Protein AF-A0A382EEP9-F1 (afdb_monomer)

Nearest PDB structures (foldseek):
  7v28-assembly1_D  TM=2.650E-01  e=7.147E-02  Comamonas testosteroni KF-1
  6in9-assembly1_A  TM=4.604E-01  e=1.446E+00  Pseudomonas aeruginosa PAO1
  7fjl-assembly1_F  TM=2.050E-01  e=7.147E-02  Comamonas testosteroni KF-1
  6in9-assembly2_B  TM=4.364E-01  e=3.726E+00  Pseudomonas aeruginosa PAO1
  7v25-assembly1_C  TM=2.307E-01  e=3.215E-01  Comamonas testosteroni KF-1

Foldseek 3Di:
DVLLVVQLVVQCCCVVVVVDAFAPPGFDWDDPDQQWIWGAHPQRKIKIKGFADPPADWDWDALDVFWIWTWDWDQDPNDTTIIIIIIGHNVLVVLVRVLSVCQVVPDDPRHDYPVSVVVSCVVSVVSVPPPPDPQDPQLLQQVLQLLVLLLLLCVLPQSLQFLVQQCVLVVDLARGDDQFFGEHTFEDADPVDKGKDWALVSLALPRQYFYKYKYWHWHWDQPADWSVRSLVVSLVSCVVRVRNVSSVVSCVSSVDDPVCVVVTNTGTDIDDMWIFTRHPPFPGDHNVCVVVDDPVDPHDMDMDRPLQTDTDDSVDSVSSVCNPDGGYDDDVVVPDDLVRLADPVQVVLVPDDLLVNLVDADDLAEEEEQAQQDDPDDDPDDSVVVNVVSVVVVSVVQSSQSVHSHHDYHYQADNNSHRNDCPRVCVRVVHDDVVSVVVVNVCSNCVRRHDDPDD

Sequence (455 aa):
MDSIRLLWDNLEVMVGGGEASPSDNSPVTLELTRGAQLGLDRKNRFHLLLVLADGEEPIRTRLTTGIQIQSRPYEISGSEVLMVDIISERRWRFAIEPFSAEIVLRMSNGTIDLQTLREVVDEHRSLWEAPREPLSNPEQRGLIGELSTVMRLGDTVPAASVVTRWRGPERGLHDIADEGFAIEVKTYADEPPKVRITHIEQLDHRMDKRLTLVALHLIKSDEGKSLPEFVDEALEWAEENDCRPHMEEQLKIARWREEDRPEYYSRYILGSTLICPIRPETPVFPAHLKNHIPSSVSNITYSLHLNDLDHMPSAEDESWLSLMSGGPWPSLSDNALPDSRMTPACNEVHAADAGEVCTRAESQHLEFKSSFWHPYERNEAPLNVQMDALEGVIVKSVNGLLNSEGGSLLIGVSDNGDPLGLDVDLKTRGLKDLDQYELRLSRVLTDNLGKPPVG

Organism: NCBI:txid408172

pLDDT: mean 87.23, std 10.26, range [33.5, 98.56]

Radius of gyration: 31.17 Å; Cα contacts (8 Å, |Δi|>4): 722; chains: 1; bounding box: 72×54×88 Å

InterPro domains:
  IPR007421 Schlafen, AlbA_2 domain [PF04326] (362-427)
  IPR025534 Putative PD-(D/E)XK family member (DUF4420) [PF14390] (37-306)
  IPR038461 Schlafen, AlbA_2 domain superfamily [G3DSA:3.30.950.30] (340-448)

Solvent-accessible surface area (backbone atoms only — not comparable to full-atom values): 25640 Å² total; per-residue (Å²): 107,75,72,57,54,52,52,53,54,48,48,50,47,35,49,74,70,63,79,43,87,41,38,92,90,45,50,49,70,47,82,72,49,71,45,31,30,41,27,37,27,65,81,51,27,41,32,44,37,33,27,48,35,90,92,64,78,85,49,75,50,69,83,46,95,60,32,37,38,35,48,46,77,41,80,54,97,89,40,81,42,54,23,37,36,40,38,30,37,59,92,39,59,78,42,52,52,64,50,53,52,52,52,61,71,69,41,54,99,39,22,41,50,71,65,60,53,49,51,54,50,62,74,42,39,75,64,59,47,74,76,78,72,70,72,48,74,69,54,43,47,48,52,51,38,46,52,53,49,47,52,59,43,27,76,61,44,68,37,53,68,40,60,78,26,54,29,43,48,77,66,46,84,36,32,34,45,66,81,30,18,32,31,36,68,41,54,26,67,58,86,64,49,46,39,79,44,68,49,48,67,66,68,41,45,85,47,77,22,13,35,32,42,39,38,34,31,45,40,77,34,92,90,32,46,26,58,62,55,53,50,50,51,51,47,52,55,22,52,82,51,81,28,31,75,59,51,55,51,45,38,48,58,56,60,57,53,82,87,49,50,88,76,49,75,66,27,34,36,81,61,63,56,47,35,29,67,36,29,91,83,45,90,60,74,68,31,76,52,63,83,73,56,58,90,89,62,90,76,56,67,52,74,45,59,48,80,83,48,63,71,48,62,67,88,40,61,68,50,56,50,54,55,71,35,67,41,54,59,72,61,58,90,80,75,58,60,81,74,71,57,44,44,74,69,27,49,55,56,68,73,46,53,72,75,62,52,36,76,51,76,76,51,89,36,31,47,67,32,54,44,60,50,46,71,88,73,79,69,94,66,58,68,68,61,55,22,54,52,35,44,50,50,51,54,49,53,54,46,56,21,65,77,54,55,36,53,46,79,45,72,10,19,36,97,85,35,47,82,67,48,57,69,63,31,31,60,67,73,70,46,91,50,68,70,57,47,50,55,50,50,54,46,54,49,32,76,62,59,47,74,79,80,84,127

Mean predicted aligned error: 16.33 Å

Secondary structure (DSSP, 8-state):
-HHHHHHHHHHHHHHHTTSS--BTTB-EEEEEETTEEEEE-TT--EEEEEEBPTTPPP-EEEEETTEEEEEEEEEETTEEEEEEEEEE-GGGHHHHHHHHHHHHHH-BTTBB-HHHHHHHHHHTTTTTS-PPPPPPHHHHHHHHHHHHHHHHHHTTTTHHHHHTTB-GGGT-SSSEE-SSEEEEEEEE-SSS-EEEESSGGGG-TTSSSEEEEEEEEEEEEEEEEEHHHHHHHHHHHHHHTT-HHHHHHHHHHTT--GGGGGG---EEEEEEEEEEE--TTS-S--GGGGGGS-TT-----EEEESTTS--B-TT-HHHHHHHT-SSPPPPGGGT--GGGGS-HHHHHHHTS-HHHHTTSPPBTTEEEES-SS--SS--SS-HHHHHHHHHHHHHHHHHHHHTTT--EEEESB-TTS-B--SHHHHHHHT--SHHHHHHHHHHHHHHHH-PPP--

Structure (mmCIF, N/CA/C/O backbone):
data_AF-A0A382EEP9-F1
#
_entry.id   AF-A0A382EEP9-F1
#
loop_
_atom_site.group_PDB
_atom_site.id
_atom_site.type_symbol
_atom_site.label_atom_id
_atom_site.label_alt_id
_atom_site.label_comp_id
_atom_site.label_asym_id
_atom_site.label_entity_id
_atom_site.label_seq_id
_atom_site.pdbx_PDB_ins_code
_atom_site.Cartn_x
_atom_site.Cartn_y
_atom_site.Cartn_z
_atom_site.occupancy
_atom_site.B_iso_or_equiv
_atom_site.auth_seq_id
_atom_site.auth_comp_id
_atom_site.auth_asym_id
_atom_site.auth_atom_id
_atom_site.pdbx_PDB_model_num
ATOM 1 N N . MET A 1 1 ? -19.934 9.641 36.565 1.00 57.28 1 MET A N 1
ATOM 2 C CA . MET A 1 1 ? -18.848 9.383 35.597 1.00 57.28 1 MET A CA 1
ATOM 3 C C . MET A 1 1 ? -17.496 9.818 36.147 1.00 57.28 1 MET A C 1
ATOM 5 O O . MET A 1 1 ? -16.636 8.957 36.249 1.00 57.28 1 MET A O 1
ATOM 9 N N . ASP A 1 2 ? -17.333 11.059 36.625 1.00 61.03 2 ASP A N 1
ATOM 10 C CA . ASP A 1 2 ? -16.040 11.576 37.132 1.00 61.03 2 ASP A CA 1
ATOM 11 C C . ASP A 1 2 ? -15.353 10.695 38.194 1.00 61.03 2 ASP A C 1
ATOM 13 O O . ASP A 1 2 ? -14.135 10.540 38.182 1.00 61.03 2 ASP A O 1
ATOM 17 N N . SER A 1 3 ? -16.128 10.040 39.067 1.00 78.00 3 SER A N 1
ATOM 18 C CA . SER A 1 3 ? -15.587 9.117 40.077 1.00 78.00 3 SER A CA 1
ATOM 19 C C . SER A 1 3 ? -15.039 7.801 39.503 1.00 78.00 3 SER A C 1
ATOM 21 O O . SER A 1 3 ? -14.133 7.235 40.097 1.00 78.00 3 SER A O 1
ATOM 23 N N . ILE A 1 4 ? -15.576 7.292 38.386 1.00 88.00 4 ILE A N 1
ATOM 24 C CA . ILE A 1 4 ? -15.127 6.026 37.767 1.00 88.00 4 ILE A CA 1
ATOM 25 C C . ILE A 1 4 ? -13.834 6.255 36.998 1.00 88.00 4 ILE A C 1
ATOM 27 O O . ILE A 1 4 ? -12.890 5.482 37.132 1.00 88.00 4 ILE A O 1
ATOM 31 N N . ARG A 1 5 ? -13.779 7.349 36.235 1.00 86.31 5 ARG A N 1
ATOM 32 C CA . ARG A 1 5 ? -12.580 7.761 35.509 1.00 86.31 5 ARG A CA 1
ATOM 33 C C . ARG A 1 5 ? -11.383 7.904 36.445 1.00 86.31 5 ARG A C 1
ATOM 35 O O . ARG A 1 5 ? -10.344 7.313 36.190 1.00 86.31 5 ARG A O 1
ATOM 42 N N . LEU A 1 6 ? -11.573 8.600 37.568 1.00 89.12 6 LEU A N 1
ATOM 43 C CA . LEU A 1 6 ? -10.526 8.780 38.573 1.00 89.12 6 LEU A CA 1
ATOM 44 C C . LEU A 1 6 ? -10.027 7.443 39.148 1.00 89.12 6 LEU A C 1
ATOM 46 O O . LEU A 1 6 ? -8.837 7.291 39.397 1.00 89.12 6 LEU A O 1
ATOM 50 N N . LEU A 1 7 ? -10.916 6.466 39.353 1.00 91.88 7 LEU A N 1
ATOM 51 C CA . LEU A 1 7 ? -10.527 5.138 39.839 1.00 91.88 7 LEU A CA 1
ATOM 52 C C . LEU A 1 7 ? -9.710 4.358 38.802 1.00 91.88 7 LEU A C 1
ATOM 54 O O . LEU A 1 7 ? -8.735 3.708 39.177 1.00 91.88 7 LEU A O 1
ATOM 58 N N . TRP A 1 8 ? -10.067 4.443 37.518 1.00 91.50 8 TRP A N 1
ATOM 59 C CA . TRP A 1 8 ? -9.261 3.861 36.444 1.00 91.50 8 TRP A CA 1
ATOM 60 C C . TRP A 1 8 ? -7.879 4.506 36.354 1.00 91.50 8 TRP A C 1
ATOM 62 O O . TRP A 1 8 ? -6.881 3.790 36.344 1.00 91.50 8 TRP A O 1
ATOM 72 N N . ASP A 1 9 ? -7.820 5.837 36.370 1.00 89.81 9 ASP A N 1
ATOM 73 C CA . ASP A 1 9 ? -6.562 6.581 36.291 1.00 89.81 9 ASP A CA 1
ATOM 74 C C . ASP A 1 9 ? -5.657 6.248 37.498 1.00 89.81 9 ASP A C 1
ATOM 76 O O . ASP A 1 9 ? -4.455 6.029 37.350 1.00 89.81 9 ASP A O 1
ATOM 80 N N . ASN A 1 10 ? -6.236 6.108 38.698 1.00 90.31 10 ASN A N 1
ATOM 81 C CA . ASN A 1 10 ? -5.504 5.679 39.892 1.00 90.31 10 ASN A CA 1
ATOM 82 C C . ASN A 1 10 ? -4.943 4.255 39.756 1.00 90.31 10 ASN A C 1
ATOM 84 O O . ASN A 1 10 ? -3.795 4.022 40.128 1.00 90.31 10 ASN A O 1
ATOM 88 N N . LEU A 1 11 ? -5.717 3.306 39.218 1.00 91.25 11 LEU A N 1
ATOM 89 C CA . LEU A 1 11 ? -5.235 1.943 38.958 1.00 91.25 11 LEU A CA 1
ATOM 90 C C . LEU A 1 11 ? -4.050 1.942 37.985 1.00 91.25 11 LEU A C 1
ATOM 92 O O . LEU A 1 11 ? -3.062 1.243 38.217 1.00 91.25 11 LEU A O 1
ATOM 96 N N . GLU A 1 12 ? -4.126 2.745 36.924 1.00 89.00 12 GLU A N 1
ATOM 97 C CA . GLU A 1 12 ? -3.050 2.893 35.941 1.00 89.00 12 GLU A CA 1
ATOM 98 C C . GLU A 1 12 ? -1.780 3.481 36.573 1.00 89.00 12 GLU A C 1
ATOM 100 O O . GLU A 1 12 ? -0.684 2.984 36.311 1.00 89.00 12 GLU A O 1
ATOM 105 N N . VAL A 1 13 ? -1.915 4.471 37.463 1.00 88.12 13 VAL A N 1
ATOM 106 C CA . VAL A 1 13 ? -0.788 5.047 38.216 1.00 88.12 13 VAL A CA 1
ATOM 107 C C . VAL A 1 13 ? -0.188 4.036 39.196 1.00 88.12 13 VAL A C 1
ATOM 109 O O . VAL A 1 13 ? 1.030 3.868 39.218 1.00 88.12 13 VAL A O 1
ATOM 112 N N . MET A 1 14 ? -1.009 3.321 39.969 1.00 85.38 14 MET A N 1
ATOM 113 C CA . MET A 1 14 ? -0.538 2.346 40.963 1.00 85.38 14 MET A CA 1
ATOM 114 C C . MET A 1 14 ? 0.232 1.186 40.321 1.00 85.38 14 MET A C 1
ATOM 116 O O . MET A 1 14 ? 1.270 0.759 40.833 1.00 85.38 14 MET A O 1
ATOM 120 N N . VAL A 1 15 ? -0.263 0.665 39.194 1.00 84.31 15 VAL A N 1
ATOM 121 C CA . VAL A 1 15 ? 0.387 -0.439 38.473 1.00 84.31 15 VAL A CA 1
ATOM 122 C C . VAL A 1 15 ? 1.575 0.066 37.652 1.00 84.31 15 VAL A C 1
ATOM 124 O O . VAL A 1 15 ? 2.642 -0.546 37.688 1.00 84.31 15 VAL A O 1
ATOM 127 N N . GLY A 1 16 ? 1.436 1.196 36.952 1.00 79.62 16 GLY A N 1
ATOM 128 C CA . GLY A 1 16 ? 2.500 1.787 36.134 1.00 79.62 16 GLY A CA 1
ATOM 129 C C . GLY A 1 16 ? 3.678 2.330 36.951 1.00 79.62 16 GLY A C 1
ATOM 130 O O . GLY A 1 16 ? 4.820 2.258 36.503 1.00 79.62 16 GLY A O 1
ATOM 131 N N . GLY A 1 17 ? 3.415 2.824 38.163 1.00 74.69 17 GLY A N 1
ATOM 132 C CA . GLY A 1 17 ? 4.417 3.305 39.120 1.00 74.69 17 GLY A CA 1
ATOM 133 C C . GLY A 1 17 ? 5.066 2.207 39.971 1.00 74.69 17 GLY A C 1
ATOM 134 O O . GLY A 1 17 ? 5.995 2.493 40.723 1.00 74.69 17 GLY A O 1
ATOM 135 N N . GLY A 1 18 ? 4.606 0.954 39.860 1.00 74.81 18 GLY A N 1
ATOM 136 C CA . GLY A 1 18 ? 5.136 -0.185 40.617 1.00 74.81 18 GLY A CA 1
ATOM 137 C C . GLY A 1 18 ? 4.713 -0.241 42.091 1.00 74.81 18 GLY A C 1
ATOM 138 O O . GLY A 1 18 ? 5.268 -1.037 42.847 1.00 74.81 18 GLY A O 1
ATOM 139 N N . GLU A 1 19 ? 3.733 0.566 42.508 1.00 71.88 19 GLU A N 1
ATOM 140 C CA . GLU A 1 19 ? 3.188 0.564 43.875 1.00 71.88 19 GLU A CA 1
ATOM 141 C C . GLU A 1 19 ? 2.364 -0.697 44.169 1.00 71.88 19 GLU A C 1
ATOM 143 O O . GLU A 1 19 ? 2.252 -1.123 45.320 1.00 71.88 19 GLU A O 1
ATOM 148 N N . ALA A 1 20 ? 1.821 -1.329 43.126 1.00 74.88 20 ALA A N 1
ATOM 149 C CA . ALA A 1 20 ? 1.089 -2.581 43.218 1.00 74.88 20 ALA A CA 1
ATOM 150 C C . ALA A 1 20 ? 1.557 -3.579 42.145 1.00 74.88 20 ALA A C 1
ATOM 152 O O . ALA A 1 20 ? 1.825 -3.215 41.003 1.00 74.88 20 ALA A O 1
ATOM 153 N N . SER A 1 21 ? 1.666 -4.859 42.514 1.00 76.12 21 SER A N 1
ATOM 154 C CA . SER A 1 21 ? 2.163 -5.931 41.638 1.00 76.12 21 SER A CA 1
ATOM 155 C C . SER A 1 21 ? 1.046 -6.917 41.278 1.00 76.12 21 SER A C 1
ATOM 157 O O . SER A 1 21 ? 0.866 -7.911 41.987 1.00 76.12 21 SER A O 1
ATOM 159 N N . PRO A 1 22 ? 0.283 -6.676 40.195 1.00 78.50 22 PRO A N 1
ATOM 160 C CA . PRO A 1 22 ? -0.726 -7.621 39.729 1.00 78.50 22 PRO A CA 1
ATOM 161 C C . PRO A 1 22 ? -0.099 -8.909 39.178 1.00 78.50 22 PRO A C 1
ATOM 163 O O . PRO A 1 22 ? 1.048 -8.938 38.718 1.00 78.50 22 PRO A O 1
ATOM 166 N N . SER A 1 23 ? -0.895 -9.977 39.144 1.00 73.25 23 SER A N 1
ATOM 167 C CA . SER A 1 23 ? -0.599 -11.185 38.360 1.00 73.25 23 SER A CA 1
ATOM 168 C C . SER A 1 23 ? -1.629 -11.361 37.243 1.00 73.25 23 SER A C 1
ATOM 170 O O . SER A 1 23 ? -2.691 -10.747 37.276 1.00 73.25 23 SER A O 1
ATOM 172 N N . ASP A 1 24 ? -1.350 -12.232 36.269 1.00 64.62 24 ASP A N 1
ATOM 173 C CA . ASP A 1 24 ? -2.233 -12.494 35.116 1.00 64.62 24 ASP A CA 1
ATOM 174 C C . ASP A 1 24 ? -3.676 -12.901 35.489 1.00 64.62 24 ASP A C 1
ATOM 176 O O . ASP A 1 24 ? -4.576 -12.786 34.657 1.00 64.62 24 ASP A O 1
ATOM 180 N N . ASN A 1 25 ? -3.889 -13.421 36.704 1.00 67.00 25 ASN A N 1
ATOM 181 C CA . ASN A 1 25 ? -5.185 -13.901 37.200 1.00 67.00 25 ASN A CA 1
ATOM 182 C C . ASN A 1 25 ? -5.648 -13.209 38.493 1.00 67.00 25 ASN A C 1
ATOM 184 O O . ASN A 1 25 ? -6.684 -13.589 39.030 1.00 67.00 25 ASN A O 1
ATOM 188 N N . SER A 1 26 ? -4.895 -12.229 38.995 1.00 79.50 26 SER A N 1
ATOM 189 C CA . SER A 1 26 ? -5.244 -11.463 40.192 1.00 79.50 26 SER A CA 1
ATOM 190 C C . SER A 1 26 ? -4.948 -9.992 39.907 1.00 79.50 26 SER A C 1
ATOM 192 O O . SER A 1 26 ? -3.803 -9.565 40.111 1.00 79.50 26 SER A O 1
ATOM 194 N N . PRO A 1 27 ? -5.927 -9.241 39.368 1.00 87.75 27 PRO A N 1
ATOM 195 C CA . PRO A 1 27 ? -5.768 -7.812 39.149 1.00 87.75 27 PRO A CA 1
ATOM 196 C C . PRO A 1 27 ? -5.616 -7.084 40.487 1.00 87.75 27 PRO A C 1
ATOM 198 O O . PRO A 1 27 ? -6.079 -7.554 41.527 1.00 87.75 27 PRO A O 1
ATOM 201 N N . VAL A 1 28 ? -4.975 -5.920 40.455 1.00 89.88 28 VAL A N 1
ATOM 202 C CA . VAL A 1 28 ? -5.082 -4.949 41.550 1.00 89.88 28 VAL A CA 1
ATOM 203 C C . VAL A 1 28 ? -6.451 -4.307 41.423 1.00 89.88 28 VAL A C 1
ATOM 205 O O . VAL A 1 28 ? -6.799 -3.880 40.326 1.00 89.88 28 VAL A O 1
ATOM 208 N N . THR A 1 29 ? -7.224 -4.262 42.506 1.00 91.69 29 THR A N 1
ATOM 209 C CA . THR A 1 29 ? -8.621 -3.817 42.471 1.00 91.69 29 THR A CA 1
ATOM 210 C C . THR A 1 29 ? -8.874 -2.618 43.374 1.00 91.69 29 THR A C 1
ATOM 212 O O . THR A 1 29 ? -8.335 -2.546 44.478 1.00 91.69 29 THR A O 1
ATOM 215 N N . LEU A 1 30 ? -9.762 -1.725 42.945 1.00 92.62 30 LEU A N 1
ATOM 216 C CA . LEU A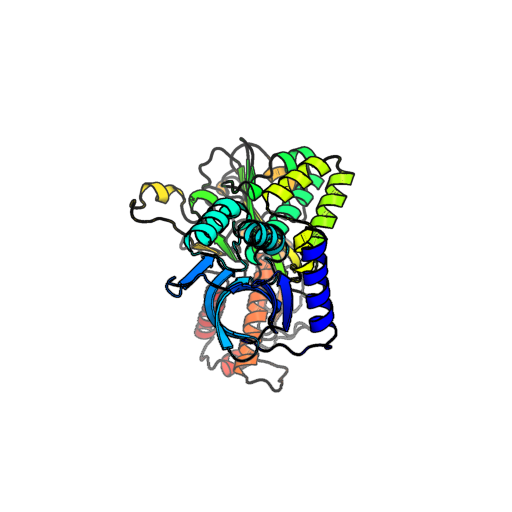 1 30 ? -10.359 -0.673 43.762 1.00 92.62 30 LEU A CA 1
ATOM 217 C C . LEU A 1 30 ? -11.876 -0.871 43.820 1.00 92.62 30 LEU A C 1
ATOM 219 O O . LEU A 1 30 ? -12.513 -1.182 42.811 1.00 92.62 30 LEU A O 1
ATOM 223 N N . GLU A 1 31 ? -12.460 -0.690 45.005 1.00 91.94 31 GLU A N 1
ATOM 224 C CA . GLU A 1 31 ? -13.912 -0.753 45.174 1.00 91.94 31 GLU A CA 1
ATOM 225 C C . GLU A 1 31 ? -14.574 0.436 44.474 1.00 91.94 31 GLU A C 1
ATOM 227 O O . GLU A 1 31 ? -14.204 1.590 44.695 1.00 91.94 31 GLU A O 1
ATOM 232 N N . LEU A 1 32 ? -15.557 0.139 43.623 1.00 91.00 32 LEU A N 1
ATOM 233 C CA . LEU A 1 32 ? -16.352 1.145 42.928 1.00 91.00 32 LEU A CA 1
ATOM 234 C C . LEU A 1 32 ? -17.653 1.434 43.682 1.00 91.00 32 LEU A C 1
ATOM 236 O O . LEU A 1 32 ? -18.003 2.585 43.931 1.00 91.00 32 LEU A O 1
ATOM 240 N N . THR A 1 33 ? -18.374 0.378 44.044 1.00 92.19 33 THR A N 1
ATOM 241 C CA . THR A 1 33 ? -19.551 0.414 44.917 1.00 92.19 33 THR A CA 1
ATOM 242 C C . THR A 1 33 ? -19.713 -0.957 45.569 1.00 92.19 33 THR A C 1
ATOM 244 O O . THR A 1 33 ? -18.998 -1.899 45.223 1.00 92.19 33 THR A O 1
ATOM 247 N N . ARG A 1 34 ? -20.683 -1.111 46.475 1.00 91.38 34 ARG A N 1
ATOM 248 C CA . ARG A 1 34 ? -20.970 -2.402 47.104 1.00 91.38 34 ARG A CA 1
ATOM 249 C C . ARG A 1 34 ? -21.196 -3.468 46.027 1.00 91.38 34 ARG A C 1
ATOM 251 O O . ARG A 1 34 ? -22.153 -3.382 45.264 1.00 91.38 34 ARG A O 1
ATOM 258 N N . GLY A 1 35 ? -20.320 -4.470 46.005 1.00 91.38 35 GLY A N 1
ATOM 259 C CA . GLY A 1 35 ? -20.376 -5.592 45.070 1.00 91.38 35 GLY A CA 1
ATOM 260 C C . GLY A 1 35 ? -19.861 -5.308 43.655 1.00 91.38 35 GLY A C 1
ATOM 261 O O . GLY A 1 35 ? -20.022 -6.163 42.788 1.00 91.38 35 GLY A O 1
ATOM 262 N N . ALA A 1 36 ? -19.222 -4.158 43.415 1.00 94.44 36 ALA A N 1
ATOM 263 C CA . ALA A 1 36 ? -18.547 -3.847 42.157 1.00 94.44 36 ALA A CA 1
ATOM 264 C C . ALA A 1 36 ? -17.124 -3.327 42.396 1.00 94.44 36 ALA A C 1
ATOM 266 O O . ALA A 1 36 ? -16.903 -2.430 43.213 1.00 94.44 36 ALA A O 1
ATOM 267 N N . GLN A 1 37 ? -16.157 -3.850 41.649 1.00 94.38 37 GLN A N 1
ATOM 268 C CA . GLN A 1 37 ? -14.760 -3.429 41.716 1.00 94.38 37 GLN A CA 1
ATOM 269 C C . GLN A 1 37 ? -14.201 -3.207 40.314 1.00 94.38 37 GLN A C 1
ATOM 271 O O . GLN A 1 37 ? -14.560 -3.908 39.368 1.00 94.38 37 GLN A O 1
ATOM 276 N N . LEU A 1 38 ? -13.297 -2.241 40.201 1.00 95.12 38 LEU A N 1
ATOM 277 C CA . LEU A 1 38 ? -12.474 -2.034 39.014 1.00 95.12 38 LEU A CA 1
ATOM 278 C C . LEU A 1 38 ? -11.105 -2.637 39.272 1.00 95.12 38 LEU A C 1
ATOM 280 O O . LEU A 1 38 ? -10.616 -2.554 40.396 1.00 95.12 38 LEU A O 1
ATOM 284 N N . GLY A 1 39 ? -10.462 -3.203 38.260 1.00 93.69 39 GLY A N 1
ATOM 285 C CA . GLY A 1 39 ? -9.125 -3.744 38.419 1.00 93.69 39 GLY A CA 1
ATOM 286 C C . GLY A 1 39 ? -8.259 -3.689 37.176 1.00 93.69 39 GLY A C 1
ATOM 287 O O . GLY A 1 39 ? -8.748 -3.567 36.057 1.00 93.69 39 GLY A O 1
ATOM 288 N N . LEU A 1 40 ? -6.952 -3.783 37.386 1.00 93.38 40 LEU A N 1
ATOM 289 C CA . LEU A 1 40 ? -5.948 -3.773 36.329 1.00 93.38 40 LEU A CA 1
ATOM 290 C C . LEU A 1 40 ? -4.949 -4.907 36.561 1.00 93.38 40 LEU A C 1
ATOM 292 O O . LEU A 1 40 ? -4.445 -5.088 37.674 1.00 93.38 40 LEU A O 1
ATOM 296 N N . ASP A 1 41 ? -4.685 -5.696 35.520 1.00 89.88 41 ASP A N 1
ATOM 297 C CA . ASP A 1 41 ? -3.738 -6.809 35.587 1.00 89.88 41 ASP A CA 1
ATOM 298 C C . ASP A 1 41 ? -2.353 -6.472 35.004 1.00 89.88 41 ASP A C 1
ATOM 300 O O . ASP A 1 41 ? -2.108 -5.392 34.467 1.00 89.88 41 ASP A O 1
ATOM 304 N N . ARG A 1 42 ? -1.419 -7.431 35.079 1.00 85.31 42 ARG A N 1
ATOM 305 C CA . ARG A 1 42 ? -0.039 -7.265 34.586 1.00 85.31 42 ARG A CA 1
ATOM 306 C C . ARG A 1 42 ? 0.058 -7.068 33.066 1.00 85.31 42 ARG A C 1
ATOM 308 O O . ARG A 1 42 ? 1.076 -6.586 32.575 1.00 85.31 42 ARG A O 1
ATOM 315 N N . LYS A 1 43 ? -0.973 -7.454 32.314 1.00 84.25 43 LYS A N 1
ATOM 316 C CA . LYS A 1 43 ? -1.057 -7.284 30.857 1.00 84.25 43 LYS A CA 1
ATOM 317 C C . LYS A 1 43 ? -1.741 -5.970 30.474 1.00 84.25 43 LYS A C 1
ATOM 319 O O . LYS A 1 43 ? -2.042 -5.785 29.296 1.00 84.25 43 LYS A O 1
ATOM 324 N N . ASN A 1 44 ? -1.975 -5.071 31.434 1.00 86.56 44 ASN A N 1
ATOM 325 C CA . ASN A 1 44 ? -2.744 -3.839 31.257 1.00 86.56 44 ASN A CA 1
ATOM 326 C C . ASN A 1 44 ? -4.162 -4.109 30.729 1.00 86.56 44 ASN A C 1
ATOM 328 O O . ASN A 1 44 ? -4.679 -3.352 29.906 1.00 86.56 44 ASN A O 1
ATOM 332 N N . ARG A 1 45 ? -4.775 -5.223 31.152 1.00 93.06 45 ARG A N 1
ATOM 333 C CA . ARG A 1 45 ? -6.189 -5.502 30.893 1.00 93.06 45 ARG A CA 1
ATOM 334 C C . ARG A 1 45 ? -7.027 -4.951 32.035 1.00 93.06 45 ARG A C 1
ATOM 336 O O . ARG A 1 45 ? -6.685 -5.142 33.202 1.00 93.06 45 ARG A O 1
ATOM 343 N N . PHE A 1 46 ? -8.122 -4.293 31.682 1.00 93.94 46 PHE A N 1
ATOM 344 C CA . PHE A 1 46 ? -9.092 -3.749 32.620 1.00 93.94 46 PHE A CA 1
ATOM 345 C C . PHE A 1 46 ? -10.090 -4.831 33.018 1.00 93.94 46 PHE A C 1
ATOM 347 O O . PHE A 1 46 ? -10.555 -5.596 32.175 1.00 93.94 46 PHE A O 1
ATOM 354 N N . HIS A 1 47 ? -10.416 -4.877 34.301 1.00 95.00 47 HIS A N 1
ATOM 355 C CA . HIS A 1 47 ? -11.343 -5.814 34.917 1.00 95.00 47 HIS A CA 1
ATOM 356 C C . HIS A 1 47 ? -12.493 -5.039 35.555 1.00 95.00 47 HIS A C 1
ATOM 358 O O . HIS A 1 47 ? -12.257 -4.170 36.391 1.00 95.00 47 HIS A O 1
ATOM 364 N N . LEU A 1 48 ? -13.731 -5.369 35.202 1.00 95.44 48 LEU A N 1
ATOM 365 C CA . LEU A 1 48 ? -14.919 -4.968 35.951 1.00 95.44 48 LEU A CA 1
ATOM 366 C C . LEU A 1 48 ? -15.483 -6.215 36.634 1.00 95.44 48 LEU A C 1
ATOM 368 O O . LEU A 1 48 ? -16.016 -7.107 35.972 1.00 95.44 48 LEU A O 1
ATOM 372 N N . LEU A 1 49 ? -15.322 -6.273 37.954 1.00 94.81 49 LEU A N 1
ATOM 373 C CA . LEU A 1 49 ? -15.736 -7.388 38.801 1.00 94.81 49 LEU A CA 1
ATOM 374 C C . LEU A 1 49 ? -17.075 -7.052 39.452 1.00 94.81 49 LEU A C 1
ATOM 376 O O . LEU A 1 49 ? -17.189 -6.032 40.127 1.00 94.81 49 LEU A O 1
ATOM 380 N N . LEU A 1 50 ? -18.072 -7.918 39.288 1.00 95.81 50 LEU A N 1
ATOM 381 C CA . LEU A 1 50 ? -19.442 -7.705 39.759 1.00 95.81 50 LEU A CA 1
ATOM 382 C C . LEU A 1 50 ? -19.936 -8.928 40.529 1.00 95.81 50 LEU A C 1
ATOM 384 O O . LEU A 1 50 ? -19.856 -10.038 40.011 1.00 95.81 50 LEU A O 1
ATOM 388 N N . VAL A 1 51 ? -20.471 -8.757 41.736 1.00 95.19 51 VAL A N 1
ATOM 389 C CA . VAL A 1 51 ? -21.091 -9.863 42.483 1.00 95.19 51 VAL A CA 1
ATOM 390 C C . VAL A 1 51 ? -22.329 -10.347 41.734 1.00 95.19 51 VAL A C 1
ATOM 392 O O . VAL A 1 51 ? -23.231 -9.560 41.447 1.00 95.19 51 VAL A O 1
ATOM 395 N N . LEU A 1 52 ? -22.369 -11.641 41.425 1.00 94.44 52 LEU A N 1
ATOM 396 C CA . LEU A 1 52 ? -23.487 -12.255 40.720 1.00 94.44 52 LEU A CA 1
ATOM 397 C C . LEU A 1 52 ? -24.654 -12.505 41.690 1.00 94.44 52 LEU A C 1
ATOM 399 O O . LEU A 1 52 ? -24.431 -12.908 42.831 1.00 94.44 52 LEU A O 1
ATOM 403 N N . ALA A 1 53 ? -25.887 -12.247 41.249 1.00 93.88 53 ALA A N 1
ATOM 404 C CA . ALA A 1 53 ? -27.088 -12.486 42.046 1.00 93.88 53 ALA A CA 1
ATOM 405 C C . ALA A 1 53 ? -27.284 -13.980 42.381 1.00 93.88 53 ALA A C 1
ATOM 407 O O . ALA A 1 53 ? -26.906 -14.867 41.613 1.00 93.88 53 ALA A O 1
ATOM 408 N N . ASP A 1 54 ? -27.902 -14.258 43.534 1.00 89.19 54 ASP A N 1
ATOM 409 C CA . ASP A 1 54 ? -28.142 -15.626 44.004 1.00 89.19 54 ASP A CA 1
ATOM 410 C C . ASP A 1 54 ? -29.004 -16.427 43.013 1.00 89.19 54 ASP A C 1
ATOM 412 O O . ASP A 1 54 ? -30.066 -15.980 42.579 1.00 89.19 54 ASP A O 1
ATOM 416 N N . GLY A 1 55 ? -28.577 -17.657 42.712 1.00 86.56 55 GLY A N 1
ATOM 417 C CA . GLY A 1 55 ? -29.302 -18.580 41.831 1.00 86.56 55 GLY A CA 1
ATOM 418 C C . GLY A 1 55 ? -28.973 -18.456 40.340 1.00 86.56 55 GLY A C 1
ATOM 419 O O . GLY A 1 55 ? -29.501 -19.237 39.552 1.00 86.56 55 GLY A O 1
ATOM 420 N N . GLU A 1 56 ? -28.097 -17.528 39.955 1.00 90.12 56 GLU A N 1
ATOM 421 C CA . GLU A 1 56 ? -27.593 -17.412 38.586 1.00 90.12 56 GLU A CA 1
ATOM 422 C C . GLU A 1 56 ? -26.501 -18.447 38.280 1.00 90.12 56 GLU A C 1
ATOM 424 O O . GLU A 1 56 ? -25.634 -18.748 39.105 1.00 90.12 56 GLU A O 1
ATOM 429 N N . GLU A 1 57 ? -26.514 -18.968 37.054 1.00 89.50 57 GLU A N 1
ATOM 430 C CA . GLU A 1 57 ? -25.516 -19.932 36.587 1.00 89.50 57 GLU A CA 1
ATOM 431 C C . GLU A 1 57 ? -24.212 -19.228 36.158 1.00 89.50 57 GLU A C 1
ATOM 433 O O . GLU A 1 57 ? -24.257 -18.174 35.517 1.00 89.50 57 GLU A O 1
ATOM 438 N N . PRO A 1 58 ? -23.024 -19.800 36.427 1.00 90.56 58 PRO A N 1
ATOM 439 C CA . PRO A 1 58 ? -21.761 -19.243 35.956 1.00 90.56 58 PRO A CA 1
ATOM 440 C C . PRO A 1 58 ? -21.725 -19.085 34.431 1.00 90.56 58 PRO A C 1
ATOM 442 O O . PRO A 1 58 ? -22.069 -20.000 33.681 1.00 90.56 58 PRO A O 1
ATOM 445 N N . ILE A 1 59 ? -21.219 -17.948 33.951 1.00 91.00 59 ILE A N 1
ATOM 446 C CA . ILE A 1 59 ? -21.090 -17.671 32.519 1.00 91.00 59 ILE A CA 1
ATOM 447 C C . ILE A 1 59 ? -19.634 -17.650 32.075 1.00 91.00 59 ILE A C 1
ATOM 449 O O . ILE A 1 59 ? -18.730 -17.259 32.807 1.00 91.00 59 ILE A O 1
ATOM 453 N N . ARG A 1 60 ? -19.394 -18.039 30.824 1.00 92.31 60 ARG A N 1
ATOM 454 C CA . ARG A 1 60 ? -18.126 -17.792 30.141 1.00 92.31 60 ARG A CA 1
ATOM 455 C C . ARG A 1 60 ? -18.398 -17.540 28.673 1.00 92.31 60 ARG A C 1
ATOM 457 O O . ARG A 1 60 ? -18.836 -18.436 27.959 1.00 92.31 60 ARG A O 1
ATOM 464 N N . THR A 1 61 ? -18.130 -16.326 28.223 1.00 86.94 61 THR A N 1
ATOM 465 C CA . THR A 1 61 ? -18.363 -15.930 26.837 1.00 86.94 61 THR A CA 1
ATOM 466 C C . THR A 1 61 ? -17.329 -14.912 26.379 1.00 86.94 61 THR A C 1
ATOM 468 O O . THR A 1 61 ? -16.735 -14.188 27.177 1.00 86.94 61 THR A O 1
ATOM 471 N N . ARG A 1 62 ? -17.095 -14.863 25.072 1.00 84.12 62 ARG A N 1
ATOM 472 C CA . ARG A 1 62 ? -16.306 -13.814 24.429 1.00 84.12 62 ARG A CA 1
ATOM 473 C C . ARG A 1 62 ? -17.282 -12.895 23.709 1.00 84.12 62 ARG A C 1
ATOM 475 O O . ARG A 1 62 ? -17.998 -13.367 22.833 1.00 84.12 62 ARG A O 1
ATOM 482 N N . LEU A 1 63 ? -17.293 -11.612 24.067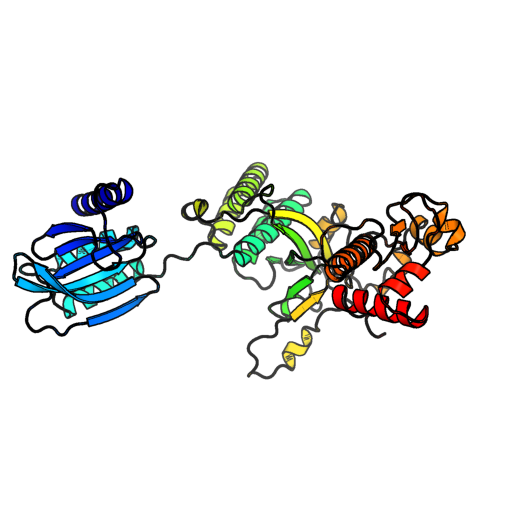 1.00 80.50 63 LEU A N 1
ATOM 483 C CA . LEU A 1 63 ? -18.150 -10.629 23.398 1.00 80.50 63 LEU A CA 1
ATOM 484 C C . LEU A 1 63 ? -17.576 -10.231 22.037 1.00 80.50 63 LEU A C 1
ATOM 486 O O . LEU A 1 63 ? -18.280 -10.230 21.035 1.00 80.50 63 LEU A O 1
ATOM 490 N N . THR A 1 64 ? -16.279 -9.924 22.007 1.00 75.38 64 THR A N 1
ATOM 491 C CA . THR A 1 64 ? -15.532 -9.524 20.808 1.00 75.38 64 THR A CA 1
ATOM 492 C C . THR A 1 64 ? -14.038 -9.792 21.020 1.00 75.38 64 THR A C 1
ATOM 494 O O . THR A 1 64 ? -13.616 -10.239 22.093 1.00 75.38 64 THR A O 1
ATOM 497 N N . THR A 1 65 ? -13.203 -9.568 20.005 1.00 74.69 65 THR A N 1
ATOM 498 C CA . THR A 1 65 ? -11.748 -9.700 20.141 1.00 74.69 65 THR A CA 1
ATOM 499 C C . THR A 1 65 ? -11.237 -8.712 21.193 1.00 74.69 65 THR A C 1
ATOM 501 O O . THR A 1 65 ? -11.389 -7.497 21.056 1.00 74.69 65 THR A O 1
ATOM 504 N N . GLY A 1 66 ? -10.616 -9.238 22.248 1.00 79.75 66 GLY A N 1
ATOM 505 C CA . GLY A 1 66 ? -10.084 -8.448 23.356 1.00 79.75 66 GLY A CA 1
ATOM 506 C C . GLY A 1 66 ? -11.088 -8.106 24.461 1.00 79.75 66 GLY A C 1
ATOM 507 O O . GLY A 1 66 ? -10.700 -7.384 25.372 1.00 79.75 66 GLY A O 1
ATOM 508 N N . ILE A 1 67 ? -12.329 -8.625 24.421 1.00 87.31 67 ILE A N 1
ATOM 509 C CA . ILE A 1 67 ? -13.289 -8.547 25.540 1.00 87.31 67 ILE A CA 1
ATOM 510 C C . ILE A 1 67 ? -13.872 -9.925 25.851 1.00 87.31 67 ILE A C 1
ATOM 512 O O . ILE A 1 67 ? -14.475 -10.584 24.997 1.00 87.31 67 ILE A O 1
ATOM 516 N N . GLN A 1 68 ? -13.732 -10.352 27.101 1.00 91.50 68 GLN A N 1
ATOM 517 C CA . GLN A 1 68 ? -14.264 -11.617 27.601 1.00 91.50 68 GLN A CA 1
ATOM 518 C C . GLN A 1 68 ? -15.026 -11.407 28.905 1.00 91.50 68 GLN A C 1
ATOM 520 O O . GLN A 1 68 ? -14.654 -10.572 29.720 1.00 91.50 68 GLN A O 1
ATOM 525 N N . ILE A 1 69 ? -16.068 -12.206 29.102 1.00 93.19 69 ILE A N 1
ATOM 526 C CA . ILE A 1 69 ? -16.830 -12.270 30.343 1.00 93.19 69 ILE A CA 1
ATOM 527 C C . ILE A 1 69 ? -16.681 -13.673 30.909 1.00 93.19 69 ILE A C 1
ATOM 529 O O . ILE A 1 69 ? -16.860 -14.665 30.195 1.00 93.19 69 ILE A O 1
ATOM 533 N N . GLN A 1 70 ? -16.359 -13.768 32.190 1.00 94.56 70 GLN A N 1
ATOM 534 C CA . GLN A 1 70 ? -16.248 -15.042 32.885 1.00 94.56 70 GLN A CA 1
ATOM 535 C C . GLN A 1 70 ? -16.717 -14.918 34.330 1.00 94.56 70 GLN A C 1
ATOM 537 O O . GLN A 1 70 ? -16.401 -13.947 35.000 1.00 94.56 70 GLN A O 1
ATOM 542 N N . SER A 1 71 ? -17.414 -15.923 34.840 1.00 93.88 71 SER A N 1
ATOM 543 C CA . SER A 1 71 ? -17.708 -16.035 36.263 1.00 93.88 71 SER A CA 1
ATOM 544 C C . SER A 1 71 ? -16.581 -16.775 36.973 1.00 93.88 71 SER A C 1
ATOM 546 O O . SER A 1 71 ? -16.114 -17.812 36.491 1.00 93.88 71 SER A O 1
ATOM 548 N N . ARG A 1 72 ? -16.138 -16.257 38.118 1.00 89.75 72 ARG A N 1
ATOM 549 C CA . ARG A 1 72 ? -15.144 -16.895 38.988 1.00 89.75 72 ARG A CA 1
ATOM 550 C C . ARG A 1 72 ? -15.472 -16.619 40.460 1.00 89.75 72 ARG A C 1
ATOM 552 O O . ARG A 1 72 ? -15.986 -15.543 40.763 1.00 89.75 72 ARG A O 1
ATOM 559 N N . PRO A 1 73 ? -15.199 -17.564 41.373 1.00 86.31 73 PRO A N 1
ATOM 560 C CA . PRO A 1 73 ? -15.263 -17.285 42.800 1.00 86.31 73 PRO A CA 1
ATOM 561 C C . PRO A 1 73 ? -14.123 -16.337 43.190 1.00 86.31 73 PRO A C 1
ATOM 563 O O . PRO A 1 73 ? -12.984 -16.515 42.756 1.00 86.31 73 PRO A O 1
ATOM 566 N N . TYR A 1 74 ? -14.443 -15.339 44.008 1.00 83.62 74 TYR A N 1
ATOM 567 C CA . TYR A 1 74 ? -13.491 -14.435 44.641 1.00 83.62 74 TYR A CA 1
ATOM 568 C C . TYR A 1 74 ? -13.656 -14.512 46.154 1.00 83.62 74 TYR A C 1
ATOM 570 O O . TYR A 1 74 ? -14.771 -14.578 46.669 1.00 83.62 74 TYR A O 1
ATOM 578 N N . GLU A 1 75 ? -12.541 -14.486 46.875 1.00 77.69 75 GLU A N 1
ATOM 579 C CA . GLU A 1 75 ? -12.561 -14.439 48.331 1.00 77.69 75 GLU A CA 1
ATOM 580 C C . GLU A 1 75 ? -12.723 -12.984 48.785 1.00 77.69 75 GLU A C 1
ATOM 582 O O . GLU A 1 75 ? -11.819 -12.162 48.627 1.00 77.69 75 GLU A O 1
ATOM 587 N N . ILE A 1 76 ? -13.891 -12.651 49.338 1.00 71.56 76 ILE A N 1
ATOM 588 C CA . ILE A 1 76 ? -14.196 -11.316 49.860 1.00 71.56 76 ILE A CA 1
ATOM 589 C C . ILE A 1 76 ? -14.538 -11.453 51.338 1.00 71.56 76 ILE A C 1
ATOM 591 O O . ILE A 1 76 ? -15.484 -12.143 51.714 1.00 71.56 76 ILE A O 1
ATOM 595 N N . SER A 1 77 ? -13.754 -10.797 52.197 1.00 67.62 77 SER A N 1
ATOM 596 C CA . SER A 1 77 ? -13.964 -10.795 53.655 1.00 67.62 77 SER A CA 1
ATOM 597 C C . SER A 1 77 ? -14.079 -12.202 54.275 1.00 67.62 77 SER A C 1
ATOM 599 O O . SER A 1 77 ? -14.811 -12.397 55.244 1.00 67.62 77 SER A O 1
ATOM 601 N N . GLY A 1 78 ? -13.354 -13.184 53.723 1.00 73.50 78 GLY A N 1
ATOM 602 C CA . GLY A 1 78 ? -13.329 -14.572 54.203 1.00 73.50 78 GLY A CA 1
ATOM 603 C C . GLY A 1 78 ? -14.524 -15.430 53.772 1.00 73.50 78 GLY A C 1
ATOM 604 O O . GLY A 1 78 ? -14.718 -16.512 54.320 1.00 73.50 78 GLY A O 1
ATOM 605 N N . SER A 1 79 ? -15.342 -14.959 52.827 1.00 77.06 79 SER A N 1
ATOM 606 C CA . SER A 1 79 ? -16.392 -15.746 52.170 1.00 77.06 79 SER A CA 1
ATOM 607 C C . SER A 1 79 ? -16.116 -15.828 50.670 1.00 77.06 79 SER A C 1
ATOM 609 O O . SER A 1 79 ? -15.723 -14.833 50.059 1.00 77.06 79 SER A O 1
ATOM 611 N N . GLU A 1 80 ? -16.323 -17.000 50.067 1.00 82.00 80 GLU A N 1
ATOM 612 C CA . GLU A 1 80 ? -16.311 -17.122 48.607 1.00 82.00 80 GLU A CA 1
ATOM 613 C C . GLU A 1 80 ? -17.588 -16.511 48.035 1.00 82.00 80 GLU A C 1
ATOM 615 O O . GLU A 1 80 ? -18.700 -16.927 48.361 1.00 82.00 80 GLU A O 1
ATOM 620 N N . VAL A 1 81 ? -17.412 -15.518 47.171 1.00 88.19 81 VAL A N 1
ATOM 621 C CA . VAL A 1 81 ? -18.489 -14.837 46.462 1.00 88.19 81 VAL A CA 1
ATOM 622 C C . VAL A 1 81 ? -18.293 -15.069 44.972 1.00 88.19 81 VAL A C 1
ATOM 624 O O . VAL A 1 81 ? -17.212 -14.834 44.430 1.00 88.19 81 VAL A O 1
ATOM 627 N N . LEU A 1 82 ? -19.333 -15.544 44.290 1.00 91.19 82 LEU A N 1
ATOM 628 C CA . LEU A 1 82 ? -19.293 -15.707 42.843 1.00 91.19 82 LEU A CA 1
ATOM 629 C C . LEU A 1 82 ? -19.396 -14.330 42.182 1.00 91.19 82 LEU A C 1
ATOM 631 O O . LEU A 1 82 ? -20.366 -13.602 42.391 1.00 91.19 82 LEU A O 1
ATOM 635 N N . MET A 1 83 ? -18.400 -13.974 41.375 1.00 93.81 83 MET A N 1
ATOM 636 C CA . MET A 1 83 ? -18.395 -12.720 40.631 1.00 93.81 83 MET A CA 1
ATOM 637 C C . MET A 1 83 ? -18.327 -12.971 39.133 1.00 93.81 83 MET A C 1
ATOM 639 O O . MET A 1 83 ? -17.730 -13.947 38.678 1.00 93.81 83 MET A O 1
ATOM 643 N N . VAL A 1 84 ? -18.911 -12.062 38.363 1.00 95.19 84 VAL A N 1
ATOM 644 C CA . VAL A 1 84 ? -18.667 -11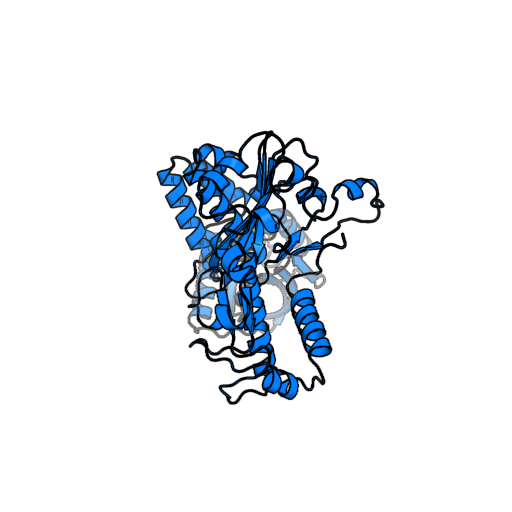.910 36.933 1.00 95.19 84 VAL A CA 1
ATOM 645 C C . VAL A 1 84 ? -17.506 -10.943 36.741 1.00 95.19 84 VAL A C 1
ATOM 647 O O . VAL A 1 84 ? -17.519 -9.836 37.263 1.00 95.19 84 VAL A O 1
ATOM 650 N N . ASP A 1 85 ? -16.518 -11.374 35.972 1.00 94.38 85 ASP A N 1
ATOM 651 C CA . ASP A 1 85 ? -15.328 -10.631 35.587 1.00 94.38 85 ASP A CA 1
ATOM 652 C C . ASP A 1 85 ? -15.404 -10.309 34.093 1.00 94.38 85 ASP A C 1
ATOM 654 O O . ASP A 1 85 ? -15.370 -11.204 33.237 1.00 94.38 85 ASP A O 1
ATOM 658 N N . ILE A 1 86 ? -15.550 -9.022 33.791 1.00 94.38 86 ILE A N 1
ATOM 659 C CA . ILE A 1 86 ? -15.525 -8.482 32.435 1.00 94.38 86 ILE A CA 1
ATOM 660 C C . ILE A 1 86 ? -14.119 -7.951 32.190 1.00 94.38 86 ILE A C 1
ATOM 662 O O . ILE A 1 86 ? -13.725 -6.931 32.752 1.00 94.38 86 ILE A O 1
ATOM 666 N N . ILE A 1 87 ? -13.372 -8.653 31.342 1.00 93.50 87 ILE A N 1
ATOM 667 C CA . ILE A 1 87 ? -11.971 -8.360 31.046 1.00 93.50 87 ILE A CA 1
ATOM 668 C C . ILE A 1 87 ? -11.877 -7.725 29.669 1.00 93.50 87 ILE A C 1
ATOM 670 O O . ILE A 1 87 ? -12.284 -8.350 28.684 1.00 93.50 87 ILE A O 1
ATOM 674 N N . SER A 1 88 ? -11.266 -6.549 29.583 1.00 91.75 88 SER A N 1
ATOM 675 C CA . SER A 1 88 ? -11.000 -5.855 28.327 1.00 91.75 88 SER A CA 1
ATOM 676 C C . SER A 1 88 ? -9.514 -5.517 28.156 1.00 91.75 88 SER A C 1
ATOM 678 O O . SER A 1 88 ? -8.811 -5.169 29.100 1.00 91.75 88 SER A O 1
ATOM 680 N N . GLU A 1 89 ? -8.990 -5.671 26.942 1.00 89.44 89 GLU A N 1
ATOM 681 C CA . GLU A 1 89 ? -7.626 -5.243 26.599 1.00 89.44 89 GLU A CA 1
ATOM 682 C C . GLU A 1 89 ? -7.466 -3.719 26.645 1.00 89.44 89 GLU A C 1
ATOM 684 O O . GLU A 1 89 ? -8.441 -2.980 26.516 1.00 89.44 89 GLU A O 1
ATOM 689 N N . ARG A 1 90 ? -6.215 -3.245 26.737 1.00 85.88 90 ARG A N 1
ATOM 690 C CA . ARG A 1 90 ? -5.879 -1.821 26.885 1.00 85.88 90 ARG A CA 1
ATOM 691 C C . ARG A 1 90 ? -6.605 -0.895 25.898 1.00 85.88 90 ARG A C 1
ATOM 693 O O . ARG A 1 90 ? -7.083 0.169 26.279 1.00 85.88 90 ARG A O 1
ATOM 700 N N . ARG A 1 91 ? -6.737 -1.327 24.639 1.00 77.44 91 ARG A N 1
ATOM 701 C CA . ARG A 1 91 ? -7.414 -0.585 23.557 1.00 77.44 91 ARG A CA 1
ATOM 702 C C . ARG A 1 91 ? -8.887 -0.252 23.833 1.00 77.44 91 ARG A C 1
ATOM 704 O O . ARG A 1 91 ? -9.453 0.605 23.170 1.00 77.44 91 ARG A O 1
ATOM 711 N N . TRP A 1 92 ? -9.510 -0.920 24.802 1.00 83.06 92 TRP A N 1
ATOM 712 C CA . TRP A 1 92 ? -10.913 -0.740 25.174 1.00 83.06 92 TRP A CA 1
ATOM 713 C C . TRP A 1 92 ? -11.118 0.207 26.368 1.00 83.06 92 TRP A C 1
ATOM 715 O O . TRP A 1 92 ? -12.245 0.328 26.849 1.00 83.06 92 TRP A O 1
ATOM 725 N N . ARG A 1 93 ? -10.069 0.901 26.841 1.00 86.06 93 ARG A N 1
ATOM 726 C CA . ARG A 1 93 ? -10.109 1.837 27.987 1.00 86.06 93 ARG A CA 1
ATOM 727 C C . ARG A 1 93 ? -11.251 2.859 27.917 1.00 86.06 93 ARG A C 1
ATOM 729 O O . ARG A 1 93 ? -11.864 3.152 28.942 1.00 86.06 93 ARG A O 1
ATOM 736 N N . PHE A 1 94 ? -11.540 3.394 26.732 1.00 81.75 94 PHE A N 1
ATOM 737 C CA . PHE A 1 94 ? -12.603 4.388 26.539 1.00 81.75 94 PHE A CA 1
ATOM 738 C C . PHE A 1 94 ? -14.005 3.778 26.461 1.00 81.75 94 PHE A C 1
ATOM 740 O O . PHE A 1 94 ? -14.972 4.453 26.793 1.00 81.75 94 PHE A O 1
ATOM 747 N N . ALA A 1 95 ? -14.126 2.510 26.058 1.00 82.00 95 ALA A N 1
ATOM 748 C CA . ALA A 1 95 ? -15.407 1.809 25.989 1.00 82.00 95 ALA A CA 1
ATOM 749 C C . ALA A 1 95 ? -15.813 1.229 27.354 1.00 82.00 95 ALA A C 1
ATOM 751 O O . ALA A 1 95 ? -16.975 1.310 27.751 1.00 82.00 95 ALA A O 1
ATOM 752 N N . ILE A 1 96 ? -14.846 0.683 28.104 1.00 87.56 96 ILE A N 1
ATOM 753 C CA . ILE A 1 96 ? -15.102 0.051 29.406 1.00 87.56 96 ILE A CA 1
ATOM 754 C C . ILE A 1 96 ? -15.541 1.067 30.470 1.00 87.56 96 ILE A C 1
ATOM 756 O O . ILE A 1 96 ? -16.294 0.709 31.370 1.00 87.56 96 ILE A O 1
ATOM 760 N N . GLU A 1 97 ? -15.128 2.334 30.371 1.00 87.31 97 GLU A N 1
ATOM 761 C CA . GLU A 1 97 ? -15.497 3.391 31.323 1.00 87.31 97 GLU A CA 1
ATOM 762 C C . GLU A 1 97 ? -17.011 3.698 31.353 1.00 87.31 97 GLU A C 1
ATOM 764 O O . GLU A 1 97 ? -17.623 3.483 32.407 1.00 87.31 97 GLU A O 1
ATOM 769 N N . PRO A 1 98 ? -17.651 4.157 30.256 1.00 85.50 98 PRO A N 1
ATOM 770 C CA . PRO A 1 98 ? -19.090 4.418 30.239 1.00 85.50 98 PRO A CA 1
ATOM 771 C C . PRO A 1 98 ? -19.905 3.143 30.482 1.00 85.50 98 PRO A C 1
ATOM 773 O O . PRO A 1 98 ? -20.918 3.187 31.174 1.00 85.50 98 PRO A O 1
ATOM 776 N N . PHE A 1 99 ? -19.421 1.991 30.012 1.00 89.12 99 PHE A N 1
ATOM 777 C CA . PHE A 1 99 ? -20.064 0.709 30.279 1.00 89.12 99 PHE A CA 1
ATOM 778 C C . PHE A 1 99 ? -20.066 0.332 31.769 1.00 89.12 99 PHE A C 1
ATOM 780 O O . PHE A 1 99 ? -21.085 -0.112 32.297 1.00 89.12 99 PHE A O 1
ATOM 787 N N . SER A 1 100 ? -18.947 0.546 32.470 1.00 91.81 100 SER A N 1
ATOM 788 C CA . SER A 1 100 ? -18.864 0.309 33.919 1.00 91.81 100 SER A CA 1
ATOM 789 C C . SER A 1 100 ? -19.844 1.196 34.684 1.00 91.81 100 SER A C 1
ATOM 791 O O . SER A 1 100 ? -20.447 0.755 35.661 1.00 91.81 100 SER A O 1
ATOM 793 N N . ALA A 1 101 ? -20.022 2.441 34.230 1.00 90.50 101 ALA A N 1
ATOM 794 C CA . ALA A 1 101 ? -20.979 3.363 34.823 1.00 90.50 101 ALA A CA 1
ATOM 795 C C . ALA A 1 101 ? -22.422 2.868 34.670 1.00 90.50 101 ALA A C 1
ATOM 797 O O . ALA A 1 101 ? -23.159 2.865 35.655 1.00 90.50 101 ALA A O 1
ATOM 798 N N . GLU A 1 102 ? -22.807 2.414 33.476 1.00 92.00 102 GLU A N 1
ATOM 799 C CA . GLU A 1 102 ? -24.164 1.920 33.227 1.00 92.00 102 GLU A CA 1
ATOM 800 C C . GLU A 1 102 ? -24.469 0.645 34.016 1.00 92.00 102 GLU A C 1
ATOM 802 O O . GLU A 1 102 ? -25.526 0.546 34.639 1.00 92.00 102 GLU A O 1
ATOM 807 N N . ILE A 1 103 ? -23.533 -0.310 34.061 1.00 92.50 103 ILE A N 1
ATOM 808 C CA . ILE A 1 103 ? -23.711 -1.529 34.859 1.00 92.50 103 ILE A CA 1
ATOM 809 C C . ILE A 1 103 ? -24.010 -1.180 36.314 1.00 92.50 103 ILE A C 1
ATOM 811 O O . ILE A 1 103 ? -24.982 -1.679 36.879 1.00 92.50 103 ILE A O 1
ATOM 815 N N . VAL A 1 104 ? -23.207 -0.301 36.917 1.00 91.81 104 VAL A N 1
ATOM 816 C CA . VAL A 1 104 ? -23.378 0.075 38.325 1.00 91.81 104 VAL A CA 1
ATOM 817 C C . VAL A 1 104 ? -24.722 0.754 38.579 1.00 91.81 104 VAL A C 1
ATOM 819 O O . VAL A 1 104 ? -25.305 0.550 39.642 1.00 91.81 104 VAL A O 1
ATOM 822 N N . LEU A 1 105 ? -25.246 1.516 37.614 1.00 92.06 105 LEU A N 1
ATOM 823 C CA . LEU A 1 105 ? -26.570 2.134 37.721 1.00 92.06 105 LEU A CA 1
ATOM 824 C C . LEU A 1 105 ? -27.716 1.114 37.706 1.00 92.06 105 LEU A C 1
ATOM 826 O O . LEU A 1 105 ? -28.765 1.391 38.287 1.00 92.06 105 LEU A O 1
ATOM 830 N N . ARG A 1 106 ? -27.528 -0.048 37.070 1.00 93.81 106 ARG A N 1
ATOM 831 C CA . ARG A 1 106 ? -28.548 -1.107 36.990 1.00 93.81 106 ARG A CA 1
ATOM 832 C C . ARG A 1 106 ? -28.399 -2.208 38.032 1.00 93.81 106 ARG A C 1
ATOM 834 O O . ARG A 1 106 ? -29.314 -3.011 38.197 1.00 93.81 106 ARG A O 1
ATOM 841 N N . MET A 1 107 ? -27.282 -2.247 38.753 1.00 94.38 107 MET A N 1
ATOM 842 C CA . MET A 1 107 ? -27.109 -3.173 39.870 1.00 94.38 107 MET A CA 1
ATOM 843 C C . MET A 1 107 ? -28.152 -2.931 40.963 1.00 94.38 107 MET A C 1
ATOM 845 O O . MET A 1 107 ? -28.476 -1.796 41.315 1.00 94.38 107 MET A O 1
ATOM 849 N N . SER A 1 108 ? -28.623 -4.019 41.570 1.00 93.00 108 SER A N 1
ATOM 850 C CA . SER A 1 108 ? -29.596 -3.984 42.660 1.00 93.00 108 SER A CA 1
ATOM 851 C C . SER A 1 108 ? -29.033 -4.686 43.889 1.00 93.00 108 SER A C 1
ATOM 853 O O . SER A 1 108 ? -28.487 -5.786 43.802 1.00 93.00 108 SER A O 1
ATOM 855 N N . ASN A 1 109 ? -29.121 -4.030 45.051 1.00 91.06 109 ASN A N 1
ATOM 856 C CA . ASN A 1 109 ? -28.613 -4.531 46.337 1.00 91.06 109 ASN A CA 1
ATOM 857 C C . ASN A 1 109 ? -27.135 -4.980 46.323 1.00 91.06 109 ASN A C 1
ATOM 859 O O . ASN A 1 109 ? -26.726 -5.812 47.132 1.00 91.06 109 ASN A O 1
ATOM 863 N N . GLY A 1 110 ? -26.324 -4.394 45.438 1.00 92.00 110 GLY A N 1
ATOM 864 C CA . GLY A 1 110 ? -24.911 -4.738 45.268 1.00 92.00 110 GLY A CA 1
ATOM 865 C C . GLY A 1 110 ? -24.665 -6.034 44.497 1.00 92.00 110 GLY A C 1
ATOM 866 O O . GLY A 1 110 ? -23.598 -6.619 44.625 1.00 92.00 110 GLY A O 1
ATOM 867 N N . THR A 1 111 ? -25.640 -6.486 43.711 1.00 95.00 111 THR A N 1
ATOM 868 C CA . THR A 1 111 ? -25.526 -7.661 42.839 1.00 95.00 111 THR A CA 1
ATOM 869 C C . THR A 1 111 ? -25.972 -7.325 41.418 1.00 95.00 111 THR A C 1
ATOM 871 O O . THR A 1 111 ? -26.701 -6.348 41.208 1.00 95.00 111 THR A O 1
ATOM 874 N N . ILE A 1 112 ? -25.528 -8.124 40.450 1.00 95.44 112 ILE A N 1
ATOM 875 C CA . ILE A 1 112 ? -25.974 -8.082 39.056 1.00 95.44 112 ILE A CA 1
ATOM 876 C C . ILE A 1 112 ? -26.599 -9.430 38.680 1.00 95.44 112 ILE A C 1
ATOM 878 O O . ILE A 1 112 ? -26.016 -10.481 38.948 1.00 95.44 112 ILE A O 1
ATOM 882 N N . ASP A 1 113 ? -27.779 -9.412 38.070 1.00 95.00 113 ASP A N 1
ATOM 883 C CA . ASP A 1 113 ? -28.378 -10.594 37.446 1.00 95.00 113 ASP A CA 1
ATOM 884 C C . ASP A 1 113 ? -27.948 -10.706 35.970 1.00 95.00 113 ASP A C 1
ATOM 886 O O . ASP A 1 113 ? -27.528 -9.728 35.335 1.00 95.00 113 ASP A O 1
ATOM 890 N N . LEU A 1 114 ? -28.016 -11.913 35.403 1.00 92.31 114 LEU A N 1
ATOM 891 C CA . LEU A 1 114 ? -27.508 -12.150 34.049 1.00 92.31 114 LEU A CA 1
ATOM 892 C C . LEU A 1 114 ? -28.375 -11.515 32.965 1.00 92.31 114 LEU A C 1
ATOM 894 O O . LEU A 1 114 ? -27.873 -11.258 31.867 1.00 92.31 114 LEU A O 1
ATOM 898 N N . GLN A 1 115 ? -29.661 -11.293 33.237 1.00 92.00 115 GLN A N 1
ATOM 899 C CA . GLN A 1 115 ? -30.550 -10.636 32.291 1.00 92.00 115 GLN A CA 1
ATOM 900 C C . GLN A 1 115 ? -30.160 -9.162 32.149 1.00 92.00 115 GLN A C 1
ATOM 902 O O . GLN A 1 115 ? -29.887 -8.723 31.033 1.00 92.00 115 GLN A O 1
ATOM 907 N N . THR A 1 116 ? -30.017 -8.444 33.260 1.00 93.31 116 THR A N 1
ATOM 908 C CA . THR A 1 116 ? -29.560 -7.052 33.286 1.00 93.31 116 THR A CA 1
ATOM 909 C C . THR A 1 116 ? -28.187 -6.912 32.634 1.00 93.31 116 THR A C 1
ATOM 911 O O . THR A 1 116 ? -27.981 -6.022 31.810 1.00 93.31 116 THR A O 1
ATOM 914 N N . LEU A 1 117 ? -27.245 -7.818 32.927 1.00 92.06 117 LEU A N 1
ATOM 915 C CA . LEU A 1 117 ? -25.933 -7.804 32.277 1.00 92.06 117 LEU A CA 1
ATOM 916 C C . LEU A 1 117 ? -26.045 -7.939 30.749 1.00 92.06 117 LEU A C 1
ATOM 918 O O . LEU A 1 117 ? -25.364 -7.218 30.021 1.00 92.06 117 LEU A O 1
ATOM 922 N N . ARG A 1 118 ? -26.893 -8.851 30.253 1.00 88.94 118 ARG A N 1
ATOM 923 C CA . ARG A 1 118 ? -27.122 -9.033 28.809 1.00 88.94 118 ARG A CA 1
ATOM 924 C C . ARG A 1 118 ? -27.749 -7.796 28.175 1.00 88.94 118 ARG A C 1
ATOM 926 O O . ARG A 1 118 ? -27.276 -7.376 27.128 1.00 88.94 118 ARG A O 1
ATOM 933 N N . GLU A 1 119 ? -28.745 -7.199 28.823 1.00 89.31 119 GLU A N 1
ATOM 934 C CA . GLU A 1 119 ? -29.398 -5.974 28.349 1.00 89.31 119 GLU A CA 1
ATOM 935 C C . GLU A 1 119 ? -28.389 -4.824 28.217 1.00 89.31 119 GLU A C 1
ATOM 937 O O . GLU A 1 119 ? -28.303 -4.203 27.160 1.00 89.31 119 GLU A O 1
ATOM 942 N N . VAL A 1 120 ? -27.542 -4.597 29.230 1.00 89.81 120 VAL A N 1
ATOM 943 C CA . VAL A 1 120 ? -26.507 -3.549 29.167 1.00 89.81 120 VAL A CA 1
ATOM 944 C C . VAL A 1 120 ? -25.471 -3.849 28.079 1.00 89.81 120 VAL A C 1
ATOM 946 O O . VAL A 1 120 ? -25.074 -2.944 27.344 1.00 89.81 120 VAL A O 1
ATOM 949 N N . VAL A 1 121 ? -25.045 -5.109 27.932 1.00 86.06 121 VAL A N 1
ATOM 950 C CA . VAL A 1 121 ? -24.131 -5.534 26.857 1.00 86.06 121 VAL A CA 1
ATOM 951 C C . VAL A 1 121 ? -24.726 -5.273 25.472 1.00 86.06 121 VAL A C 1
ATOM 953 O O . VAL A 1 121 ? -24.018 -4.758 24.606 1.00 86.06 121 VAL A O 1
ATOM 956 N N . ASP A 1 122 ? -26.000 -5.602 25.264 1.00 81.81 122 ASP A N 1
ATOM 957 C CA . ASP A 1 122 ? -26.684 -5.423 23.982 1.00 81.81 122 ASP A CA 1
ATOM 958 C C . ASP A 1 122 ? -26.924 -3.940 23.661 1.00 81.81 122 ASP A C 1
ATOM 960 O O . ASP A 1 122 ? -26.711 -3.515 22.525 1.00 81.81 122 ASP A O 1
ATOM 964 N N . GLU A 1 123 ? -27.289 -3.125 24.651 1.00 82.50 123 GLU A N 1
ATOM 965 C CA . GLU A 1 123 ? -27.454 -1.676 24.482 1.00 82.50 123 GLU A CA 1
ATOM 966 C C . GLU A 1 123 ? -26.127 -0.963 24.195 1.00 82.50 123 GLU A C 1
ATOM 968 O O . GLU A 1 123 ? -26.081 -0.011 23.417 1.00 82.50 123 GLU A O 1
ATOM 973 N N . HIS A 1 124 ? -25.033 -1.444 24.788 1.00 75.31 124 HIS A N 1
ATOM 974 C CA . HIS A 1 124 ? -23.691 -0.889 24.601 1.00 75.31 124 HIS A CA 1
ATOM 975 C C . HIS A 1 124 ? -22.935 -1.576 23.459 1.00 75.31 124 HIS A C 1
ATOM 977 O O . HIS A 1 124 ? -21.757 -1.304 23.249 1.00 75.31 124 HIS A O 1
ATOM 983 N N . ARG A 1 125 ? -23.597 -2.433 22.669 1.00 67.88 125 ARG A N 1
ATOM 984 C CA . ARG A 1 125 ? -22.982 -3.174 21.557 1.00 67.88 125 ARG A CA 1
ATOM 985 C C . ARG A 1 125 ? -22.286 -2.276 20.538 1.00 67.88 125 ARG A C 1
ATOM 987 O O . ARG A 1 125 ? -21.286 -2.704 19.977 1.00 67.88 125 ARG A O 1
ATOM 994 N N . SER A 1 126 ? -22.764 -1.048 20.340 1.00 60.84 126 SER A N 1
ATOM 995 C CA . SER A 1 126 ? -22.113 -0.041 19.491 1.00 60.84 126 SER A CA 1
ATOM 996 C C . SER A 1 126 ? -20.798 0.491 20.079 1.00 60.84 126 SER A C 1
ATOM 998 O O . SER A 1 126 ? -19.872 0.766 19.327 1.00 60.84 126 SER A O 1
ATOM 1000 N N . LEU A 1 127 ? -20.662 0.569 21.409 1.00 58.34 127 LEU A N 1
ATOM 1001 C CA . LEU A 1 127 ? -19.384 0.853 22.090 1.00 58.34 127 LEU A CA 1
ATOM 1002 C C . LEU A 1 127 ? -18.418 -0.338 22.016 1.00 58.34 127 LEU A C 1
ATOM 1004 O O . LEU A 1 127 ? -17.210 -0.177 22.185 1.00 58.34 127 LEU A O 1
ATOM 1008 N N . TRP A 1 128 ? -18.966 -1.529 21.771 1.00 60.66 128 TRP A N 1
ATOM 1009 C CA . TRP A 1 128 ? -18.252 -2.786 21.563 1.00 60.66 128 TRP A CA 1
ATOM 1010 C C . TRP A 1 128 ? -18.076 -3.154 20.087 1.00 60.66 128 TRP A C 1
ATOM 1012 O O . TRP A 1 128 ? -17.560 -4.241 19.791 1.00 60.66 128 TRP A O 1
ATOM 1022 N N . GLU A 1 129 ? -18.469 -2.276 19.155 1.00 53.50 129 GLU A N 1
ATOM 1023 C CA . GLU A 1 129 ? -17.956 -2.360 17.793 1.00 53.50 129 GLU A CA 1
ATOM 1024 C C . GLU A 1 129 ? -16.435 -2.320 17.903 1.00 53.50 129 GLU A C 1
ATOM 1026 O O . GLU A 1 129 ? -15.885 -1.493 18.631 1.00 53.50 129 GLU A O 1
ATOM 1031 N N . ALA A 1 130 ? -15.756 -3.282 17.269 1.00 48.41 130 ALA A N 1
ATOM 1032 C CA . ALA A 1 130 ? -14.303 -3.370 17.330 1.00 48.41 130 ALA A CA 1
ATOM 1033 C C . ALA A 1 130 ? -13.715 -1.967 17.094 1.00 48.41 130 ALA A C 1
ATOM 1035 O O . ALA A 1 130 ? -14.046 -1.379 16.056 1.00 48.41 130 ALA A O 1
ATOM 1036 N N . PRO A 1 131 ? -12.878 -1.407 18.000 1.00 50.16 131 PRO A N 1
ATOM 1037 C CA . PRO A 1 131 ? -12.113 -0.227 17.669 1.00 50.16 131 PRO A CA 1
ATOM 1038 C C . PRO A 1 131 ? -11.412 -0.612 16.384 1.00 50.16 131 PRO A C 1
ATOM 1040 O O . PRO A 1 131 ? -10.771 -1.668 16.327 1.00 50.16 131 PRO A O 1
ATOM 1043 N N . ARG A 1 132 ? -11.657 0.161 15.320 1.00 58.28 132 ARG A N 1
ATOM 1044 C CA . ARG A 1 132 ? -11.028 -0.119 14.031 1.00 58.28 132 ARG A CA 1
ATOM 1045 C C . ARG A 1 132 ? -9.544 -0.277 14.333 1.00 58.28 132 ARG A C 1
ATOM 1047 O O . ARG A 1 132 ? -8.990 0.558 15.045 1.00 58.28 132 ARG A O 1
ATOM 1054 N N . GLU A 1 133 ? -8.953 -1.399 13.949 1.00 69.56 133 GLU A N 1
ATOM 1055 C CA . GLU A 1 133 ? -7.530 -1.603 14.194 1.00 69.56 133 GLU A CA 1
ATOM 1056 C C . GLU A 1 133 ? -6.761 -0.526 13.409 1.00 69.56 133 GLU A C 1
ATOM 1058 O O . GLU A 1 133 ? -7.235 -0.119 12.339 1.00 69.56 133 GLU A O 1
ATOM 1063 N N . PRO A 1 134 ? -5.625 -0.026 13.930 1.00 83.31 134 PRO A N 1
ATOM 1064 C CA . PRO A 1 134 ? -4.714 0.794 13.142 1.00 83.31 134 PRO A CA 1
ATOM 1065 C C . PRO A 1 134 ? -4.395 0.114 11.807 1.00 83.31 134 PRO A C 1
ATOM 1067 O O . PRO A 1 134 ? -4.462 -1.114 11.691 1.00 83.31 134 PRO A O 1
ATOM 1070 N N . LEU A 1 135 ? -4.016 0.901 10.800 1.00 89.31 135 LEU A N 1
ATOM 1071 C CA . LEU A 1 135 ? -3.639 0.365 9.493 1.00 89.31 135 LEU A CA 1
ATOM 1072 C C . LEU A 1 135 ? -2.540 -0.694 9.648 1.00 89.31 135 LEU A C 1
ATOM 1074 O O . LEU A 1 135 ? -1.477 -0.442 10.222 1.00 89.31 135 LEU A O 1
ATOM 1078 N N . SER A 1 136 ? -2.781 -1.887 9.114 1.00 88.31 136 SER A N 1
ATOM 1079 C CA . SER A 1 136 ? -1.787 -2.959 9.073 1.00 88.31 136 SER A CA 1
ATOM 1080 C C . SER A 1 136 ? -0.584 -2.561 8.209 1.00 88.31 136 SER A C 1
ATOM 1082 O O . SER A 1 136 ? -0.696 -1.705 7.337 1.00 88.31 136 SER A O 1
ATOM 1084 N N . ASN A 1 137 ? 0.579 -3.202 8.383 1.00 90.56 137 ASN A N 1
ATOM 1085 C CA . ASN A 1 137 ? 1.771 -2.887 7.575 1.00 90.56 137 ASN A CA 1
ATOM 1086 C C . ASN A 1 137 ? 1.514 -2.879 6.044 1.00 90.56 137 ASN A C 1
ATOM 1088 O O . ASN A 1 137 ? 2.011 -1.971 5.378 1.00 90.56 137 ASN A O 1
ATOM 1092 N N . PRO A 1 138 ? 0.746 -3.823 5.454 1.00 91.38 138 PRO A N 1
ATOM 1093 C CA . PRO A 1 138 ? 0.378 -3.750 4.039 1.00 91.38 138 PRO A CA 1
ATOM 1094 C C . PRO A 1 138 ? -0.488 -2.536 3.685 1.00 91.38 138 PRO A C 1
ATOM 1096 O O . PRO A 1 138 ? -0.266 -1.926 2.645 1.00 91.38 138 PRO A O 1
ATOM 1099 N N . GLU A 1 139 ? -1.445 -2.169 4.542 1.00 93.81 139 GLU A N 1
ATOM 1100 C CA . GLU A 1 139 ? -2.298 -0.991 4.336 1.00 93.81 139 GLU A CA 1
ATOM 1101 C C . GLU A 1 139 ? -1.493 0.308 4.464 1.00 93.81 139 GLU A C 1
ATOM 1103 O O . GLU A 1 139 ? -1.660 1.201 3.641 1.00 93.81 139 GLU A O 1
ATOM 1108 N N . GLN A 1 140 ? -0.558 0.384 5.420 1.00 96.38 140 GLN A N 1
ATOM 1109 C CA . GLN A 1 140 ? 0.380 1.506 5.536 1.00 96.38 140 GLN A CA 1
ATOM 1110 C C . GLN A 1 140 ? 1.206 1.657 4.254 1.00 96.38 140 GLN A C 1
ATOM 1112 O O . GLN A 1 140 ? 1.287 2.744 3.696 1.00 96.38 140 GLN A O 1
ATOM 1117 N N . ARG A 1 141 ? 1.789 0.561 3.744 1.00 96.81 141 ARG A N 1
ATOM 1118 C CA . ARG A 1 141 ? 2.564 0.576 2.492 1.00 96.81 141 ARG A CA 1
ATOM 1119 C C . ARG A 1 141 ? 1.717 0.987 1.287 1.00 96.81 141 ARG A C 1
ATOM 1121 O O . ARG A 1 141 ? 2.227 1.690 0.423 1.00 96.81 141 ARG A O 1
ATOM 1128 N N . GLY A 1 142 ? 0.464 0.536 1.218 1.00 96.25 142 GLY A N 1
ATOM 1129 C CA . GLY A 1 142 ? -0.486 0.954 0.184 1.00 96.25 142 GLY A CA 1
ATOM 1130 C C . GLY A 1 142 ? -0.715 2.462 0.218 1.00 96.25 142 GLY A C 1
ATOM 1131 O O . GLY A 1 142 ? -0.428 3.139 -0.764 1.00 96.25 142 GLY A O 1
ATOM 1132 N N . LEU A 1 143 ? -1.087 2.991 1.388 1.00 97.62 143 LEU A N 1
ATOM 1133 C CA . LEU A 1 143 ? -1.349 4.417 1.578 1.00 97.62 143 LEU A CA 1
ATOM 1134 C C . LEU A 1 143 ? -0.116 5.289 1.287 1.00 97.62 143 LEU A C 1
ATOM 1136 O O . LEU A 1 143 ? -0.247 6.315 0.630 1.00 97.62 143 LEU A O 1
ATOM 1140 N N . ILE A 1 144 ? 1.088 4.870 1.698 1.00 98.50 144 ILE A N 1
ATOM 1141 C CA . ILE A 1 144 ? 2.341 5.576 1.358 1.00 98.50 144 ILE A CA 1
ATOM 1142 C C . ILE A 1 144 ? 2.529 5.644 -0.162 1.00 98.50 144 ILE A C 1
ATOM 1144 O O . ILE A 1 144 ? 2.860 6.704 -0.693 1.00 98.50 144 ILE A O 1
ATOM 1148 N N . GLY A 1 145 ? 2.321 4.527 -0.867 1.00 98.31 145 GLY A N 1
ATOM 1149 C CA . GLY A 1 145 ? 2.435 4.483 -2.326 1.00 98.31 145 GLY A CA 1
ATOM 1150 C C . GLY A 1 145 ? 1.432 5.409 -3.015 1.00 98.31 145 GLY A C 1
ATOM 1151 O O . GLY A 1 145 ? 1.804 6.162 -3.917 1.00 98.31 145 GLY A O 1
ATOM 1152 N N . GLU A 1 146 ? 0.178 5.384 -2.566 1.00 98.25 146 GLU A N 1
ATOM 1153 C CA . GLU A 1 146 ? -0.889 6.242 -3.084 1.00 98.25 146 GLU A CA 1
ATOM 1154 C C . GLU A 1 146 ? -0.589 7.729 -2.859 1.00 98.25 146 GLU A C 1
ATOM 1156 O O . GLU A 1 146 ? -0.589 8.490 -3.824 1.00 98.25 146 GLU A O 1
ATOM 1161 N N . LEU A 1 147 ? -0.244 8.135 -1.629 1.00 98.44 147 LEU A N 1
ATOM 1162 C CA . LEU A 1 147 ? 0.111 9.523 -1.301 1.00 98.44 147 LEU A CA 1
ATOM 1163 C C . LEU A 1 147 ? 1.282 10.020 -2.153 1.00 98.44 147 LEU A C 1
ATOM 1165 O O . LEU A 1 147 ? 1.197 11.082 -2.763 1.00 98.44 147 LEU A O 1
ATOM 1169 N N . SER A 1 148 ? 2.341 9.216 -2.263 1.00 98.31 148 SER A N 1
ATOM 1170 C CA . SER A 1 148 ? 3.521 9.554 -3.069 1.00 98.31 148 SER A CA 1
ATOM 1171 C C . SER A 1 148 ? 3.166 9.773 -4.543 1.00 98.31 148 SER A C 1
ATOM 1173 O O . SER A 1 148 ? 3.673 10.694 -5.180 1.00 98.31 148 SER A O 1
ATOM 1175 N N . THR A 1 149 ? 2.258 8.953 -5.079 1.00 98.38 149 THR A N 1
ATOM 1176 C CA . THR A 1 149 ? 1.776 9.068 -6.463 1.00 98.38 149 THR A CA 1
ATOM 1177 C C . THR A 1 149 ? 0.905 10.310 -6.652 1.00 98.38 149 THR A C 1
ATOM 1179 O O . THR A 1 149 ? 1.066 11.024 -7.639 1.00 98.38 149 THR A O 1
ATOM 1182 N N . VAL A 1 150 ? -0.005 10.587 -5.711 1.00 98.00 150 VAL A N 1
ATOM 1183 C CA . VAL A 1 150 ? -0.889 11.763 -5.742 1.00 98.00 150 VAL A CA 1
ATOM 1184 C C . VAL A 1 150 ? -0.080 13.055 -5.724 1.00 98.00 150 VAL A C 1
ATOM 1186 O O . VAL A 1 150 ? -0.325 13.919 -6.566 1.00 98.00 150 VAL A O 1
ATOM 1189 N N . MET A 1 151 ? 0.897 13.171 -4.820 1.00 97.88 151 MET A N 1
ATOM 1190 C CA . MET A 1 151 ? 1.765 14.349 -4.744 1.00 97.88 151 MET A CA 1
ATOM 1191 C C . MET A 1 151 ? 2.568 14.516 -6.038 1.00 97.88 151 MET A C 1
ATOM 1193 O O . MET A 1 151 ? 2.510 15.570 -6.663 1.00 97.88 151 MET A O 1
ATOM 1197 N N . ARG A 1 152 ? 3.209 13.441 -6.526 1.00 97.38 152 ARG A N 1
ATOM 1198 C CA . ARG A 1 152 ? 4.009 13.498 -7.758 1.00 97.38 152 ARG A CA 1
ATOM 1199 C C . ARG A 1 152 ? 3.187 13.880 -8.992 1.00 97.38 152 ARG A C 1
ATOM 1201 O O . ARG A 1 152 ? 3.664 14.642 -9.826 1.00 97.38 152 ARG A O 1
ATOM 1208 N N . LEU A 1 153 ? 1.956 13.382 -9.121 1.00 97.06 153 LEU A N 1
ATOM 1209 C CA . LEU A 1 153 ? 1.040 13.817 -10.182 1.00 97.06 153 LEU A CA 1
ATOM 1210 C C . LEU A 1 153 ? 0.651 15.288 -10.009 1.00 97.06 153 LEU A C 1
ATOM 1212 O O . LEU A 1 153 ? 0.657 16.033 -10.987 1.00 97.06 153 LEU A O 1
ATOM 1216 N N . GLY A 1 154 ? 0.330 15.711 -8.786 1.00 96.38 154 GLY A N 1
ATOM 1217 C CA . GLY A 1 154 ? -0.087 17.080 -8.489 1.00 96.38 154 GLY A CA 1
ATOM 1218 C C . GLY A 1 154 ? 1.022 18.133 -8.628 1.00 96.38 154 GLY A C 1
ATOM 1219 O O . GLY A 1 154 ? 0.711 19.316 -8.711 1.00 96.38 154 GLY A O 1
ATOM 1220 N N . ASP A 1 155 ? 2.285 17.716 -8.737 1.00 93.88 155 ASP A N 1
ATOM 1221 C CA . ASP A 1 155 ? 3.395 18.591 -9.140 1.00 93.88 155 ASP A CA 1
ATOM 1222 C C . ASP A 1 155 ? 3.425 18.841 -10.664 1.00 93.88 155 ASP A C 1
ATOM 1224 O O . ASP A 1 155 ? 4.029 19.805 -11.132 1.00 93.88 155 ASP A O 1
ATOM 1228 N N . THR A 1 156 ? 2.768 17.985 -11.458 1.00 92.81 156 THR A N 1
ATOM 1229 C CA . THR A 1 156 ? 2.750 18.060 -12.937 1.00 92.81 156 THR A CA 1
ATOM 1230 C C . THR A 1 156 ? 1.427 18.564 -13.516 1.00 92.81 156 THR A C 1
ATOM 1232 O O . THR A 1 156 ? 1.386 19.121 -14.613 1.00 92.81 156 THR A O 1
ATOM 1235 N N . VAL A 1 157 ? 0.332 18.397 -12.777 1.00 92.62 157 VAL A N 1
ATOM 1236 C CA . VAL A 1 157 ? -1.015 18.876 -13.111 1.00 92.62 157 VAL A CA 1
ATOM 1237 C C . VAL A 1 157 ? -1.648 19.521 -11.876 1.00 92.62 157 VAL A C 1
ATOM 1239 O O . VAL A 1 157 ? -1.197 19.247 -10.773 1.00 92.62 157 VAL A O 1
ATOM 1242 N N . PRO A 1 158 ? -2.719 20.330 -11.988 1.00 94.50 158 PRO A N 1
ATOM 1243 C CA . PRO A 1 158 ? -3.314 20.973 -10.816 1.00 94.50 158 PRO A CA 1
ATOM 1244 C C . PRO A 1 158 ? -3.661 19.977 -9.693 1.00 94.50 158 PRO A C 1
ATOM 1246 O O . PRO A 1 158 ? -4.530 19.121 -9.872 1.00 94.50 158 PRO A O 1
ATOM 1249 N N . ALA A 1 159 ? -3.024 20.123 -8.528 1.00 95.00 159 ALA A N 1
ATOM 1250 C CA . ALA A 1 159 ? -3.133 19.222 -7.377 1.00 95.00 159 ALA A CA 1
ATOM 1251 C C . ALA A 1 159 ? -4.580 18.884 -6.982 1.00 95.00 159 ALA A C 1
ATOM 1253 O O . ALA A 1 159 ? -4.939 17.714 -6.836 1.00 95.00 159 ALA A O 1
ATOM 1254 N N . ALA A 1 160 ? -5.456 19.892 -6.907 1.00 91.75 160 ALA A N 1
ATOM 1255 C CA . ALA A 1 160 ? -6.875 19.697 -6.603 1.00 91.75 160 ALA A CA 1
ATOM 1256 C C . ALA A 1 160 ? -7.573 18.737 -7.590 1.00 91.75 160 ALA A C 1
ATOM 1258 O O . ALA A 1 160 ? -8.457 17.969 -7.203 1.00 91.75 160 ALA A O 1
ATOM 1259 N N . SER A 1 161 ? -7.159 18.727 -8.861 1.00 92.50 161 SER A N 1
ATOM 1260 C CA . SER A 1 161 ? -7.683 17.799 -9.868 1.00 92.50 161 SER A CA 1
ATOM 1261 C C . SER A 1 161 ? -7.229 16.356 -9.642 1.00 92.50 161 SER A C 1
ATOM 1263 O O . SER A 1 161 ? -7.923 15.445 -10.087 1.00 92.50 161 SER A O 1
ATOM 1265 N N . VAL A 1 162 ? -6.076 16.135 -9.008 1.00 95.69 162 VAL A N 1
ATOM 1266 C CA . VAL A 1 162 ? -5.566 14.792 -8.693 1.00 95.69 162 VAL A CA 1
ATOM 1267 C C . VAL A 1 162 ? -6.239 14.267 -7.433 1.00 95.69 162 VAL A C 1
ATOM 1269 O O . VAL A 1 162 ? -6.808 13.180 -7.458 1.00 95.69 162 VAL A O 1
ATOM 1272 N N . VAL A 1 163 ? -6.265 15.067 -6.362 1.00 94.75 163 VAL A N 1
ATOM 1273 C CA . VAL A 1 163 ? -6.852 14.678 -5.067 1.00 94.75 163 VAL A CA 1
ATOM 1274 C C . VAL A 1 163 ? -8.339 14.334 -5.204 1.00 94.75 163 VAL A C 1
ATOM 1276 O O . VAL A 1 163 ? -8.808 13.364 -4.620 1.00 94.75 163 VAL A O 1
ATOM 1279 N N . THR A 1 164 ? -9.090 15.062 -6.035 1.00 91.94 164 THR A N 1
ATOM 1280 C CA . THR A 1 164 ? -10.514 14.762 -6.298 1.00 91.94 164 THR A CA 1
ATOM 1281 C C . THR A 1 164 ?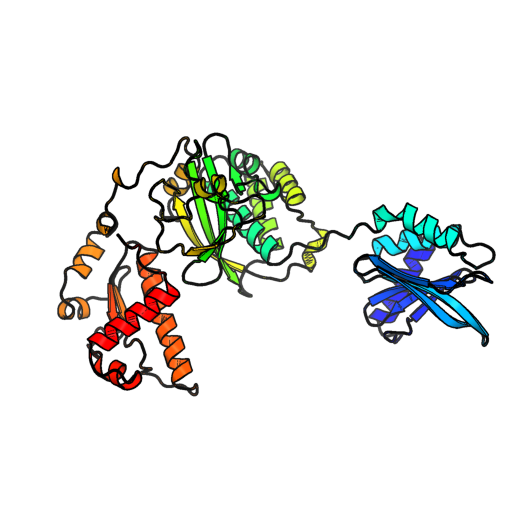 -10.747 13.483 -7.113 1.00 91.94 164 THR A C 1
ATOM 1283 O O . THR A 1 164 ? -11.864 12.964 -7.136 1.00 91.94 164 THR A O 1
ATOM 1286 N N . ARG A 1 165 ? -9.711 12.966 -7.783 1.00 94.19 165 ARG A N 1
ATOM 1287 C CA . ARG A 1 165 ? -9.730 11.715 -8.560 1.00 94.19 165 ARG A CA 1
ATOM 1288 C C . ARG A 1 165 ? -9.039 10.561 -7.837 1.00 94.19 165 ARG A C 1
ATOM 1290 O O . ARG A 1 165 ? -9.012 9.456 -8.377 1.00 94.19 165 ARG A O 1
ATOM 1297 N N . TRP A 1 166 ? -8.500 10.797 -6.643 1.00 95.81 166 TRP A N 1
ATOM 1298 C CA . TRP A 1 166 ? -7.946 9.763 -5.781 1.00 95.81 166 TRP A CA 1
ATOM 1299 C C . TRP A 1 166 ? -9.098 8.953 -5.167 1.00 95.81 166 TRP A C 1
ATOM 1301 O O . TRP A 1 166 ? -9.880 9.451 -4.364 1.00 95.81 166 TRP A O 1
ATOM 1311 N N . ARG A 1 167 ? -9.246 7.714 -5.639 1.00 89.69 167 ARG A N 1
ATOM 1312 C CA . ARG A 1 167 ? -10.321 6.755 -5.332 1.00 89.69 167 ARG A CA 1
ATOM 1313 C C . ARG A 1 167 ? -9.840 5.566 -4.495 1.00 89.69 167 ARG A C 1
ATOM 1315 O O . ARG A 1 167 ? -10.674 4.801 -4.012 1.00 89.69 167 ARG A O 1
ATOM 1322 N N . GLY A 1 168 ? -8.528 5.395 -4.326 1.00 85.56 168 GLY A N 1
ATOM 1323 C CA . GLY A 1 168 ? -7.916 4.315 -3.540 1.00 85.56 168 GLY A CA 1
ATOM 1324 C C . GLY A 1 168 ? -8.521 4.159 -2.136 1.00 85.56 168 GLY A C 1
ATOM 1325 O O . GLY A 1 168 ? -8.968 3.058 -1.794 1.00 85.56 168 GLY A O 1
ATOM 1326 N N . PRO A 1 169 ? -8.709 5.251 -1.365 1.00 82.50 169 PRO A N 1
ATOM 1327 C CA . PRO A 1 169 ? -9.354 5.216 -0.055 1.00 82.50 169 PRO A CA 1
ATOM 1328 C C . PRO A 1 169 ? -10.772 4.632 -0.085 1.00 82.50 169 PRO A C 1
ATOM 1330 O O . PRO A 1 169 ? -11.173 3.906 0.827 1.00 82.50 169 PRO A O 1
ATOM 1333 N N . GLU A 1 170 ? -11.525 4.890 -1.160 1.00 82.06 170 GLU A N 1
ATOM 1334 C CA . GLU A 1 170 ? -12.889 4.388 -1.374 1.00 82.06 170 GLU A CA 1
ATOM 1335 C C . GLU A 1 170 ? -12.924 2.893 -1.749 1.00 82.06 170 GLU A C 1
ATOM 1337 O O . GLU A 1 170 ? -14.006 2.315 -1.876 1.00 82.06 170 GLU A O 1
ATOM 1342 N N . ARG A 1 171 ? -11.756 2.249 -1.908 1.00 79.88 171 ARG A N 1
ATOM 1343 C CA . ARG A 1 171 ? -11.591 0.885 -2.439 1.00 79.88 171 ARG A CA 1
ATOM 1344 C C . ARG A 1 171 ? -12.173 0.740 -3.844 1.00 79.88 171 ARG A C 1
ATOM 1346 O O . ARG A 1 171 ? -12.818 -0.264 -4.163 1.00 79.88 171 ARG A O 1
ATOM 1353 N N . GLY A 1 172 ? -11.958 1.764 -4.672 1.00 79.81 172 GLY A N 1
ATOM 1354 C CA . GLY A 1 172 ? -12.218 1.696 -6.105 1.00 79.81 172 GLY A CA 1
ATOM 1355 C C . GLY A 1 172 ? -11.413 0.580 -6.781 1.00 79.81 172 GLY A C 1
ATOM 1356 O O . GLY A 1 172 ? -10.481 0.026 -6.205 1.00 79.81 172 GLY A O 1
ATOM 1357 N N . LEU A 1 173 ? -11.778 0.236 -8.021 1.00 87.38 173 LEU A N 1
ATOM 1358 C CA . LEU A 1 173 ? -11.012 -0.744 -8.805 1.00 87.38 173 LEU A CA 1
ATOM 1359 C C . LEU A 1 173 ? -9.573 -0.273 -9.070 1.00 87.38 173 LEU A C 1
ATOM 1361 O O . LEU A 1 173 ? -8.680 -1.109 -9.148 1.00 87.38 173 LEU A O 1
ATOM 1365 N N . HIS A 1 174 ? -9.403 1.043 -9.218 1.00 94.50 174 HIS A N 1
ATOM 1366 C CA . HIS A 1 174 ? -8.141 1.736 -9.455 1.00 94.50 174 HIS A CA 1
ATOM 1367 C C . HIS A 1 174 ? -7.988 2.864 -8.443 1.00 94.50 174 HIS A C 1
ATOM 1369 O O . HIS A 1 174 ? -8.986 3.465 -8.031 1.00 94.50 174 HIS A O 1
ATOM 1375 N N . ASP A 1 175 ? -6.745 3.178 -8.092 1.00 96.12 175 ASP A N 1
ATOM 1376 C CA . ASP A 1 175 ? -6.436 4.113 -7.013 1.00 96.12 175 ASP A CA 1
ATOM 1377 C C . ASP A 1 175 ? -6.626 5.576 -7.426 1.00 96.12 175 ASP A C 1
ATOM 1379 O O . ASP A 1 175 ? -7.085 6.380 -6.621 1.00 96.12 175 ASP A O 1
ATOM 1383 N N . ILE A 1 176 ? -6.336 5.946 -8.677 1.00 96.25 176 ILE A N 1
ATOM 1384 C CA . ILE A 1 176 ? -6.575 7.305 -9.198 1.00 96.25 176 ILE A CA 1
ATOM 1385 C C . ILE A 1 176 ? -7.232 7.191 -10.572 1.00 96.25 176 ILE A C 1
ATOM 1387 O O . ILE A 1 176 ? -6.644 6.619 -11.486 1.00 96.25 176 ILE A O 1
ATOM 1391 N N . ALA A 1 177 ? -8.452 7.703 -10.748 1.00 94.81 177 ALA A N 1
ATOM 1392 C CA . ALA A 1 177 ? -9.185 7.496 -11.999 1.00 94.81 177 ALA A CA 1
ATOM 1393 C C . ALA A 1 177 ? -10.275 8.538 -12.280 1.00 94.81 177 ALA A C 1
ATOM 1395 O O . ALA A 1 177 ? -10.900 9.088 -11.370 1.00 94.81 177 ALA A O 1
ATOM 1396 N N . ASP A 1 178 ? -10.571 8.719 -13.568 1.00 91.81 178 ASP A N 1
ATOM 1397 C CA . ASP A 1 178 ? -11.767 9.396 -14.076 1.00 91.81 178 ASP A CA 1
ATOM 1398 C C . ASP A 1 178 ? -12.371 8.638 -15.276 1.00 91.81 178 ASP A C 1
ATOM 1400 O O . ASP A 1 178 ? -12.225 7.418 -15.378 1.00 91.81 178 ASP A O 1
ATOM 1404 N N . GLU A 1 179 ? -13.132 9.308 -16.146 1.00 89.56 179 GLU A N 1
ATOM 1405 C CA . GLU A 1 179 ? -13.710 8.691 -17.347 1.00 89.56 179 GLU A CA 1
ATOM 1406 C C . GLU A 1 179 ? -12.679 8.406 -18.449 1.00 89.56 179 GLU A C 1
ATOM 1408 O O . GLU A 1 179 ? -12.917 7.506 -19.246 1.00 89.56 179 GLU A O 1
ATOM 1413 N N . GLY A 1 180 ? -11.552 9.125 -18.494 1.00 91.06 180 GLY A N 1
ATOM 1414 C CA . GLY A 1 180 ? -10.544 9.039 -19.552 1.00 91.06 180 GLY A CA 1
ATOM 1415 C C . GLY A 1 180 ? -9.271 8.278 -19.174 1.00 91.06 180 GLY A C 1
ATOM 1416 O O . GLY A 1 180 ? -8.592 7.774 -20.071 1.00 91.06 180 GLY A O 1
ATOM 1417 N N . PHE A 1 181 ? -8.950 8.156 -17.882 1.00 95.00 181 PHE A N 1
ATOM 1418 C CA . PHE A 1 181 ? -7.766 7.435 -17.406 1.00 95.00 181 PHE 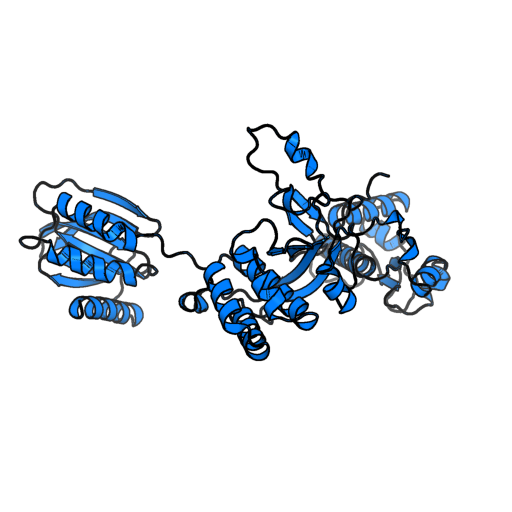A CA 1
ATOM 1419 C C . PHE A 1 181 ? -8.009 6.655 -16.104 1.00 95.00 181 PHE A C 1
ATOM 1421 O O . PHE A 1 181 ? -8.980 6.877 -15.376 1.00 95.00 181 PHE A O 1
ATOM 1428 N N . ALA A 1 182 ? -7.103 5.721 -15.819 1.00 96.38 182 ALA A N 1
ATOM 1429 C CA . ALA A 1 182 ? -7.042 4.936 -14.597 1.00 96.38 182 ALA A CA 1
ATOM 1430 C C . ALA A 1 182 ? -5.582 4.612 -14.239 1.00 96.38 182 ALA A C 1
ATOM 1432 O O . ALA A 1 182 ? -4.797 4.181 -15.083 1.00 96.38 182 ALA A O 1
ATOM 1433 N N . ILE A 1 183 ? -5.224 4.801 -12.975 1.00 97.81 183 ILE A N 1
ATOM 1434 C CA . ILE A 1 183 ? -3.898 4.523 -12.433 1.00 97.81 183 ILE A CA 1
ATOM 1435 C C . ILE A 1 183 ? -4.060 3.541 -11.280 1.00 97.81 183 ILE A C 1
ATOM 1437 O O . ILE A 1 183 ? -4.767 3.811 -10.309 1.00 97.81 183 ILE A O 1
ATOM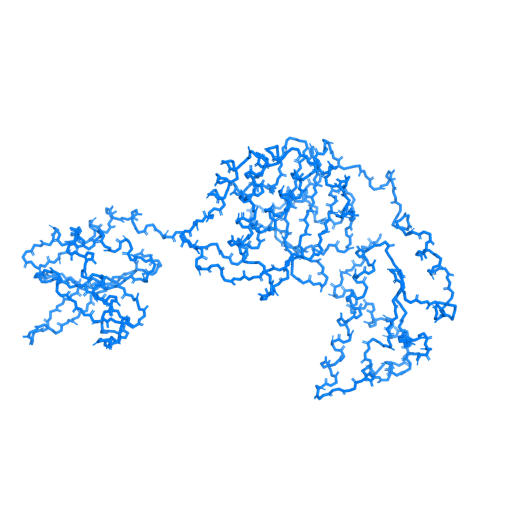 1441 N N . GLU A 1 184 ? -3.391 2.404 -11.409 1.00 97.88 184 GLU A N 1
ATOM 1442 C CA . GLU A 1 184 ? -3.240 1.404 -10.362 1.00 97.88 184 GLU A CA 1
ATOM 1443 C C . GLU A 1 184 ? -1.908 1.638 -9.652 1.00 97.88 184 GLU A C 1
ATOM 1445 O O . GLU A 1 184 ? -0.858 1.612 -10.294 1.00 97.88 184 GLU A O 1
ATOM 1450 N N . VAL A 1 185 ? -1.924 1.835 -8.340 1.00 98.25 185 VAL A N 1
ATOM 1451 C CA . VAL A 1 185 ? -0.728 2.047 -7.529 1.00 98.25 185 VAL A CA 1
ATOM 1452 C C . VAL A 1 185 ? -0.381 0.762 -6.785 1.00 98.25 185 VAL A C 1
ATOM 1454 O O . VAL A 1 185 ? -1.210 0.093 -6.158 1.00 98.25 185 VAL A O 1
ATOM 1457 N N . LYS A 1 186 ? 0.885 0.363 -6.858 1.00 97.62 186 LYS A N 1
ATOM 1458 C CA . LYS A 1 186 ? 1.413 -0.790 -6.129 1.00 97.62 186 LYS A CA 1
ATOM 1459 C C . LYS A 1 186 ? 2.731 -0.435 -5.473 1.00 97.62 186 LYS A C 1
ATOM 1461 O O . LYS A 1 186 ? 3.481 0.409 -5.946 1.00 97.62 186 LYS A O 1
ATOM 1466 N N . THR A 1 187 ? 3.036 -1.123 -4.383 1.00 97.50 187 THR A N 1
ATOM 1467 C CA . THR A 1 187 ? 4.345 -1.025 -3.744 1.00 97.50 187 THR A CA 1
ATOM 1468 C C . THR A 1 187 ? 5.021 -2.382 -3.727 1.00 97.50 187 THR A C 1
ATOM 1470 O O . THR A 1 187 ? 4.371 -3.413 -3.535 1.00 97.50 187 THR A O 1
ATOM 1473 N N . TYR A 1 188 ? 6.335 -2.389 -3.910 1.00 95.50 188 TYR A N 1
ATOM 1474 C CA . TYR A 1 188 ? 7.172 -3.583 -3.811 1.00 95.50 188 TYR A CA 1
ATOM 1475 C C . TYR A 1 188 ? 8.338 -3.329 -2.853 1.00 95.50 188 TYR A C 1
ATOM 1477 O O . TYR A 1 188 ? 8.585 -2.195 -2.443 1.00 95.50 188 TYR A O 1
ATOM 1485 N N . ALA A 1 189 ? 8.977 -4.392 -2.380 1.00 89.94 189 ALA A N 1
ATOM 1486 C CA . ALA A 1 189 ? 10.121 -4.316 -1.464 1.00 89.94 189 ALA A CA 1
ATOM 1487 C C . ALA A 1 189 ? 11.336 -5.046 -2.038 1.00 89.94 189 ALA A C 1
ATOM 1489 O O . ALA A 1 189 ? 12.464 -4.583 -1.883 1.00 89.94 189 ALA A O 1
ATOM 1490 N N . ASP A 1 190 ? 11.077 -6.167 -2.706 1.00 80.56 190 ASP A N 1
ATOM 1491 C CA . ASP A 1 190 ? 12.101 -7.050 -3.235 1.00 80.56 190 ASP A CA 1
ATOM 1492 C C . ASP A 1 190 ? 12.532 -6.635 -4.643 1.00 80.56 190 ASP A C 1
ATOM 1494 O O . ASP A 1 190 ? 11.738 -6.126 -5.434 1.00 80.56 190 ASP A O 1
ATOM 1498 N N . GLU A 1 191 ? 13.800 -6.906 -4.931 1.00 77.12 191 GLU A N 1
ATOM 1499 C CA . GLU A 1 191 ? 14.403 -6.847 -6.256 1.00 77.12 191 GLU A CA 1
ATOM 1500 C C . GLU A 1 191 ? 14.674 -8.290 -6.706 1.00 77.12 191 GLU A C 1
ATOM 1502 O O . GLU A 1 191 ? 15.297 -9.037 -5.942 1.00 77.12 191 GLU A O 1
ATOM 1507 N N . PRO A 1 192 ? 14.235 -8.717 -7.904 1.00 81.31 192 PRO A N 1
ATOM 1508 C CA . PRO A 1 192 ? 13.546 -7.935 -8.938 1.00 81.31 192 PRO A CA 1
ATOM 1509 C C . PRO A 1 192 ? 12.116 -7.491 -8.580 1.00 81.31 192 PRO A C 1
ATOM 1511 O O . PRO A 1 192 ? 11.422 -8.194 -7.838 1.00 81.31 192 PRO A O 1
ATOM 1514 N N . PRO A 1 193 ? 11.659 -6.351 -9.136 1.00 87.75 193 PRO A N 1
ATOM 1515 C CA . PRO A 1 193 ? 10.387 -5.729 -8.814 1.00 87.75 193 PRO A CA 1
ATOM 1516 C C . PRO A 1 193 ? 9.217 -6.650 -9.145 1.00 87.75 193 PRO A C 1
ATOM 1518 O O . PRO A 1 193 ? 9.014 -7.103 -10.277 1.00 87.75 193 PRO A O 1
ATOM 1521 N N . LYS A 1 194 ? 8.407 -6.909 -8.120 1.00 92.25 194 LYS A N 1
ATOM 1522 C CA . LYS A 1 194 ? 7.252 -7.795 -8.201 1.00 92.25 194 LYS A CA 1
ATOM 1523 C C . LYS A 1 194 ? 6.107 -7.267 -7.360 1.00 92.25 194 LYS A C 1
ATOM 1525 O O . LYS A 1 194 ? 6.279 -6.936 -6.188 1.00 92.25 194 LYS A O 1
ATOM 1530 N N . VAL A 1 195 ? 4.911 -7.255 -7.939 1.00 95.25 195 VAL A N 1
ATOM 1531 C CA . VAL A 1 195 ? 3.698 -6.767 -7.273 1.00 95.25 195 VAL A CA 1
ATOM 1532 C C . VAL A 1 195 ? 2.605 -7.824 -7.265 1.00 95.25 195 VAL A C 1
ATOM 1534 O O . VAL A 1 195 ? 2.529 -8.692 -8.136 1.00 95.25 195 VAL A O 1
ATOM 1537 N N . ARG A 1 196 ? 1.741 -7.768 -6.252 1.00 94.75 196 ARG A N 1
ATOM 1538 C CA . ARG A 1 196 ? 0.566 -8.637 -6.148 1.00 94.75 196 ARG A CA 1
ATOM 1539 C C . ARG A 1 196 ? -0.624 -7.965 -6.823 1.00 94.75 196 ARG A C 1
ATOM 1541 O O . ARG A 1 196 ? -1.026 -6.880 -6.410 1.00 94.75 196 ARG A O 1
ATOM 1548 N N . ILE A 1 197 ? -1.218 -8.649 -7.794 1.00 94.81 197 ILE A N 1
ATOM 1549 C CA . ILE A 1 197 ? -2.487 -8.258 -8.406 1.00 94.81 197 ILE A CA 1
ATOM 1550 C C . ILE A 1 197 ? -3.580 -9.099 -7.757 1.00 94.81 197 ILE A C 1
ATOM 1552 O O . ILE A 1 197 ? -3.558 -10.330 -7.822 1.00 94.81 197 ILE A O 1
ATOM 1556 N N . THR A 1 198 ? -4.491 -8.435 -7.049 1.00 90.44 198 THR A N 1
ATOM 1557 C CA . THR A 1 198 ? -5.498 -9.109 -6.224 1.00 90.44 198 THR A CA 1
ATOM 1558 C C . THR A 1 198 ? -6.719 -9.495 -7.041 1.00 90.44 198 THR A C 1
ATOM 1560 O O . THR A 1 198 ? -7.269 -10.559 -6.770 1.00 90.44 198 THR A O 1
ATOM 1563 N N . HIS A 1 199 ? -7.087 -8.684 -8.033 1.00 89.19 199 HIS A N 1
ATOM 1564 C CA . HIS A 1 199 ? -8.203 -8.898 -8.948 1.00 89.19 199 HIS A CA 1
ATOM 1565 C C . HIS A 1 199 ? -7.727 -8.728 -10.392 1.00 89.19 199 HIS A C 1
ATOM 1567 O O . HIS A 1 199 ? -7.047 -7.757 -10.723 1.00 89.19 199 HIS A O 1
ATOM 1573 N N . ILE A 1 200 ? -8.085 -9.666 -11.268 1.00 89.25 200 ILE A N 1
ATOM 1574 C CA . ILE A 1 200 ? -7.626 -9.674 -12.668 1.00 89.25 200 ILE A CA 1
ATOM 1575 C C . ILE A 1 200 ? -8.135 -8.464 -13.462 1.00 89.25 200 ILE A C 1
ATOM 1577 O O . ILE A 1 200 ? -7.525 -8.074 -14.450 1.00 89.25 200 ILE A O 1
ATOM 1581 N N . GLU A 1 201 ? -9.227 -7.843 -13.019 1.00 89.25 201 GLU A N 1
ATOM 1582 C CA . GLU A 1 201 ? -9.810 -6.634 -13.595 1.00 89.25 201 GLU A CA 1
ATOM 1583 C C . GLU A 1 201 ? -8.935 -5.389 -13.416 1.00 89.25 201 GLU A C 1
ATOM 1585 O O . GLU A 1 201 ? -9.096 -4.439 -14.182 1.00 89.25 201 GLU A O 1
ATOM 1590 N N . GLN A 1 202 ? -8.005 -5.389 -12.451 1.00 93.31 202 GLN A N 1
ATOM 1591 C CA . GLN A 1 202 ? -7.133 -4.239 -12.175 1.00 93.31 202 GLN A CA 1
ATOM 1592 C C . GLN A 1 202 ? -6.299 -3.858 -13.404 1.00 93.31 202 GLN A C 1
ATOM 1594 O O . GLN A 1 202 ? -6.069 -2.677 -13.638 1.00 93.31 202 GLN A O 1
ATOM 1599 N N . LEU A 1 203 ? -5.902 -4.838 -14.227 1.00 93.75 203 LEU A N 1
ATOM 1600 C CA . LEU A 1 203 ? -5.053 -4.636 -15.409 1.00 93.75 203 LEU A CA 1
ATOM 1601 C C . LEU A 1 203 ? -5.795 -4.889 -16.743 1.00 93.75 203 LEU A C 1
ATOM 1603 O O . LEU A 1 203 ? -5.194 -5.314 -17.729 1.00 93.75 203 LEU A O 1
ATOM 1607 N N . ASP A 1 204 ? -7.113 -4.656 -16.794 1.00 90.69 204 ASP A N 1
ATOM 1608 C CA . ASP A 1 204 ? -7.928 -4.851 -18.006 1.00 90.69 204 ASP A CA 1
ATOM 1609 C C . ASP A 1 204 ? -7.749 -3.709 -19.030 1.00 90.69 204 ASP A C 1
ATOM 1611 O O . ASP A 1 204 ? -8.528 -2.763 -19.053 1.00 90.69 204 ASP A O 1
ATOM 1615 N N . HIS A 1 205 ? -6.769 -3.804 -19.934 1.00 85.75 205 HIS A N 1
ATOM 1616 C CA . HIS A 1 205 ? -6.493 -2.773 -20.960 1.00 85.75 205 HIS A CA 1
ATOM 1617 C C . HIS A 1 205 ? -7.667 -2.446 -21.907 1.00 85.75 205 HIS A C 1
ATOM 1619 O O . HIS A 1 205 ? -7.588 -1.493 -22.673 1.00 85.75 205 HIS A O 1
ATOM 1625 N N . ARG A 1 206 ? -8.734 -3.257 -21.932 1.00 82.25 206 ARG A N 1
ATOM 1626 C CA . ARG A 1 206 ? -9.869 -3.094 -22.864 1.00 82.25 206 ARG A CA 1
ATOM 1627 C C . ARG A 1 206 ? -10.883 -2.055 -22.395 1.00 82.25 206 ARG A C 1
ATOM 1629 O O . ARG A 1 206 ? -11.902 -1.859 -23.056 1.00 82.25 206 ARG A O 1
ATOM 1636 N N . MET A 1 207 ? -10.659 -1.451 -21.231 1.00 81.50 207 MET A N 1
ATOM 1637 C CA . MET A 1 207 ? -11.419 -0.279 -20.819 1.00 81.50 207 MET A CA 1
ATOM 1638 C C . MET A 1 207 ? -11.156 0.883 -21.778 1.00 81.50 207 MET A C 1
ATOM 1640 O O . MET A 1 207 ? -10.048 1.035 -22.286 1.00 81.50 207 MET A O 1
ATOM 1644 N N . ASP A 1 208 ? -12.165 1.725 -21.996 1.00 81.56 208 ASP A N 1
ATOM 1645 C CA . ASP A 1 208 ? -12.024 2.963 -22.775 1.00 81.56 208 ASP A CA 1
ATOM 1646 C C . ASP A 1 208 ? -11.336 4.055 -21.936 1.00 81.56 208 ASP A C 1
ATOM 1648 O O . ASP A 1 208 ? -11.873 5.132 -21.701 1.00 81.56 208 ASP A O 1
ATOM 1652 N N . LYS A 1 209 ? -10.176 3.707 -21.367 1.00 88.44 209 LYS A N 1
ATOM 1653 C CA . LYS A 1 209 ? -9.372 4.549 -20.483 1.00 88.44 209 LYS A CA 1
ATOM 1654 C C . LYS A 1 209 ? -7.896 4.283 -20.705 1.00 88.44 209 LYS A C 1
ATOM 1656 O O . LYS A 1 209 ? -7.485 3.162 -21.010 1.00 88.44 209 LYS A O 1
ATOM 1661 N N . ARG A 1 210 ? -7.082 5.298 -20.448 1.00 93.44 210 ARG A N 1
ATOM 1662 C CA . ARG A 1 210 ? -5.639 5.139 -20.289 1.00 93.44 210 ARG A CA 1
ATOM 1663 C C . ARG A 1 210 ? -5.333 4.413 -18.985 1.00 93.44 210 ARG A C 1
ATOM 1665 O O . ARG A 1 210 ? -5.427 5.025 -17.929 1.00 93.44 210 ARG A O 1
ATOM 1672 N N . LEU A 1 211 ? -4.997 3.126 -19.046 1.00 95.75 211 LEU A N 1
ATOM 1673 C CA . LEU A 1 211 ? -4.656 2.343 -17.858 1.00 95.75 211 LEU A CA 1
ATOM 1674 C C . LEU A 1 211 ? -3.141 2.292 -17.641 1.00 95.75 211 LEU A C 1
ATOM 1676 O O . LEU A 1 211 ? -2.401 1.856 -18.523 1.00 95.75 211 LEU A O 1
ATOM 1680 N N . THR A 1 212 ? -2.681 2.687 -16.458 1.00 97.44 212 THR A N 1
ATOM 1681 C CA . THR A 1 212 ? -1.258 2.665 -16.093 1.00 97.44 212 THR A CA 1
ATOM 1682 C C . THR A 1 212 ? -1.067 2.021 -14.726 1.00 97.44 212 THR A C 1
ATOM 1684 O O . THR A 1 212 ? -1.792 2.333 -13.788 1.00 97.44 212 THR A O 1
ATOM 1687 N N . LEU A 1 213 ? -0.071 1.146 -14.597 1.00 97.94 213 LEU A N 1
ATOM 1688 C CA . LEU A 1 213 ? 0.396 0.629 -13.312 1.00 97.94 213 LEU A CA 1
ATOM 1689 C C . LEU A 1 213 ? 1.607 1.450 -12.855 1.00 97.94 213 LEU A C 1
ATOM 1691 O O . LEU A 1 213 ? 2.632 1.461 -13.532 1.00 97.94 213 LEU A O 1
ATOM 1695 N N . VAL A 1 214 ? 1.504 2.115 -11.708 1.00 98.25 214 VAL A N 1
ATOM 1696 C CA . VAL A 1 214 ? 2.617 2.805 -11.046 1.00 98.25 214 VAL A CA 1
ATOM 1697 C C . VAL A 1 214 ? 3.078 1.950 -9.873 1.00 98.25 214 VAL A C 1
ATOM 1699 O O . VAL A 1 214 ? 2.312 1.679 -8.948 1.00 98.25 214 VAL A O 1
ATOM 1702 N N . ALA A 1 215 ? 4.329 1.501 -9.907 1.00 97.81 215 ALA A N 1
ATOM 1703 C CA . ALA A 1 215 ? 4.905 0.660 -8.868 1.00 97.81 215 ALA A CA 1
ATOM 1704 C C . ALA A 1 215 ? 6.062 1.370 -8.159 1.00 97.81 215 ALA A C 1
ATOM 1706 O O . ALA A 1 215 ? 7.061 1.702 -8.792 1.00 97.81 215 ALA A O 1
ATOM 1707 N N . LEU A 1 216 ? 5.947 1.568 -6.845 1.00 97.12 216 LEU A N 1
ATOM 1708 C CA . LEU A 1 216 ? 6.951 2.254 -6.029 1.00 97.12 216 LEU A CA 1
ATOM 1709 C C . LEU A 1 216 ? 7.752 1.261 -5.185 1.00 97.12 216 LEU A C 1
ATOM 1711 O O . LEU A 1 216 ? 7.184 0.398 -4.501 1.00 97.12 216 LEU A O 1
ATOM 1715 N N . HIS A 1 217 ? 9.074 1.413 -5.181 1.00 95.50 217 HIS A N 1
ATOM 1716 C CA . HIS A 1 217 ? 9.951 0.655 -4.298 1.00 95.50 217 HIS A CA 1
ATOM 1717 C C . HIS A 1 217 ? 9.902 1.236 -2.885 1.00 95.50 217 HIS A C 1
ATOM 1719 O O . HIS A 1 217 ? 10.329 2.363 -2.653 1.00 95.50 217 HIS A O 1
ATOM 1725 N N . LEU A 1 218 ? 9.381 0.475 -1.924 1.00 96.00 218 LEU A N 1
ATOM 1726 C CA . LEU A 1 218 ? 9.356 0.848 -0.508 1.00 96.00 218 LEU A CA 1
ATOM 1727 C C . LEU A 1 218 ? 10.328 -0.037 0.270 1.00 96.00 218 LEU A C 1
ATOM 1729 O O . LEU A 1 218 ? 9.991 -1.170 0.650 1.00 96.00 218 LEU A O 1
ATOM 1733 N N . ILE A 1 219 ? 11.508 0.516 0.542 1.00 92.69 219 ILE A N 1
ATOM 1734 C CA . ILE A 1 219 ? 12.602 -0.132 1.266 1.00 92.69 219 ILE A CA 1
ATOM 1735 C C . ILE A 1 219 ? 12.412 0.122 2.756 1.00 92.69 219 ILE A C 1
ATOM 1737 O O . ILE A 1 219 ? 12.388 1.269 3.196 1.00 92.69 219 ILE A O 1
ATOM 1741 N N . LYS A 1 220 ? 12.295 -0.936 3.559 1.00 92.75 220 LYS A N 1
ATOM 1742 C CA . LYS A 1 220 ? 12.245 -0.790 5.018 1.00 92.75 220 LYS A CA 1
ATOM 1743 C C . LYS A 1 220 ? 13.619 -0.349 5.534 1.00 92.75 220 LYS A C 1
ATOM 1745 O O . LYS A 1 220 ? 14.603 -1.040 5.286 1.00 92.75 220 LYS A O 1
ATOM 1750 N N . SER A 1 221 ? 13.680 0.775 6.242 1.00 91.31 221 SER A N 1
ATOM 1751 C CA . SER A 1 221 ? 14.926 1.340 6.772 1.00 91.31 221 SER A CA 1
ATOM 1752 C C . SER A 1 221 ? 14.642 2.238 7.969 1.00 91.31 221 SER A C 1
ATOM 1754 O O . SER A 1 221 ? 13.713 3.043 7.911 1.00 91.31 221 SER A O 1
ATOM 1756 N N . ASP A 1 222 ? 15.463 2.145 9.016 1.00 90.44 222 ASP A N 1
ATOM 1757 C CA . ASP A 1 222 ? 15.342 2.986 10.215 1.00 90.44 222 ASP A CA 1
ATOM 1758 C C . ASP A 1 222 ? 15.622 4.472 9.920 1.00 90.44 222 ASP A C 1
ATOM 1760 O O . ASP A 1 222 ? 15.116 5.339 10.627 1.00 90.44 222 ASP A O 1
ATOM 1764 N N . GLU A 1 223 ? 16.334 4.774 8.830 1.00 92.31 223 GLU A N 1
ATOM 1765 C CA . GLU A 1 223 ? 16.579 6.138 8.326 1.00 92.31 223 GLU A CA 1
ATOM 1766 C C . GLU A 1 223 ? 15.428 6.678 7.450 1.00 92.31 223 GLU A C 1
ATOM 1768 O O . GLU A 1 223 ? 15.469 7.815 6.987 1.00 92.31 223 GLU A O 1
ATOM 1773 N N . GLY A 1 224 ? 14.409 5.857 7.171 1.00 94.94 224 GLY A N 1
ATOM 1774 C CA . GLY A 1 224 ? 13.258 6.232 6.346 1.00 94.94 224 GLY A CA 1
ATOM 1775 C C . GLY A 1 224 ? 12.207 7.066 7.078 1.00 94.94 224 GLY A C 1
ATOM 1776 O O . GLY A 1 224 ? 12.375 7.434 8.233 1.00 94.94 224 GLY A O 1
ATOM 1777 N N . LYS A 1 225 ? 11.072 7.319 6.424 1.00 97.94 225 LYS A N 1
ATOM 1778 C CA . LYS A 1 225 ? 9.904 7.983 7.020 1.00 97.94 225 LYS A CA 1
ATOM 1779 C C . LYS A 1 225 ? 8.873 6.954 7.480 1.00 97.94 225 LYS A C 1
ATOM 1781 O O . LYS A 1 225 ? 8.657 5.932 6.825 1.00 97.94 225 LYS A O 1
ATOM 1786 N N . SER A 1 226 ? 8.235 7.208 8.611 1.00 97.81 226 SER A N 1
ATOM 1787 C CA . SER A 1 226 ? 7.047 6.481 9.062 1.00 97.81 226 SER A CA 1
ATOM 1788 C C . SER A 1 226 ? 5.793 6.956 8.317 1.00 97.81 226 SER A C 1
ATOM 1790 O O . SER A 1 226 ? 5.794 8.032 7.721 1.00 97.81 226 SER A O 1
ATOM 1792 N N . LEU A 1 227 ? 4.703 6.177 8.349 1.00 98.2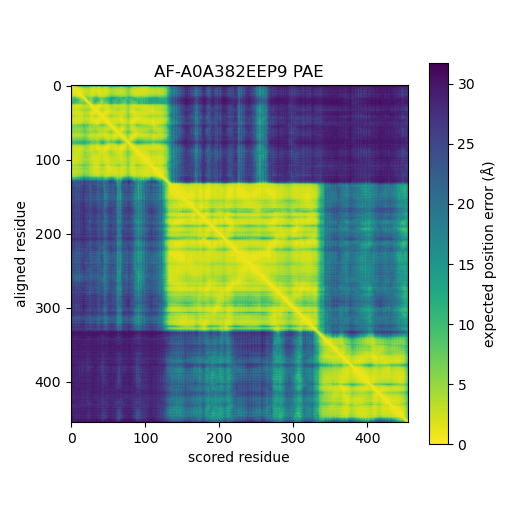5 227 LEU A N 1
ATOM 1793 C CA . LEU A 1 227 ? 3.419 6.613 7.777 1.00 98.25 227 LEU A CA 1
ATOM 1794 C C . LEU A 1 227 ? 2.983 8.007 8.286 1.00 98.25 227 LEU A C 1
ATOM 1796 O O . LEU A 1 227 ? 2.631 8.832 7.448 1.00 98.25 227 LEU A O 1
ATOM 1800 N N . PRO A 1 228 ? 3.041 8.317 9.598 1.00 98.38 228 PRO A N 1
ATOM 1801 C CA . PRO A 1 228 ? 2.725 9.654 10.086 1.00 98.38 228 PRO A CA 1
ATOM 1802 C C . PRO A 1 228 ? 3.546 10.782 9.458 1.00 98.38 228 PRO A C 1
ATOM 1804 O O . PRO A 1 228 ? 3.015 11.866 9.254 1.00 98.38 228 PRO A O 1
ATOM 1807 N N . GLU A 1 229 ? 4.821 10.541 9.154 1.00 98.44 229 GLU A N 1
ATOM 1808 C CA . GLU A 1 229 ? 5.690 11.539 8.516 1.00 98.44 229 GLU A CA 1
ATOM 1809 C C . GLU A 1 229 ? 5.320 11.742 7.037 1.00 98.44 229 GLU A C 1
ATOM 1811 O O . GLU A 1 229 ? 5.336 12.870 6.558 1.00 98.44 229 GLU A O 1
ATOM 1816 N N . PHE A 1 230 ? 4.924 10.678 6.324 1.00 98.56 230 PHE A N 1
ATOM 1817 C CA . PHE A 1 230 ? 4.368 10.799 4.966 1.00 98.56 230 PHE A CA 1
ATOM 1818 C C . PHE A 1 230 ? 3.020 11.531 4.948 1.00 98.56 230 PHE A C 1
ATOM 1820 O O . PHE A 1 230 ? 2.735 12.272 4.012 1.00 98.56 230 PHE A O 1
ATOM 1827 N N . VAL A 1 231 ? 2.178 11.323 5.965 1.00 98.50 231 VAL A N 1
ATOM 1828 C CA . VAL A 1 231 ? 0.897 12.033 6.084 1.00 98.50 231 VAL A CA 1
ATOM 1829 C C . VAL A 1 231 ? 1.116 13.517 6.367 1.00 98.50 231 VAL A C 1
ATOM 1831 O O . VAL A 1 231 ? 0.451 14.340 5.746 1.00 98.50 231 VAL A O 1
ATOM 1834 N N . ASP A 1 232 ? 2.050 13.866 7.254 1.00 98.56 232 ASP A N 1
ATOM 1835 C CA . ASP A 1 232 ? 2.385 15.268 7.530 1.00 98.56 232 ASP A CA 1
ATOM 1836 C C . ASP A 1 232 ? 2.867 15.977 6.258 1.00 98.56 232 ASP A C 1
ATOM 1838 O O . ASP A 1 232 ? 2.347 17.036 5.917 1.00 98.56 232 ASP A O 1
ATOM 1842 N N . GLU A 1 233 ? 3.778 15.350 5.508 1.00 98.50 233 GLU A N 1
ATOM 1843 C CA . GLU A 1 233 ? 4.267 15.862 4.221 1.00 98.50 233 GLU A CA 1
ATOM 1844 C C . GLU A 1 233 ? 3.128 16.050 3.209 1.00 98.50 233 GLU A C 1
ATOM 1846 O O . GLU A 1 233 ? 3.037 17.093 2.565 1.00 98.50 233 GLU A O 1
ATOM 1851 N N . ALA A 1 234 ? 2.205 15.088 3.112 1.00 98.31 234 ALA A N 1
ATOM 1852 C CA . ALA A 1 234 ? 1.046 15.203 2.231 1.00 98.31 234 ALA A CA 1
ATOM 1853 C C . ALA A 1 234 ? 0.084 16.328 2.647 1.00 98.31 234 ALA A C 1
ATOM 1855 O O . ALA A 1 234 ? -0.514 16.973 1.786 1.00 98.31 234 ALA A O 1
ATOM 1856 N N . LEU A 1 235 ? -0.081 16.577 3.950 1.00 98.44 235 LEU A N 1
ATOM 1857 C CA . LEU A 1 235 ? -0.915 17.663 4.467 1.00 98.44 235 LEU A CA 1
ATOM 1858 C C . LEU A 1 235 ? -0.264 19.038 4.278 1.00 98.44 235 LEU A C 1
ATOM 1860 O O . LEU A 1 235 ? -0.978 19.995 3.979 1.00 98.44 235 LEU A O 1
ATOM 1864 N N . GLU A 1 236 ? 1.057 19.142 4.433 1.00 98.44 236 GLU A N 1
ATOM 1865 C CA . GLU A 1 236 ? 1.828 20.353 4.122 1.00 98.44 236 GLU A CA 1
ATOM 1866 C C . GLU A 1 236 ? 1.758 20.667 2.625 1.00 98.44 236 GLU A C 1
ATOM 1868 O O . GLU A 1 236 ? 1.322 21.754 2.247 1.00 98.44 236 GLU A O 1
ATOM 1873 N N . TRP A 1 237 ? 2.051 19.684 1.770 1.00 98.25 237 TRP A N 1
ATOM 1874 C CA . TRP A 1 237 ? 1.919 19.812 0.318 1.00 98.25 237 TRP A CA 1
ATOM 1875 C C . TRP A 1 237 ? 0.494 20.206 -0.099 1.00 98.25 237 TRP A C 1
ATOM 1877 O O . TRP A 1 237 ? 0.301 21.057 -0.969 1.00 98.25 237 TRP A O 1
ATOM 1887 N N . ALA A 1 238 ? -0.530 19.629 0.536 1.00 97.75 238 ALA A N 1
ATOM 1888 C CA . ALA A 1 238 ? -1.918 19.953 0.227 1.00 97.75 238 ALA A CA 1
ATOM 1889 C C . ALA A 1 238 ? -2.327 21.363 0.691 1.00 97.75 238 ALA A C 1
ATOM 1891 O O . ALA A 1 238 ? -3.204 21.966 0.067 1.00 97.75 238 ALA A O 1
ATOM 1892 N N . GLU A 1 239 ? -1.719 21.891 1.758 1.00 97.81 239 GLU A N 1
ATOM 1893 C CA . GLU A 1 239 ? -1.891 23.285 2.190 1.00 97.81 239 GLU A CA 1
ATOM 1894 C C . GLU A 1 239 ? -1.287 24.244 1.159 1.00 97.81 239 GLU A C 1
ATOM 1896 O O . GLU A 1 239 ? -1.962 25.170 0.720 1.00 97.81 239 GLU A O 1
ATOM 1901 N N . GLU A 1 240 ? -0.058 23.977 0.705 1.00 97.38 240 GLU A N 1
ATOM 1902 C CA . GLU A 1 240 ? 0.635 24.787 -0.310 1.00 97.38 240 GLU A CA 1
ATOM 1903 C C . GLU A 1 240 ? -0.102 24.824 -1.658 1.00 97.38 240 GLU A C 1
ATOM 1905 O O . GLU A 1 240 ? 0.050 25.770 -2.431 1.00 97.38 240 GLU A O 1
ATOM 1910 N N . ASN A 1 241 ? -0.926 23.808 -1.922 1.00 96.62 241 ASN A N 1
ATOM 1911 C CA . ASN A 1 241 ? -1.683 23.632 -3.156 1.00 96.62 241 ASN A CA 1
ATOM 1912 C C . ASN A 1 241 ? -3.202 23.868 -3.007 1.00 96.62 241 ASN A C 1
ATOM 1914 O O . ASN A 1 241 ? -3.981 23.414 -3.852 1.00 96.62 241 ASN A O 1
ATOM 1918 N N . ASP A 1 242 ? -3.644 24.533 -1.933 1.00 95.94 242 ASP A N 1
ATOM 1919 C CA . ASP A 1 242 ? -5.051 24.893 -1.679 1.00 95.94 242 ASP A CA 1
ATOM 1920 C C . ASP A 1 242 ? -6.040 23.701 -1.742 1.00 95.94 242 ASP A C 1
ATOM 1922 O O . ASP A 1 242 ? -7.213 23.840 -2.107 1.00 95.94 242 ASP A O 1
ATOM 1926 N N . CYS A 1 243 ? -5.590 22.492 -1.389 1.00 96.12 243 CYS A N 1
ATOM 1927 C CA . CYS A 1 243 ? -6.391 21.265 -1.464 1.00 96.12 243 CYS A CA 1
ATOM 1928 C C . CYS A 1 243 ? -6.451 20.457 -0.157 1.00 96.12 243 CYS A C 1
ATOM 1930 O O . CYS A 1 243 ? -7.076 19.391 -0.126 1.00 96.12 243 CYS A O 1
ATOM 1932 N N . ARG A 1 244 ? -5.906 20.988 0.947 1.00 96.69 244 ARG A N 1
ATOM 1933 C CA . ARG A 1 244 ? -5.892 20.339 2.269 1.00 96.69 244 ARG A CA 1
ATOM 1934 C C . ARG A 1 244 ? -7.239 19.772 2.732 1.00 96.69 244 ARG A C 1
ATOM 1936 O O . ARG A 1 244 ? -7.245 18.608 3.129 1.00 96.69 244 ARG A O 1
ATOM 1943 N N . PRO A 1 245 ? -8.388 20.475 2.633 1.00 95.31 245 PRO A N 1
ATOM 1944 C CA . PRO A 1 245 ? -9.664 19.905 3.076 1.00 95.31 245 PRO A CA 1
ATOM 1945 C C . PRO A 1 245 ? -10.044 18.613 2.338 1.00 95.31 245 PRO A C 1
ATOM 1947 O O . PRO A 1 245 ? -10.625 17.708 2.932 1.00 95.31 245 PRO A O 1
ATOM 1950 N N . HIS A 1 246 ? -9.701 18.509 1.049 1.00 93.62 246 HIS A N 1
ATOM 1951 C CA . HIS A 1 246 ? -9.953 17.302 0.261 1.00 93.62 246 HIS A CA 1
ATOM 1952 C C . HIS A 1 246 ? -8.981 16.179 0.643 1.00 93.62 246 HIS A C 1
ATOM 1954 O O . HIS A 1 246 ? -9.404 15.031 0.753 1.00 93.62 246 HIS A O 1
ATOM 1960 N N . MET A 1 247 ? -7.708 16.508 0.891 1.00 96.56 247 MET A N 1
ATOM 1961 C CA . MET A 1 247 ? -6.704 15.549 1.366 1.00 96.56 247 MET A CA 1
ATOM 1962 C C . MET A 1 247 ? -7.089 14.961 2.731 1.00 96.56 247 MET A C 1
ATOM 1964 O O . MET A 1 247 ? -7.086 13.746 2.906 1.00 96.56 247 MET A O 1
ATOM 1968 N N . GLU A 1 248 ? -7.489 15.804 3.687 1.00 95.50 248 GLU A N 1
ATOM 1969 C CA . GLU A 1 248 ? -7.933 15.370 5.017 1.00 95.50 248 GLU A CA 1
ATOM 1970 C C . GLU A 1 248 ? -9.160 14.456 4.945 1.00 95.50 248 GLU A C 1
ATOM 1972 O O . GLU A 1 248 ? -9.245 13.472 5.681 1.00 95.50 248 GLU A O 1
ATOM 1977 N N . GLU A 1 249 ? -10.108 14.748 4.052 1.00 91.69 249 GLU A N 1
ATOM 1978 C CA . GLU A 1 249 ? -11.269 13.885 3.849 1.00 91.69 249 GLU A CA 1
ATOM 1979 C C . GLU A 1 249 ? -10.872 12.524 3.263 1.00 91.69 249 GLU A C 1
ATOM 1981 O O . GLU A 1 249 ? -11.300 11.490 3.775 1.00 91.69 249 GLU A O 1
ATOM 1986 N N . GLN A 1 250 ? -9.985 12.495 2.264 1.00 93.44 250 GLN A N 1
ATOM 1987 C CA . GLN A 1 250 ? -9.479 11.240 1.699 1.00 93.44 250 GLN A CA 1
ATOM 1988 C C . GLN A 1 250 ? -8.692 10.409 2.723 1.00 93.44 250 GLN A C 1
ATOM 1990 O O . GLN A 1 250 ? -8.890 9.198 2.815 1.00 93.44 250 GLN A O 1
ATOM 1995 N N . LEU A 1 251 ? -7.878 11.043 3.570 1.00 95.19 251 LEU A N 1
ATOM 1996 C CA . LEU A 1 251 ? -7.173 10.369 4.664 1.00 95.19 251 LEU A CA 1
ATOM 1997 C C . LEU A 1 251 ? -8.149 9.731 5.668 1.00 95.19 251 LEU A C 1
ATOM 1999 O O . LEU A 1 251 ? -7.948 8.584 6.080 1.00 95.19 251 LEU A O 1
ATOM 2003 N N . LYS A 1 252 ? -9.253 10.407 6.015 1.00 90.44 252 LYS A N 1
ATOM 2004 C CA . LYS A 1 252 ? -10.303 9.811 6.864 1.00 90.44 252 LYS A CA 1
ATOM 2005 C C . LYS A 1 252 ? -10.937 8.587 6.207 1.00 90.44 252 LYS A C 1
ATOM 2007 O O . LYS A 1 252 ? -11.126 7.570 6.880 1.00 90.44 252 LYS A O 1
ATOM 2012 N N . ILE A 1 253 ? -11.248 8.657 4.910 1.00 89.75 253 ILE A N 1
ATOM 2013 C CA . ILE A 1 253 ? -11.790 7.524 4.140 1.00 89.75 253 ILE A CA 1
ATOM 2014 C C . ILE A 1 253 ? -10.777 6.365 4.124 1.00 89.75 253 ILE A C 1
ATOM 2016 O O . ILE A 1 253 ? -11.154 5.211 4.339 1.00 89.75 253 ILE A O 1
ATOM 2020 N N . ALA A 1 254 ? -9.481 6.676 4.008 1.00 90.25 254 ALA A N 1
ATOM 2021 C CA . ALA A 1 254 ? -8.383 5.710 4.062 1.00 90.25 254 ALA A CA 1
ATOM 2022 C C . ALA A 1 254 ? -8.204 5.069 5.450 1.00 90.25 254 ALA A C 1
ATOM 2024 O O . ALA A 1 254 ? -7.422 4.130 5.598 1.00 90.25 254 ALA A O 1
ATOM 2025 N N . ARG A 1 255 ? -8.971 5.517 6.457 1.00 90.00 255 ARG A N 1
ATOM 2026 C CA . ARG A 1 255 ? -8.900 5.129 7.875 1.00 90.00 255 ARG A CA 1
ATOM 2027 C C . ARG A 1 255 ? -7.632 5.607 8.584 1.00 90.00 255 ARG A C 1
ATOM 2029 O O . ARG A 1 255 ? -7.286 5.056 9.628 1.00 90.00 255 ARG A O 1
ATOM 2036 N N . TRP A 1 256 ? -6.975 6.646 8.070 1.00 92.06 256 TRP A N 1
ATOM 2037 C CA . TRP A 1 256 ? -5.995 7.384 8.859 1.00 92.06 256 TRP A CA 1
ATOM 2038 C C . TRP A 1 256 ? -6.699 8.087 10.029 1.00 92.06 256 TRP A C 1
ATOM 2040 O O . TRP A 1 256 ? -7.730 8.741 9.851 1.00 92.06 256 TRP A O 1
ATOM 2050 N N . ARG A 1 257 ? -6.143 7.942 11.235 1.00 87.94 257 ARG A N 1
ATOM 2051 C CA . ARG A 1 257 ? -6.599 8.618 12.454 1.00 87.94 257 ARG A CA 1
ATOM 2052 C C . ARG A 1 257 ? -5.390 9.110 13.225 1.00 87.94 257 ARG A C 1
ATOM 2054 O O . ARG A 1 257 ? -4.471 8.336 13.483 1.00 87.94 257 ARG A O 1
ATOM 2061 N N . GLU A 1 258 ? -5.446 10.362 13.662 1.00 86.44 258 GLU A N 1
ATOM 2062 C CA . GLU A 1 258 ? -4.355 10.978 14.423 1.00 86.44 258 GLU A CA 1
ATOM 2063 C C . GLU A 1 258 ? -4.076 10.242 15.745 1.00 86.44 258 GLU A C 1
ATOM 2065 O O . GLU A 1 258 ? -2.936 10.141 16.185 1.00 86.44 258 GLU A O 1
ATOM 2070 N N . GLU A 1 259 ? -5.109 9.653 16.353 1.00 83.81 259 GLU A N 1
ATOM 2071 C CA . GLU A 1 259 ? -5.011 8.883 17.601 1.00 83.81 259 GLU A CA 1
ATOM 2072 C C . GLU A 1 259 ? -4.145 7.617 17.471 1.00 83.81 259 GLU A C 1
ATOM 2074 O O . GLU A 1 259 ? -3.530 7.195 18.448 1.00 83.81 259 GLU A O 1
ATOM 2079 N N . ASP A 1 260 ? -4.060 7.032 16.270 1.00 84.88 260 ASP A N 1
ATOM 2080 C CA . ASP A 1 260 ? -3.272 5.820 16.015 1.00 84.88 260 ASP A CA 1
ATOM 2081 C C . ASP A 1 260 ? -1.791 6.123 15.749 1.00 84.88 260 ASP A C 1
ATOM 2083 O O . ASP A 1 260 ? -0.988 5.201 15.618 1.00 84.88 260 ASP A O 1
ATOM 2087 N N . ARG A 1 261 ? -1.406 7.403 15.651 1.00 90.19 261 ARG A N 1
ATOM 2088 C CA . ARG A 1 261 ? -0.047 7.841 15.306 1.00 90.19 261 ARG A CA 1
ATOM 2089 C C . ARG A 1 261 ? 1.068 7.104 16.071 1.00 90.19 261 ARG A C 1
ATOM 2091 O O . ARG A 1 261 ? 2.033 6.704 15.418 1.00 90.19 261 ARG A O 1
ATOM 2098 N N . PRO A 1 262 ? 0.959 6.851 17.395 1.00 84.06 262 PRO A N 1
ATOM 2099 C CA . PRO A 1 262 ? 1.986 6.124 18.149 1.00 84.06 262 PRO A CA 1
ATOM 2100 C C . PRO A 1 262 ? 2.167 4.649 17.746 1.00 84.06 262 PRO A C 1
ATOM 2102 O O . PRO A 1 262 ? 3.199 4.060 18.063 1.00 84.06 262 PRO A O 1
ATOM 2105 N N . GLU A 1 263 ? 1.194 4.044 17.061 1.00 84.88 263 GLU A N 1
ATOM 2106 C CA . GLU A 1 263 ? 1.216 2.631 16.652 1.00 84.88 263 GLU A CA 1
ATOM 2107 C C . GLU A 1 263 ? 1.978 2.409 15.328 1.00 84.88 263 GLU A C 1
ATOM 2109 O O . GLU A 1 263 ? 2.313 1.276 14.968 1.00 84.88 263 GLU A O 1
ATOM 2114 N N . TYR A 1 264 ? 2.297 3.481 14.596 1.00 89.44 264 TYR A N 1
ATOM 2115 C CA . TYR A 1 264 ? 2.936 3.427 13.279 1.00 89.44 264 TYR A CA 1
ATOM 2116 C C . TYR A 1 264 ? 4.453 3.650 13.355 1.00 89.44 264 TYR A C 1
ATOM 2118 O O . TYR A 1 264 ? 4.969 4.709 13.009 1.00 89.44 264 TYR A O 1
ATOM 2126 N N . TYR A 1 265 ? 5.188 2.621 13.780 1.00 86.94 265 TYR A N 1
ATOM 2127 C CA . TYR A 1 265 ? 6.650 2.673 13.954 1.00 86.94 265 TYR A CA 1
ATOM 2128 C C . TYR A 1 265 ? 7.463 2.178 12.744 1.00 86.94 265 TYR A C 1
ATOM 2130 O O . TYR A 1 265 ? 8.682 2.334 12.717 1.00 86.94 265 TYR A O 1
ATOM 2138 N N . SER A 1 266 ? 6.832 1.545 11.749 1.00 91.56 266 SER A N 1
ATOM 2139 C CA . SER A 1 266 ? 7.528 1.060 10.548 1.00 91.56 266 SER A CA 1
ATOM 2140 C C . SER A 1 266 ? 7.999 2.231 9.682 1.00 91.56 266 SER A C 1
ATOM 2142 O O . SER A 1 266 ? 7.192 3.087 9.325 1.00 91.56 266 SER A O 1
ATOM 2144 N N . ARG A 1 267 ? 9.283 2.234 9.301 1.00 96.19 267 ARG A N 1
ATOM 2145 C CA . ARG A 1 267 ? 9.915 3.298 8.505 1.00 96.19 267 ARG A CA 1
ATOM 2146 C C . ARG A 1 267 ? 10.349 2.813 7.120 1.00 96.19 267 ARG A C 1
ATOM 2148 O O . ARG A 1 267 ? 10.823 1.680 6.973 1.00 96.19 267 ARG A O 1
ATOM 2155 N N . TYR A 1 268 ? 10.169 3.666 6.111 1.00 96.62 268 TYR A N 1
ATOM 2156 C CA . TYR A 1 268 ? 10.383 3.349 4.700 1.00 96.62 268 TYR A CA 1
ATOM 2157 C C . TYR A 1 268 ? 11.122 4.463 3.951 1.00 96.62 268 TYR A C 1
ATOM 2159 O O . TYR A 1 268 ? 10.861 5.646 4.152 1.00 96.62 268 TYR A O 1
ATOM 2167 N N . ILE A 1 269 ? 12.019 4.070 3.051 1.00 95.44 269 ILE A N 1
ATOM 2168 C CA . ILE A 1 269 ? 12.627 4.931 2.034 1.00 95.44 269 ILE A CA 1
ATOM 2169 C C . ILE A 1 269 ? 11.962 4.604 0.695 1.00 95.44 269 ILE A C 1
ATOM 2171 O O . ILE A 1 269 ? 11.790 3.426 0.362 1.00 95.44 269 ILE A O 1
ATOM 2175 N N . LEU A 1 270 ? 11.592 5.639 -0.060 1.00 92.50 270 LEU A N 1
ATOM 2176 C CA . LEU A 1 270 ? 11.156 5.496 -1.447 1.00 92.50 270 LEU A CA 1
ATOM 2177 C C . LEU A 1 270 ? 12.386 5.325 -2.344 1.00 92.50 270 LEU A C 1
ATOM 2179 O O . LEU A 1 270 ? 13.265 6.184 -2.365 1.00 92.50 270 LEU A O 1
ATOM 2183 N N . GLY A 1 271 ? 12.456 4.191 -3.036 1.00 89.75 271 GLY A N 1
ATOM 2184 C CA . GLY A 1 271 ? 13.464 3.894 -4.049 1.00 89.75 271 GLY A CA 1
ATOM 2185 C C . GLY A 1 271 ? 12.991 4.287 -5.450 1.00 89.75 271 GLY A C 1
ATOM 2186 O O . GLY A 1 271 ? 12.417 5.356 -5.658 1.00 89.75 271 GLY A O 1
ATOM 2187 N N . SER A 1 272 ? 13.225 3.410 -6.426 1.00 87.06 272 SER A N 1
ATOM 2188 C CA . SER A 1 272 ? 12.790 3.610 -7.810 1.00 87.06 272 SER A CA 1
ATOM 2189 C C . SER A 1 272 ? 11.263 3.541 -7.957 1.00 87.06 272 SER A C 1
ATOM 2191 O O . SER A 1 272 ? 10.553 2.868 -7.204 1.00 87.06 272 SER A O 1
ATOM 2193 N N . THR A 1 273 ? 10.750 4.242 -8.968 1.00 92.81 273 THR A N 1
ATOM 2194 C CA . THR A 1 273 ? 9.348 4.170 -9.391 1.00 92.81 273 THR A CA 1
ATOM 2195 C C . THR A 1 273 ? 9.294 3.644 -10.817 1.00 92.81 273 THR A C 1
ATOM 2197 O O . THR A 1 273 ? 10.000 4.143 -11.685 1.00 92.81 273 THR A O 1
ATOM 2200 N N . LEU A 1 274 ? 8.451 2.646 -11.065 1.00 93.94 274 LEU A N 1
ATOM 2201 C CA . LEU A 1 274 ? 8.209 2.098 -12.395 1.00 93.94 274 LEU A CA 1
ATOM 2202 C C . LEU A 1 274 ? 6.834 2.551 -12.874 1.00 93.94 274 LEU A C 1
ATOM 2204 O O . LEU A 1 274 ? 5.825 2.294 -12.215 1.00 93.94 274 LEU A O 1
ATOM 2208 N N . ILE A 1 275 ? 6.792 3.207 -14.029 1.00 96.12 275 ILE A N 1
ATOM 2209 C CA . ILE A 1 275 ? 5.555 3.617 -14.694 1.00 96.12 275 ILE A CA 1
ATOM 2210 C C . ILE A 1 275 ? 5.316 2.653 -15.851 1.00 96.12 275 ILE A C 1
ATOM 2212 O O . ILE A 1 275 ? 6.058 2.685 -16.826 1.00 96.12 275 ILE A O 1
ATOM 2216 N N . CYS A 1 276 ? 4.296 1.802 -15.749 1.00 95.69 276 CYS A N 1
ATOM 2217 C CA . CYS A 1 276 ? 4.034 0.727 -16.705 1.00 95.69 276 CYS A CA 1
ATOM 2218 C C . CYS A 1 276 ? 2.706 0.958 -17.448 1.00 95.69 276 CYS A C 1
ATOM 2220 O O . CYS A 1 276 ? 1.635 0.679 -16.892 1.00 95.69 276 CYS A O 1
ATOM 2222 N N . PRO A 1 277 ? 2.731 1.445 -18.701 1.00 95.19 277 PRO A N 1
ATOM 2223 C CA . PRO A 1 277 ? 1.545 1.510 -19.547 1.00 95.19 277 PRO A CA 1
ATOM 2224 C C . PRO A 1 277 ? 0.920 0.129 -19.771 1.00 95.19 277 PRO A C 1
ATOM 2226 O O . PRO A 1 277 ? 1.596 -0.822 -20.174 1.00 95.19 277 PRO A O 1
ATOM 2229 N N . ILE A 1 278 ? -0.390 0.019 -19.556 1.00 93.50 278 ILE A N 1
ATOM 2230 C CA . ILE A 1 278 ? -1.133 -1.223 -19.774 1.00 93.50 278 ILE A CA 1
ATOM 2231 C C . ILE A 1 278 ? -1.836 -1.142 -21.132 1.00 93.50 278 ILE A C 1
ATOM 2233 O O . ILE A 1 278 ? -2.800 -0.401 -21.325 1.00 93.50 278 ILE A O 1
ATOM 2237 N N . ARG A 1 279 ? -1.298 -1.897 -22.087 1.00 90.25 279 ARG A N 1
ATOM 2238 C CA . ARG A 1 279 ? -1.652 -1.949 -23.510 1.00 90.25 279 ARG A CA 1
ATOM 2239 C C . ARG A 1 279 ? -2.162 -3.353 -23.869 1.00 90.25 279 ARG A C 1
ATOM 2241 O O . ARG A 1 279 ? -1.992 -4.279 -23.069 1.00 90.25 279 ARG A O 1
ATOM 2248 N N . PRO A 1 280 ? -2.745 -3.552 -25.065 1.00 84.62 280 PRO A N 1
ATOM 2249 C CA . PRO A 1 280 ? -3.123 -4.884 -25.536 1.00 84.62 280 PRO A CA 1
ATOM 2250 C C . PRO A 1 280 ? -1.970 -5.892 -25.562 1.00 84.62 280 PRO A C 1
ATOM 2252 O O . PRO A 1 280 ? -2.187 -7.071 -25.290 1.00 84.62 280 PRO A O 1
ATOM 2255 N N . GLU A 1 281 ? -0.754 -5.427 -25.852 1.00 83.75 281 GLU A N 1
ATOM 2256 C CA . GLU A 1 281 ? 0.451 -6.254 -25.949 1.00 83.75 281 GLU A CA 1
ATOM 2257 C C . GLU A 1 281 ? 1.201 -6.395 -24.619 1.00 83.75 281 GLU A C 1
ATOM 2259 O O . GLU A 1 281 ? 2.136 -7.190 -24.532 1.00 83.75 281 GLU A O 1
ATOM 2264 N N . THR A 1 282 ? 0.824 -5.639 -23.581 1.00 88.12 282 THR A N 1
ATOM 2265 C CA . THR A 1 282 ? 1.479 -5.739 -22.273 1.00 88.12 282 THR A CA 1
ATOM 2266 C C . THR A 1 282 ? 1.274 -7.160 -21.728 1.00 88.12 282 THR A C 1
ATOM 2268 O O . THR A 1 282 ? 0.125 -7.609 -21.656 1.00 88.12 282 THR A O 1
ATOM 2271 N N . PRO A 1 283 ? 2.338 -7.878 -21.312 1.00 85.94 283 PRO A N 1
ATOM 2272 C CA . PRO A 1 283 ? 2.263 -9.285 -20.911 1.00 85.94 283 PRO A CA 1
ATOM 2273 C C . PRO A 1 283 ? 1.681 -9.457 -19.494 1.00 85.94 283 PRO A C 1
ATOM 2275 O O . PRO A 1 283 ? 2.297 -10.019 -18.591 1.00 85.94 283 PRO A O 1
ATOM 2278 N N . VAL A 1 284 ? 0.460 -8.965 -19.284 1.00 89.06 284 VAL A N 1
ATOM 2279 C CA . VAL A 1 284 ? -0.326 -9.140 -18.057 1.00 89.06 284 VAL A CA 1
ATOM 2280 C C . VAL A 1 284 ? -1.295 -10.309 -18.193 1.00 89.06 284 VAL A C 1
ATOM 2282 O O . VAL A 1 284 ? -1.635 -10.743 -19.295 1.00 89.06 284 VAL A O 1
ATOM 2285 N N . PHE A 1 285 ? -1.786 -10.822 -17.060 1.00 86.25 285 PHE A N 1
ATOM 2286 C CA . PHE A 1 285 ? -2.820 -11.852 -17.088 1.00 86.25 285 PHE A CA 1
ATOM 2287 C C . PHE A 1 285 ? -4.062 -11.328 -17.837 1.00 86.25 285 PHE A C 1
ATOM 2289 O O . PHE A 1 285 ? -4.573 -10.258 -17.498 1.00 86.25 285 PHE A O 1
ATOM 2296 N N . PRO A 1 286 ? -4.581 -12.058 -18.838 1.00 82.75 286 PRO A N 1
ATOM 2297 C CA . PRO A 1 286 ? -5.679 -11.577 -19.663 1.00 82.75 286 PRO A CA 1
ATOM 2298 C C . PRO A 1 286 ? -6.984 -11.465 -18.862 1.00 82.75 286 PRO A C 1
ATOM 2300 O O . PRO A 1 286 ? -7.714 -12.440 -18.673 1.00 82.75 286 PRO A O 1
ATOM 2303 N N . ALA A 1 287 ? -7.328 -10.242 -18.453 1.00 86.19 287 ALA A N 1
ATOM 2304 C CA . ALA A 1 287 ? -8.524 -9.934 -17.662 1.00 86.19 287 ALA A CA 1
ATOM 2305 C C . ALA A 1 287 ? -9.841 -10.415 -18.307 1.00 86.19 287 ALA A C 1
ATOM 2307 O O . ALA A 1 287 ? -10.821 -10.698 -17.619 1.00 86.19 287 ALA A O 1
ATOM 2308 N N . HIS A 1 288 ? -9.875 -10.569 -19.636 1.00 81.75 288 HIS A N 1
ATOM 2309 C CA . HIS A 1 288 ? -11.033 -11.089 -20.370 1.00 81.75 288 HIS A CA 1
ATOM 2310 C C . HIS A 1 288 ? -11.403 -12.530 -20.024 1.00 81.75 288 HIS A C 1
ATOM 2312 O O . HIS A 1 288 ? -12.549 -12.939 -20.238 1.00 81.75 288 HIS A O 1
ATOM 2318 N N . LEU A 1 289 ? -10.466 -13.291 -19.455 1.00 81.94 289 LEU A N 1
ATOM 2319 C CA . LEU A 1 289 ? -10.745 -14.636 -18.979 1.00 81.94 289 LEU A CA 1
ATOM 2320 C C . LEU A 1 289 ? -11.750 -14.652 -17.828 1.00 81.94 289 LEU A C 1
ATOM 2322 O O . LEU A 1 289 ? -12.369 -15.692 -17.635 1.00 81.94 289 LEU A O 1
ATOM 2326 N N . LYS A 1 290 ? -12.020 -13.520 -17.155 1.00 82.19 290 LYS A N 1
ATOM 2327 C CA . LYS A 1 290 ? -13.077 -13.409 -16.133 1.00 82.19 290 LYS A CA 1
ATOM 2328 C C . LYS A 1 290 ? -14.435 -13.939 -16.589 1.00 82.19 290 LYS A C 1
ATOM 2330 O O . LYS A 1 290 ? -15.139 -14.583 -15.823 1.00 82.19 290 LYS A O 1
ATOM 2335 N N . ASN A 1 291 ? -14.753 -13.763 -17.872 1.00 82.94 291 ASN A N 1
ATOM 2336 C CA . ASN A 1 291 ? -16.008 -14.221 -18.473 1.00 82.94 291 ASN A CA 1
ATOM 2337 C C . ASN A 1 291 ? -16.096 -15.752 -18.618 1.00 82.94 291 ASN A C 1
ATOM 2339 O O . ASN A 1 291 ? -17.165 -16.281 -18.910 1.00 82.94 291 ASN A O 1
ATOM 2343 N N . HIS A 1 292 ? -14.978 -16.455 -18.444 1.00 85.50 292 HIS A N 1
ATOM 2344 C CA . HIS A 1 292 ? -14.857 -17.908 -18.545 1.00 85.50 292 HIS A CA 1
ATOM 2345 C C . HIS A 1 292 ? -14.574 -18.560 -17.183 1.00 85.50 292 HIS A C 1
ATOM 2347 O O . HIS A 1 292 ? -14.437 -19.781 -17.102 1.00 85.50 292 HIS A O 1
ATOM 2353 N N . ILE A 1 293 ? -14.478 -17.764 -16.112 1.00 83.50 293 ILE A N 1
ATOM 2354 C CA . ILE A 1 293 ? -14.261 -18.261 -14.756 1.00 83.50 293 ILE A CA 1
ATOM 2355 C C . ILE A 1 293 ? -15.582 -18.847 -14.219 1.00 83.50 293 ILE A C 1
ATOM 2357 O O . ILE A 1 293 ? -16.606 -18.161 -14.239 1.00 83.50 293 ILE A O 1
ATOM 2361 N N . PRO A 1 294 ? -15.594 -20.098 -13.715 1.00 85.38 294 PRO A N 1
ATOM 2362 C CA . PRO A 1 294 ? -16.775 -20.675 -13.078 1.00 85.38 294 PRO A CA 1
ATOM 2363 C C . PRO A 1 294 ? -17.215 -19.875 -11.846 1.00 85.38 294 PRO A C 1
ATOM 2365 O O . PRO A 1 294 ? -16.379 -19.421 -11.070 1.00 85.38 294 PRO A O 1
ATOM 2368 N N . SER A 1 295 ? -18.523 -19.808 -11.584 1.00 85.19 295 SER A N 1
ATOM 2369 C CA . SER A 1 295 ? -19.089 -19.074 -10.437 1.00 85.19 295 SER A CA 1
ATOM 2370 C C . SER A 1 295 ? -18.635 -19.574 -9.058 1.00 85.19 295 SER A C 1
ATOM 2372 O O . SER A 1 295 ? -18.825 -18.884 -8.061 1.00 85.19 295 SER A O 1
ATOM 2374 N N . SER A 1 296 ? -18.035 -20.765 -8.979 1.00 89.00 296 SER A N 1
ATOM 2375 C CA . SER A 1 296 ? -17.434 -21.304 -7.756 1.00 89.00 296 SER A CA 1
ATOM 2376 C C . SER A 1 296 ? -16.086 -20.670 -7.394 1.00 89.00 296 SER A C 1
ATOM 2378 O O . SER A 1 296 ? -15.576 -20.918 -6.304 1.00 89.00 296 SER A O 1
ATOM 2380 N N . VAL A 1 297 ? -15.473 -19.905 -8.300 1.00 84.44 297 VAL A N 1
ATOM 2381 C CA . VAL A 1 297 ? -14.205 -19.208 -8.059 1.00 84.44 297 VAL A CA 1
ATOM 2382 C C . VAL A 1 297 ? -14.515 -17.800 -7.566 1.00 84.44 297 VAL A C 1
ATOM 2384 O O . VAL A 1 297 ? -15.124 -17.007 -8.276 1.00 84.44 297 VAL A O 1
ATOM 2387 N N . SER A 1 298 ? -14.090 -17.487 -6.343 1.00 79.19 298 SER A N 1
ATOM 2388 C CA . SER A 1 298 ? -14.349 -16.188 -5.716 1.00 79.19 298 SER A CA 1
ATOM 2389 C C . SER A 1 298 ? -13.353 -15.105 -6.123 1.00 79.19 298 SER A C 1
ATOM 2391 O O . SER A 1 298 ? -13.725 -13.936 -6.172 1.00 79.19 298 SER A O 1
ATOM 2393 N N . ASN A 1 299 ? -12.091 -15.466 -6.379 1.00 82.75 299 ASN A N 1
ATOM 2394 C CA . ASN A 1 299 ? -11.061 -14.517 -6.787 1.00 82.75 299 ASN A CA 1
ATOM 2395 C C . ASN A 1 299 ? -9.872 -15.208 -7.474 1.00 82.75 299 ASN A C 1
ATOM 2397 O O . ASN A 1 299 ? -9.534 -16.344 -7.134 1.00 82.75 299 ASN A O 1
ATOM 2401 N N . ILE A 1 300 ? -9.196 -14.495 -8.379 1.00 86.56 300 ILE A N 1
ATOM 2402 C CA . ILE A 1 300 ? -7.894 -14.888 -8.930 1.00 86.56 300 ILE A CA 1
ATOM 2403 C C . ILE A 1 300 ? -6.874 -13.817 -8.559 1.00 86.56 300 ILE A C 1
ATOM 2405 O O . ILE A 1 300 ? -6.969 -12.673 -8.988 1.00 86.56 300 ILE A O 1
ATOM 2409 N N . THR A 1 301 ? -5.869 -14.226 -7.791 1.00 91.31 301 THR A N 1
ATOM 2410 C CA . THR A 1 301 ? -4.721 -13.394 -7.435 1.00 91.31 301 THR A CA 1
ATOM 2411 C C . THR A 1 301 ? -3.465 -13.995 -8.046 1.00 91.31 301 THR A C 1
ATOM 2413 O O . THR A 1 301 ? -3.239 -15.201 -7.944 1.00 91.31 301 THR A O 1
ATOM 2416 N N . TYR A 1 302 ? -2.620 -13.148 -8.621 1.00 91.44 302 TYR A N 1
ATOM 2417 C CA . TYR A 1 302 ? -1.309 -13.531 -9.124 1.00 91.44 302 TYR A CA 1
ATOM 2418 C C . TYR A 1 302 ? -0.250 -12.504 -8.723 1.00 91.44 302 TYR A C 1
ATOM 2420 O O . TYR A 1 302 ? -0.550 -11.421 -8.215 1.00 91.44 302 TYR A O 1
ATOM 2428 N N . SER A 1 303 ? 1.010 -12.865 -8.925 1.00 92.62 303 SER A N 1
ATOM 2429 C CA . SER A 1 303 ? 2.119 -11.931 -8.792 1.00 92.62 303 SER A CA 1
ATOM 2430 C C . SER A 1 303 ? 2.693 -11.622 -10.163 1.00 92.62 303 SER A C 1
ATOM 2432 O O . SER A 1 303 ? 2.928 -12.538 -10.947 1.00 92.62 303 SER A O 1
ATOM 2434 N N . LEU A 1 304 ? 2.920 -10.342 -10.422 1.00 91.81 304 LEU A N 1
ATOM 2435 C CA . LEU A 1 304 ? 3.422 -9.817 -11.681 1.00 91.81 304 LEU A CA 1
ATOM 2436 C C . LEU A 1 304 ? 4.861 -9.345 -11.477 1.00 91.81 304 LEU A C 1
ATOM 2438 O O . LEU A 1 304 ? 5.100 -8.490 -10.624 1.00 91.81 304 LEU A O 1
ATOM 2442 N N . HIS A 1 305 ? 5.793 -9.931 -12.225 1.00 90.38 305 HIS A N 1
ATOM 2443 C CA . HIS A 1 305 ? 7.148 -9.401 -12.361 1.00 90.38 305 HIS A CA 1
ATOM 2444 C C . HIS A 1 305 ? 7.083 -8.174 -13.269 1.00 90.38 305 HIS A C 1
ATOM 2446 O O . HIS A 1 305 ? 6.370 -8.196 -14.272 1.00 90.38 305 HIS A O 1
ATOM 2452 N N . LEU A 1 306 ? 7.756 -7.094 -12.878 1.00 88.31 306 LEU A N 1
ATOM 2453 C CA . LEU A 1 306 ? 7.652 -5.819 -13.585 1.00 88.31 306 LEU A CA 1
ATOM 2454 C C . LEU A 1 306 ? 8.731 -5.638 -14.651 1.00 88.31 306 LEU A C 1
ATOM 2456 O O . LEU A 1 306 ? 8.448 -4.962 -15.626 1.00 88.31 306 LEU A O 1
ATOM 2460 N N . ASN A 1 307 ? 9.881 -6.306 -14.524 1.00 79.44 307 ASN A N 1
ATOM 2461 C CA . ASN A 1 307 ? 11.013 -6.210 -15.461 1.00 79.44 307 ASN A CA 1
ATOM 2462 C C . ASN A 1 307 ? 10.665 -6.488 -16.930 1.00 79.44 307 ASN A C 1
ATOM 2464 O O . ASN A 1 307 ? 11.338 -5.993 -17.826 1.00 79.44 307 ASN A O 1
ATOM 2468 N N . ASP A 1 308 ? 9.643 -7.310 -17.174 1.00 74.75 308 ASP A N 1
ATOM 2469 C CA . ASP A 1 308 ? 9.219 -7.693 -18.523 1.00 74.75 308 ASP A CA 1
ATOM 2470 C C . ASP A 1 308 ? 8.202 -6.703 -19.124 1.00 74.75 308 ASP A C 1
ATOM 2472 O O . ASP A 1 308 ? 7.705 -6.910 -20.235 1.00 74.75 308 ASP A O 1
ATOM 2476 N N . LEU A 1 309 ? 7.824 -5.655 -18.383 1.00 85.56 309 LEU A N 1
ATOM 2477 C CA . LEU A 1 309 ? 6.861 -4.656 -18.834 1.00 85.56 309 LEU A CA 1
ATOM 2478 C C . LEU A 1 309 ? 7.565 -3.465 -19.482 1.00 85.56 309 LEU A C 1
ATOM 2480 O O . LEU A 1 309 ? 8.683 -3.098 -19.144 1.00 85.56 309 LEU A O 1
ATOM 2484 N N . ASP A 1 310 ? 6.858 -2.810 -20.401 1.00 86.06 310 ASP A N 1
ATOM 2485 C CA . ASP A 1 310 ? 7.251 -1.484 -20.861 1.00 86.06 310 ASP A CA 1
ATOM 2486 C C . ASP A 1 310 ? 7.263 -0.485 -19.697 1.00 86.06 310 ASP A C 1
ATOM 2488 O O . ASP A 1 310 ? 6.296 -0.419 -18.932 1.00 86.06 310 ASP A O 1
ATOM 2492 N N . HIS A 1 311 ? 8.329 0.311 -19.611 1.00 85.69 311 HIS A N 1
ATOM 2493 C CA . HIS A 1 311 ? 8.500 1.346 -18.604 1.00 85.69 311 HIS A CA 1
ATOM 2494 C C . HIS A 1 311 ? 8.686 2.717 -19.247 1.00 85.69 311 HIS A C 1
ATOM 2496 O O . HIS A 1 311 ? 9.447 2.884 -20.198 1.00 85.69 311 HIS A O 1
ATOM 2502 N N . MET A 1 312 ? 8.014 3.712 -18.677 1.00 88.12 312 MET A N 1
ATOM 2503 C CA . MET A 1 312 ? 8.258 5.122 -18.962 1.00 88.12 312 MET A CA 1
ATOM 2504 C C . MET A 1 312 ? 9.210 5.711 -17.911 1.00 88.12 312 MET A C 1
ATOM 2506 O O . MET A 1 312 ? 9.134 5.316 -16.742 1.00 88.12 312 MET A O 1
ATOM 2510 N N . PRO A 1 313 ? 10.082 6.666 -18.281 1.00 85.44 313 PRO A N 1
ATOM 2511 C CA . PRO A 1 313 ? 11.039 7.266 -17.356 1.00 85.44 313 PRO A CA 1
ATOM 2512 C C . PRO A 1 313 ? 10.311 8.066 -16.269 1.00 85.44 313 PRO A C 1
ATOM 2514 O O . PRO A 1 313 ? 9.734 9.122 -16.527 1.00 85.44 313 PRO A O 1
ATOM 2517 N N . SER A 1 314 ? 10.347 7.580 -15.024 1.00 88.31 314 SER A N 1
ATOM 2518 C CA . SER A 1 314 ? 9.628 8.199 -13.898 1.00 88.31 314 SER A CA 1
ATOM 2519 C C . SER A 1 314 ? 10.224 9.530 -13.433 1.00 88.31 314 SER A C 1
ATOM 2521 O O . SER A 1 314 ? 9.574 10.268 -12.690 1.00 88.31 314 SER A O 1
ATOM 2523 N N . ALA A 1 315 ? 11.459 9.832 -13.834 1.00 84.75 315 ALA A N 1
ATOM 2524 C CA . ALA A 1 315 ? 12.117 11.104 -13.549 1.00 84.75 315 ALA A CA 1
ATOM 2525 C C . ALA A 1 315 ? 11.573 12.258 -14.411 1.00 84.75 315 ALA A C 1
ATOM 2527 O O . ALA A 1 315 ? 11.723 13.415 -14.033 1.00 84.75 315 ALA A O 1
ATOM 2528 N N . GLU A 1 316 ? 10.922 11.960 -15.538 1.00 87.44 316 GLU A N 1
ATOM 2529 C CA . GLU A 1 316 ? 10.450 12.966 -16.491 1.00 87.44 316 GLU A CA 1
ATOM 2530 C C . GLU A 1 316 ? 9.006 13.384 -16.202 1.00 87.44 316 GLU A C 1
ATOM 2532 O O . GLU A 1 316 ? 8.112 12.543 -16.097 1.00 87.44 316 GLU A O 1
ATOM 2537 N N . ASP A 1 317 ? 8.751 14.692 -16.114 1.00 91.00 317 ASP A N 1
ATOM 2538 C CA . ASP A 1 317 ? 7.401 15.229 -15.886 1.00 91.00 317 ASP A CA 1
ATOM 2539 C C . ASP A 1 317 ? 6.441 14.896 -17.043 1.00 91.00 317 ASP A C 1
ATOM 2541 O O . ASP A 1 317 ? 5.253 14.668 -16.812 1.00 91.00 317 ASP A O 1
ATOM 2545 N N . GLU A 1 318 ? 6.949 14.792 -18.279 1.00 91.38 318 GLU A N 1
ATOM 2546 C CA . GLU A 1 318 ? 6.155 14.387 -19.448 1.00 91.38 318 GLU A CA 1
ATOM 2547 C C . GLU A 1 318 ? 5.552 12.988 -19.277 1.00 91.38 318 GLU A C 1
ATOM 2549 O O . GLU A 1 318 ? 4.396 12.762 -19.657 1.00 91.38 318 GLU A O 1
ATOM 2554 N N . SER A 1 319 ? 6.284 12.068 -18.634 1.00 93.00 319 SER A N 1
ATOM 2555 C CA . SER A 1 319 ? 5.764 10.740 -18.321 1.00 93.00 319 SER A CA 1
ATOM 2556 C C . SER A 1 319 ? 4.532 10.841 -17.433 1.00 93.00 319 SER A C 1
ATOM 2558 O O . SER A 1 319 ? 3.484 10.311 -17.787 1.00 93.00 319 SER A O 1
ATOM 2560 N N . TRP A 1 320 ? 4.607 11.581 -16.328 1.00 95.00 320 TRP A N 1
ATOM 2561 C CA . TRP A 1 320 ? 3.493 11.757 -15.391 1.00 95.00 320 TRP A CA 1
ATOM 2562 C C . TRP A 1 320 ? 2.309 12.507 -16.004 1.00 95.00 320 TRP A C 1
ATOM 2564 O O . TRP A 1 320 ? 1.165 12.086 -15.834 1.00 95.00 320 TRP A O 1
ATOM 2574 N N . LEU A 1 321 ? 2.568 13.551 -16.793 1.00 93.50 321 LEU A N 1
ATOM 2575 C CA . LEU A 1 321 ? 1.526 14.297 -17.499 1.00 93.50 321 LEU A CA 1
ATOM 2576 C C . LEU A 1 321 ? 0.727 13.388 -18.449 1.00 93.50 321 LEU A C 1
ATOM 2578 O O . LEU A 1 321 ? -0.500 13.481 -18.553 1.00 93.50 321 LEU A O 1
ATOM 2582 N N . SER A 1 322 ? 1.416 12.470 -19.129 1.00 93.25 322 SER A N 1
ATOM 2583 C CA . SER A 1 322 ? 0.792 11.566 -20.092 1.00 93.25 322 SER A CA 1
ATOM 2584 C C . SER A 1 322 ? -0.154 10.536 -19.455 1.00 93.25 322 SER A C 1
ATOM 2586 O O . SER A 1 322 ? -1.089 10.095 -20.125 1.00 93.25 322 SER A O 1
ATOM 2588 N N . LEU A 1 323 ? 0.003 10.204 -18.163 1.00 94.38 323 LEU A N 1
ATOM 2589 C CA . LEU A 1 323 ? -0.857 9.240 -17.452 1.00 94.38 323 LEU A CA 1
ATOM 2590 C C . LEU A 1 323 ? -2.318 9.686 -17.411 1.00 94.38 323 LEU A C 1
ATOM 2592 O O . LEU A 1 323 ? -3.214 8.848 -17.448 1.00 94.38 323 LEU A O 1
ATOM 2596 N N . MET A 1 324 ? -2.546 10.998 -17.351 1.00 90.50 324 MET A N 1
ATOM 2597 C CA . MET A 1 324 ? -3.876 11.597 -17.223 1.00 90.50 324 MET A CA 1
ATOM 2598 C C . MET A 1 324 ? -4.483 11.998 -18.573 1.00 90.50 324 MET A C 1
ATOM 2600 O O . MET A 1 324 ? -5.531 12.643 -18.627 1.00 90.50 324 MET A O 1
ATOM 2604 N N . SER A 1 325 ? -3.830 11.629 -19.678 1.00 88.00 325 SER A N 1
ATOM 2605 C CA . SER A 1 325 ? -4.361 11.850 -21.020 1.00 88.00 325 SER A CA 1
ATOM 2606 C C . SER A 1 325 ? -5.528 10.907 -21.310 1.00 88.00 325 SER A C 1
ATOM 2608 O O . SER A 1 325 ? -5.507 9.738 -20.934 1.00 88.00 325 SER A O 1
ATOM 2610 N N . GLY A 1 326 ? -6.532 11.396 -22.036 1.00 85.50 326 GLY A N 1
ATOM 2611 C CA . GLY A 1 326 ? -7.684 10.582 -22.422 1.00 85.50 326 GLY A CA 1
ATOM 2612 C C . GLY A 1 326 ? -7.347 9.471 -23.425 1.00 85.50 326 GLY A C 1
ATOM 2613 O O . GLY A 1 326 ? -6.362 9.545 -24.170 1.00 85.50 326 GLY A O 1
ATOM 2614 N N . GLY A 1 327 ? -8.213 8.457 -23.460 1.00 83.06 327 GLY A N 1
ATOM 2615 C CA . GLY A 1 327 ? -8.153 7.340 -24.403 1.00 83.06 327 GLY A CA 1
ATOM 2616 C C . GLY A 1 327 ? -7.046 6.326 -24.090 1.00 83.06 327 GLY A C 1
ATOM 2617 O O . GLY A 1 327 ? -6.114 6.629 -23.346 1.00 83.06 327 GLY A O 1
ATOM 2618 N N . PRO A 1 328 ? -7.121 5.110 -24.652 1.00 85.69 328 PRO A N 1
ATOM 2619 C CA . PRO A 1 328 ? -6.167 4.051 -24.355 1.00 85.69 328 PRO A CA 1
ATOM 2620 C C . PRO A 1 328 ? -4.738 4.427 -24.768 1.00 85.69 328 PRO A C 1
ATOM 2622 O O . PRO A 1 328 ? -4.492 5.274 -25.636 1.00 85.69 328 PRO A O 1
ATOM 2625 N N . TRP A 1 329 ? -3.769 3.762 -24.144 1.00 89.50 329 TRP A N 1
ATOM 2626 C CA . TRP A 1 329 ? -2.397 3.785 -24.630 1.00 89.50 329 TRP A CA 1
ATOM 2627 C C . TRP A 1 329 ? -2.340 3.227 -26.065 1.00 89.50 329 TRP A C 1
ATOM 2629 O O . TRP A 1 329 ? -2.989 2.214 -26.333 1.00 89.50 329 TRP A O 1
ATOM 2639 N N . PRO A 1 330 ? -1.578 3.847 -26.991 1.00 82.00 330 PRO A N 1
ATOM 2640 C CA . PRO A 1 330 ? -1.382 3.284 -28.327 1.00 82.00 330 PRO A CA 1
ATOM 2641 C C . PRO A 1 330 ? -0.698 1.911 -28.249 1.00 82.00 330 PRO A C 1
ATOM 2643 O O . PRO A 1 330 ? -0.050 1.597 -27.248 1.00 82.00 330 PRO A O 1
ATOM 2646 N N . SER A 1 331 ? -0.811 1.091 -29.293 1.00 77.44 331 SER A N 1
ATOM 2647 C CA . SER A 1 331 ? -0.063 -0.171 -29.352 1.00 77.44 331 SER A CA 1
ATOM 2648 C C . SER A 1 331 ? 1.445 0.096 -29.386 1.00 77.44 331 SER A C 1
ATOM 2650 O O . SER A 1 331 ? 1.896 1.107 -29.930 1.00 77.44 331 SER A O 1
ATOM 2652 N N . LEU A 1 332 ? 2.247 -0.818 -28.833 1.00 68.31 332 LEU A N 1
ATOM 2653 C CA . LEU A 1 332 ? 3.708 -0.756 -28.973 1.00 68.31 332 LEU A CA 1
ATOM 2654 C C . LEU A 1 332 ? 4.156 -0.894 -30.435 1.00 68.31 332 LEU A C 1
ATOM 2656 O O . LEU A 1 332 ? 5.167 -0.298 -30.813 1.00 68.31 332 LEU A O 1
ATOM 2660 N N . SER A 1 333 ? 3.392 -1.611 -31.273 1.00 59.22 333 SER A N 1
ATOM 2661 C CA . SER A 1 333 ? 3.713 -1.775 -32.699 1.00 59.22 333 SER A CA 1
ATOM 2662 C C . SER A 1 333 ? 3.674 -0.464 -33.478 1.00 59.22 333 SER A C 1
ATOM 2664 O O . SER A 1 333 ? 4.261 -0.385 -34.554 1.00 59.22 333 SER A O 1
ATOM 2666 N N . ASP A 1 334 ? 3.014 0.560 -32.934 1.00 52.19 334 ASP A N 1
ATOM 2667 C CA . ASP A 1 334 ? 2.989 1.884 -33.540 1.00 52.19 334 ASP A CA 1
ATOM 2668 C C . ASP A 1 334 ? 4.252 2.703 -33.229 1.00 52.19 334 ASP A C 1
ATOM 2670 O O . ASP A 1 334 ? 4.436 3.730 -33.874 1.00 52.19 334 ASP A O 1
ATOM 2674 N N . ASN A 1 335 ? 5.137 2.289 -32.299 1.00 51.81 335 ASN A N 1
ATOM 2675 C CA . ASN A 1 335 ? 6.265 3.142 -31.887 1.00 51.81 335 ASN A CA 1
ATOM 2676 C C . ASN A 1 335 ? 7.612 2.509 -31.478 1.00 51.81 335 ASN A C 1
ATOM 2678 O O . ASN A 1 335 ? 8.550 3.288 -31.352 1.00 51.81 335 ASN A O 1
ATOM 2682 N N . ALA A 1 336 ? 7.801 1.197 -31.276 1.00 47.47 336 ALA A N 1
ATOM 2683 C CA . ALA A 1 336 ? 9.155 0.688 -30.967 1.00 47.47 336 ALA A CA 1
ATOM 2684 C C . ALA A 1 336 ? 9.285 -0.846 -30.966 1.00 47.47 336 ALA A C 1
ATOM 2686 O O . ALA A 1 336 ? 8.529 -1.536 -30.288 1.00 47.47 336 ALA A O 1
ATOM 2687 N N . LEU A 1 337 ? 10.324 -1.375 -31.625 1.00 53.50 337 LEU A N 1
ATOM 2688 C CA . LEU A 1 337 ? 10.893 -2.694 -31.300 1.00 53.50 337 LEU A CA 1
ATOM 2689 C C . LEU A 1 337 ? 11.639 -2.602 -29.949 1.00 53.50 337 LEU A C 1
ATOM 2691 O O . LEU A 1 337 ? 12.155 -1.527 -29.647 1.00 53.50 337 LEU A O 1
ATOM 2695 N N . PRO A 1 338 ? 11.770 -3.674 -29.148 1.00 52.69 338 PRO A N 1
ATOM 2696 C CA . PRO A 1 338 ? 12.551 -3.649 -27.901 1.00 52.69 338 PRO A CA 1
ATOM 2697 C C . PRO A 1 338 ? 13.954 -3.034 -28.076 1.00 52.69 338 PRO A C 1
ATOM 2699 O O . PRO A 1 338 ? 14.348 -2.164 -27.304 1.00 52.69 338 PRO A O 1
ATOM 2702 N N . ASP A 1 339 ? 14.629 -3.368 -29.180 1.00 56.78 339 ASP A N 1
ATOM 2703 C CA . ASP A 1 339 ? 15.961 -2.855 -29.541 1.00 56.78 339 ASP A CA 1
ATOM 2704 C C . ASP A 1 339 ? 15.985 -1.344 -29.826 1.00 56.78 339 ASP A C 1
ATOM 2706 O O . ASP A 1 339 ? 17.022 -0.697 -29.710 1.00 56.78 339 ASP A O 1
ATOM 2710 N N . SER A 1 340 ? 14.842 -0.741 -30.171 1.00 56.53 340 SER A N 1
ATOM 2711 C CA . SER A 1 340 ? 14.760 0.706 -30.425 1.00 56.53 340 SER A CA 1
ATOM 2712 C C . SER A 1 340 ? 14.792 1.562 -29.153 1.00 56.53 340 SER A C 1
ATOM 2714 O O . SER A 1 340 ? 14.814 2.786 -29.251 1.00 56.53 340 SER A O 1
ATOM 2716 N N . ARG A 1 341 ? 14.836 0.929 -27.971 1.00 58.03 341 ARG A N 1
ATOM 2717 C CA . ARG A 1 341 ? 15.038 1.596 -26.673 1.00 58.03 341 ARG A CA 1
ATOM 2718 C C . ARG A 1 341 ? 16.496 1.661 -26.235 1.00 58.03 341 ARG A C 1
ATOM 2720 O O . ARG A 1 341 ? 16.804 2.414 -25.319 1.00 58.03 341 ARG A O 1
ATOM 2727 N N . MET A 1 342 ? 17.385 0.898 -26.873 1.00 66.75 342 MET A N 1
ATOM 2728 C CA . MET A 1 342 ? 18.816 0.988 -26.600 1.00 66.75 342 MET A CA 1
ATOM 2729 C C . MET A 1 342 ? 19.354 2.300 -27.164 1.00 66.75 342 MET A C 1
ATOM 2731 O O . MET A 1 342 ? 19.214 2.586 -28.358 1.00 66.75 342 MET A O 1
ATOM 2735 N N . THR A 1 343 ? 20.015 3.095 -26.326 1.00 71.94 343 THR A N 1
ATOM 2736 C CA . THR A 1 343 ? 20.694 4.304 -26.802 1.00 71.94 343 THR A CA 1
ATOM 2737 C C . THR A 1 343 ? 21.839 3.966 -27.759 1.00 71.94 343 THR A C 1
ATOM 2739 O O . THR A 1 343 ? 22.352 2.842 -27.760 1.00 71.94 343 THR A O 1
ATOM 2742 N N . PRO A 1 344 ? 22.302 4.924 -28.585 1.00 77.06 344 PRO A N 1
ATOM 2743 C CA . PRO A 1 344 ? 23.483 4.719 -29.421 1.00 77.06 344 PRO A CA 1
ATOM 2744 C C . PRO A 1 344 ? 24.711 4.248 -28.627 1.00 77.06 344 PRO A C 1
ATOM 2746 O O . PRO A 1 344 ? 25.439 3.385 -29.105 1.00 77.06 344 PRO A O 1
ATOM 2749 N N . ALA A 1 345 ? 24.897 4.750 -27.399 1.00 76.00 345 ALA A N 1
ATOM 2750 C CA . ALA A 1 345 ? 25.992 4.349 -26.514 1.00 76.00 345 ALA A CA 1
ATOM 2751 C C . ALA A 1 345 ? 25.856 2.890 -26.042 1.00 76.00 345 ALA A C 1
ATOM 2753 O O . ALA A 1 345 ? 26.830 2.139 -26.049 1.00 76.00 345 ALA A O 1
ATOM 2754 N N . CYS A 1 346 ? 24.639 2.463 -25.691 1.00 79.62 346 CYS A N 1
ATOM 2755 C CA . CYS A 1 346 ? 24.342 1.075 -25.340 1.00 79.62 346 CYS A CA 1
ATOM 2756 C C . CYS A 1 346 ? 24.609 0.125 -26.524 1.00 79.62 346 CYS A C 1
ATOM 2758 O O . CYS A 1 346 ? 25.298 -0.887 -26.379 1.00 79.62 346 CYS A O 1
ATOM 2760 N N . ASN A 1 347 ? 24.164 0.504 -27.726 1.00 79.25 347 ASN A N 1
ATOM 2761 C CA . ASN A 1 347 ? 24.421 -0.248 -28.956 1.00 79.25 347 ASN A CA 1
ATOM 2762 C C . ASN A 1 347 ? 25.918 -0.338 -29.302 1.00 79.25 347 ASN A C 1
ATOM 2764 O O . ASN A 1 347 ? 26.379 -1.377 -29.768 1.00 79.25 347 ASN A O 1
ATOM 2768 N N . GLU A 1 348 ? 26.691 0.721 -29.053 1.00 82.62 348 GLU A N 1
ATOM 2769 C CA . GLU A 1 348 ? 28.140 0.741 -29.284 1.00 82.62 348 GLU A CA 1
ATOM 2770 C C . GLU A 1 348 ? 28.901 -0.205 -28.346 1.00 82.62 348 GLU A C 1
ATOM 2772 O O . GLU A 1 348 ? 29.908 -0.787 -28.745 1.00 82.62 348 GLU A O 1
ATOM 2777 N N . VAL A 1 349 ? 28.451 -0.363 -27.097 1.00 82.56 349 VAL A N 1
ATOM 2778 C CA . VAL A 1 349 ? 29.008 -1.363 -26.169 1.00 82.56 349 VAL A CA 1
ATOM 2779 C C . VAL A 1 349 ? 28.607 -2.770 -26.603 1.00 82.56 349 VAL A C 1
ATOM 2781 O O . VAL A 1 349 ? 29.459 -3.649 -26.668 1.00 82.56 349 VAL A O 1
ATOM 2784 N N . HIS A 1 350 ? 27.333 -2.978 -26.941 1.00 79.25 350 HIS A N 1
ATOM 2785 C CA . HIS A 1 350 ? 26.809 -4.294 -27.311 1.00 79.25 350 HIS A CA 1
ATOM 2786 C C . HIS A 1 350 ? 27.429 -4.857 -28.602 1.00 79.25 350 HIS A C 1
ATOM 2788 O O . HIS A 1 350 ? 27.593 -6.067 -28.739 1.00 79.25 350 HIS A O 1
ATOM 2794 N N . ALA A 1 351 ? 27.785 -3.986 -29.551 1.00 82.38 351 ALA A N 1
ATOM 2795 C CA . ALA A 1 351 ? 28.408 -4.376 -30.814 1.00 82.38 351 ALA A CA 1
ATOM 2796 C C . ALA A 1 351 ? 29.925 -4.642 -30.715 1.00 82.38 351 ALA A C 1
ATOM 2798 O O . ALA A 1 351 ? 30.497 -5.197 -31.656 1.00 82.38 351 ALA A O 1
ATOM 2799 N N . ALA A 1 352 ? 30.576 -4.230 -29.623 1.00 84.38 352 ALA A N 1
ATOM 2800 C CA . ALA A 1 352 ? 32.013 -4.392 -29.423 1.00 84.38 352 ALA A CA 1
ATOM 2801 C C . ALA A 1 352 ? 32.361 -5.801 -28.914 1.00 84.38 352 ALA A C 1
ATOM 2803 O O . ALA A 1 352 ? 31.579 -6.445 -28.213 1.00 84.38 352 ALA A O 1
ATOM 2804 N N . ASP A 1 353 ? 33.552 -6.299 -29.253 1.00 86.69 353 ASP A N 1
ATOM 2805 C CA . ASP A 1 353 ? 34.018 -7.579 -28.721 1.00 86.69 353 ASP A CA 1
ATOM 2806 C C . ASP A 1 353 ? 34.448 -7.457 -27.251 1.00 86.69 353 ASP A C 1
ATOM 2808 O O . ASP A 1 353 ? 34.841 -6.389 -26.782 1.00 86.69 353 ASP A O 1
ATOM 2812 N N . ALA A 1 354 ? 34.408 -8.567 -26.510 1.00 79.50 354 ALA A N 1
ATOM 2813 C CA . ALA A 1 354 ? 34.705 -8.561 -25.077 1.00 79.50 354 ALA A CA 1
ATOM 2814 C C . ALA A 1 354 ? 36.102 -8.001 -24.739 1.00 79.50 354 ALA A C 1
ATOM 2816 O O . ALA A 1 354 ? 36.269 -7.394 -23.685 1.00 79.50 354 ALA A O 1
ATOM 2817 N N . GLY A 1 355 ? 37.098 -8.174 -25.616 1.00 82.00 355 GLY A N 1
ATOM 2818 C CA . GLY A 1 355 ? 38.441 -7.638 -25.408 1.00 82.00 355 GLY A CA 1
ATOM 2819 C C . GLY A 1 355 ? 38.479 -6.115 -25.510 1.00 82.00 355 GLY A C 1
ATOM 2820 O O . GLY A 1 355 ? 39.133 -5.469 -24.693 1.00 82.00 355 GLY A O 1
ATOM 2821 N N . GLU A 1 356 ? 37.746 -5.539 -26.463 1.00 85.19 356 GLU A N 1
ATOM 2822 C CA . GLU A 1 356 ? 37.551 -4.091 -26.563 1.00 85.19 356 GLU A CA 1
ATOM 2823 C C . GLU A 1 356 ? 36.766 -3.552 -25.361 1.00 85.19 356 GLU A C 1
ATOM 2825 O O . GLU A 1 356 ? 37.172 -2.561 -24.749 1.00 85.19 356 GLU A O 1
ATOM 2830 N N . VAL A 1 357 ? 35.678 -4.226 -24.978 1.00 85.19 357 VAL A N 1
ATOM 2831 C CA . VAL A 1 357 ? 34.820 -3.802 -23.865 1.00 85.19 357 VAL A CA 1
ATOM 2832 C C . VAL A 1 357 ? 35.599 -3.746 -22.545 1.00 85.19 357 VAL A C 1
ATOM 2834 O O . VAL A 1 357 ? 35.433 -2.778 -21.809 1.00 85.19 357 VAL A O 1
ATOM 2837 N N . CYS A 1 358 ? 36.523 -4.681 -22.283 1.00 86.00 358 CYS A N 1
ATOM 2838 C CA . CYS A 1 358 ? 37.395 -4.651 -21.097 1.00 86.00 358 CYS A CA 1
ATOM 2839 C C . CYS A 1 358 ? 38.290 -3.402 -20.997 1.00 86.00 358 CYS A C 1
ATOM 2841 O O . CYS A 1 358 ? 38.776 -3.083 -19.917 1.00 86.00 358 CYS A O 1
ATOM 2843 N N . THR A 1 359 ? 38.543 -2.699 -22.106 1.00 85.06 359 THR A N 1
ATOM 2844 C CA . THR A 1 359 ? 39.355 -1.467 -22.099 1.00 85.06 359 THR A CA 1
ATOM 2845 C C . THR A 1 359 ? 38.543 -0.207 -21.803 1.00 85.06 359 THR A C 1
ATOM 2847 O O . THR A 1 359 ? 39.119 0.866 -21.604 1.00 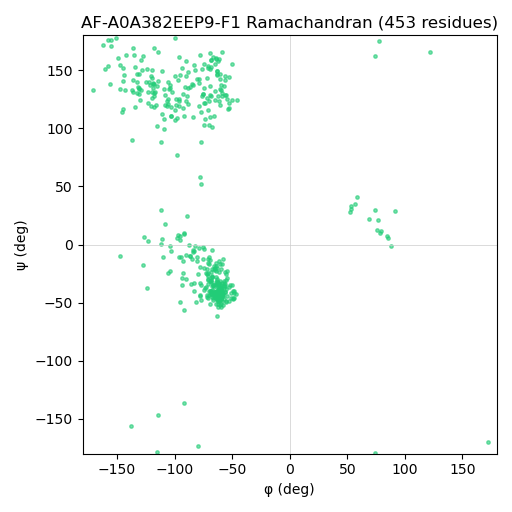85.06 359 THR A O 1
ATOM 2850 N N . ARG A 1 360 ? 37.210 -0.319 -21.786 1.00 87.12 360 ARG A N 1
ATOM 2851 C CA . ARG A 1 360 ? 36.299 0.779 -21.458 1.00 87.12 360 ARG A CA 1
ATOM 2852 C C . ARG A 1 360 ? 36.158 0.904 -19.940 1.00 87.12 360 ARG A C 1
ATOM 2854 O O . ARG A 1 360 ? 36.339 -0.059 -19.203 1.00 87.12 360 ARG A O 1
ATOM 2861 N N . ALA A 1 361 ? 35.826 2.105 -19.476 1.00 85.44 361 ALA A N 1
ATOM 2862 C CA . ALA A 1 361 ? 35.428 2.303 -18.087 1.00 85.44 361 ALA A CA 1
ATOM 2863 C C . ALA A 1 361 ? 33.988 1.812 -17.878 1.00 85.44 361 ALA A C 1
ATOM 2865 O O . ALA A 1 361 ? 33.172 1.895 -18.804 1.00 85.44 361 ALA A O 1
ATOM 2866 N N . GLU A 1 362 ? 33.672 1.361 -16.662 1.00 85.69 362 GLU A N 1
ATOM 2867 C CA . GLU A 1 362 ? 32.282 1.142 -16.261 1.00 85.69 362 GLU A CA 1
ATOM 2868 C C . GLU A 1 362 ? 31.453 2.408 -16.506 1.00 85.69 362 GLU A C 1
ATOM 2870 O O . GLU A 1 362 ? 31.924 3.546 -16.386 1.00 85.69 362 GLU A O 1
ATOM 2875 N N . SER A 1 363 ? 30.207 2.205 -16.907 1.00 86.00 363 SER A N 1
ATOM 2876 C CA . SER A 1 363 ? 29.289 3.276 -17.269 1.00 86.00 363 SER A CA 1
ATOM 2877 C C . SER A 1 363 ? 27.858 2.842 -16.988 1.00 86.00 363 SER A C 1
ATOM 2879 O O . SER A 1 363 ? 27.600 1.693 -16.649 1.00 86.00 363 SER A O 1
ATOM 2881 N N . GLN A 1 364 ? 26.900 3.735 -17.220 1.00 79.00 364 GLN A N 1
ATOM 2882 C CA . GLN A 1 364 ? 25.480 3.405 -17.100 1.00 79.00 364 GLN A CA 1
ATOM 2883 C C . GLN A 1 364 ? 25.046 2.209 -17.977 1.00 79.00 364 GLN A C 1
ATOM 2885 O O . GLN A 1 364 ? 24.069 1.547 -17.644 1.00 79.00 364 GLN A O 1
ATOM 2890 N N . HIS A 1 365 ? 25.770 1.910 -19.065 1.00 84.81 365 HIS A N 1
ATOM 2891 C CA . HIS A 1 365 ? 25.465 0.799 -19.980 1.00 84.81 365 HIS A CA 1
ATOM 2892 C C . HIS A 1 365 ? 26.491 -0.342 -19.929 1.00 84.81 365 HIS A C 1
ATOM 2894 O O . HIS A 1 365 ? 26.413 -1.262 -20.747 1.00 84.81 365 HIS A O 1
ATOM 2900 N N . LEU A 1 366 ? 27.475 -0.283 -19.026 1.00 88.69 366 LEU A N 1
ATOM 2901 C CA . LEU A 1 366 ? 28.527 -1.291 -18.917 1.00 88.69 366 LEU A CA 1
ATOM 2902 C C . LEU A 1 366 ? 28.930 -1.509 -17.461 1.00 88.69 366 LEU A C 1
ATOM 2904 O O . LEU A 1 366 ? 29.499 -0.612 -16.846 1.00 88.69 366 LEU A O 1
ATOM 2908 N N . GLU A 1 367 ? 28.707 -2.722 -16.970 1.00 91.69 367 GLU A N 1
ATOM 2909 C CA . GLU A 1 367 ? 29.065 -3.146 -15.616 1.00 91.69 367 GLU A CA 1
ATOM 2910 C C . GLU A 1 367 ? 30.077 -4.299 -15.679 1.00 91.69 367 GLU A C 1
ATOM 2912 O O . GLU A 1 367 ? 29.917 -5.237 -16.471 1.00 91.69 367 GLU A O 1
ATOM 2917 N N . PHE A 1 368 ? 31.091 -4.270 -14.815 1.00 93.88 368 PHE A N 1
ATOM 2918 C CA . PHE A 1 368 ? 32.051 -5.350 -14.629 1.00 93.88 368 PHE A CA 1
ATOM 2919 C C . PHE A 1 368 ? 31.792 -6.096 -13.327 1.00 93.88 368 PHE A C 1
ATOM 2921 O O . PHE A 1 368 ? 31.471 -5.532 -12.275 1.00 93.88 368 PHE A O 1
ATOM 2928 N N . LYS A 1 369 ? 31.931 -7.419 -13.395 1.00 94.44 369 LYS A N 1
ATOM 2929 C CA . LYS A 1 369 ? 31.922 -8.285 -12.221 1.00 94.44 369 LYS A CA 1
ATOM 2930 C C . LYS A 1 369 ? 33.028 -9.318 -12.331 1.00 94.44 369 LYS A C 1
ATOM 2932 O O . LYS A 1 369 ? 33.164 -10.027 -13.329 1.00 94.44 369 LYS A O 1
ATOM 2937 N N . SER A 1 370 ? 33.797 -9.443 -11.256 1.00 93.81 370 SER A N 1
ATOM 2938 C CA . SER A 1 370 ? 34.948 -10.345 -11.198 1.00 93.81 370 SER A CA 1
ATOM 2939 C C . SER A 1 370 ? 34.566 -11.815 -11.346 1.00 93.81 370 SER A C 1
ATOM 2941 O O . SER A 1 370 ? 35.314 -12.580 -11.951 1.00 93.81 370 SER A O 1
ATOM 2943 N N . SER A 1 371 ? 33.399 -12.219 -10.844 1.00 94.50 371 SER A N 1
ATOM 2944 C CA . SER A 1 371 ? 32.841 -13.558 -11.040 1.00 94.50 371 SER A CA 1
ATOM 2945 C C . SER A 1 371 ? 31.340 -13.601 -10.740 1.00 94.50 371 SER A C 1
ATOM 2947 O O . SER A 1 371 ? 30.781 -12.644 -10.203 1.00 94.50 371 SER A O 1
ATOM 2949 N N . PHE A 1 372 ? 30.697 -14.730 -11.053 1.00 94.62 372 PHE A N 1
ATOM 2950 C CA . PHE A 1 372 ? 29.317 -15.006 -10.654 1.00 94.62 372 PHE A CA 1
ATOM 2951 C C . PHE A 1 372 ? 29.237 -15.795 -9.333 1.00 94.62 372 PHE A C 1
ATOM 2953 O O . PHE A 1 372 ? 28.321 -15.589 -8.542 1.00 94.62 372 PHE A O 1
ATOM 2960 N N . TRP A 1 373 ? 30.187 -16.699 -9.069 1.00 94.81 373 TRP A N 1
ATOM 2961 C CA . TRP A 1 373 ? 30.190 -17.602 -7.909 1.00 94.81 373 TRP A CA 1
ATOM 2962 C C . TRP A 1 373 ? 31.478 -17.579 -7.081 1.00 94.81 373 TRP A C 1
ATOM 2964 O O . TRP A 1 373 ? 31.470 -18.082 -5.957 1.00 94.81 373 TRP A O 1
ATOM 2974 N N . HIS A 1 374 ? 32.596 -17.071 -7.597 1.00 95.00 374 HIS A N 1
ATOM 2975 C CA . HIS A 1 374 ? 33.881 -17.135 -6.907 1.00 95.00 374 HIS A CA 1
ATOM 2976 C C . HIS A 1 374 ? 34.175 -15.905 -6.028 1.00 95.00 374 HIS A C 1
ATOM 2978 O O . HIS A 1 374 ? 34.518 -14.841 -6.553 1.00 95.00 374 HIS A O 1
ATOM 2984 N N . PRO A 1 375 ? 34.172 -16.037 -4.688 1.00 92.62 375 PRO A N 1
ATOM 2985 C CA . PRO A 1 375 ? 34.603 -14.950 -3.819 1.00 92.62 375 PRO A CA 1
ATOM 2986 C C . PRO A 1 375 ? 36.130 -14.824 -3.855 1.00 92.62 375 PRO A C 1
ATOM 2988 O O . PRO A 1 375 ? 36.846 -15.610 -3.226 1.00 92.62 375 PRO A O 1
ATOM 2991 N N . TYR A 1 376 ? 36.627 -13.822 -4.585 1.00 89.19 376 TYR A N 1
ATOM 2992 C CA . TYR A 1 376 ? 38.047 -13.447 -4.580 1.00 89.19 376 TYR A CA 1
ATOM 2993 C C . TYR A 1 376 ? 38.501 -12.962 -3.195 1.00 89.19 376 TYR A C 1
ATOM 2995 O O . TYR A 1 376 ? 39.626 -13.239 -2.778 1.00 89.19 376 TYR A O 1
ATOM 3003 N N . GLU A 1 377 ? 37.602 -12.317 -2.450 1.00 86.56 377 GLU A N 1
ATOM 3004 C CA . GLU A 1 377 ? 37.799 -11.941 -1.052 1.00 86.56 377 GLU A CA 1
ATOM 3005 C C . GLU A 1 377 ? 37.028 -12.894 -0.140 1.00 86.56 377 GLU A C 1
ATOM 3007 O O . GLU A 1 377 ? 35.797 -12.900 -0.107 1.00 86.56 377 GLU A O 1
ATOM 3012 N N . ARG A 1 378 ? 37.751 -13.731 0.611 1.00 81.31 378 ARG A N 1
ATOM 3013 C CA . ARG A 1 378 ? 37.120 -14.666 1.548 1.00 81.31 378 ARG A CA 1
ATOM 3014 C C . ARG A 1 378 ? 36.818 -14.004 2.882 1.00 81.31 378 ARG A C 1
ATOM 3016 O O . ARG A 1 378 ? 37.682 -13.367 3.476 1.00 81.31 378 ARG A O 1
ATOM 3023 N N . ASN A 1 379 ? 35.630 -14.287 3.400 1.00 87.12 379 ASN A N 1
ATOM 3024 C CA . ASN A 1 379 ? 35.249 -14.005 4.782 1.00 87.12 379 ASN A CA 1
ATOM 3025 C C . ASN A 1 379 ? 34.991 -15.307 5.572 1.00 87.12 379 ASN A C 1
ATOM 3027 O O . ASN A 1 379 ? 35.160 -16.412 5.049 1.00 87.12 379 ASN A O 1
ATOM 3031 N N . GLU A 1 380 ? 34.603 -15.174 6.844 1.00 90.69 380 GLU A N 1
ATOM 3032 C CA . GLU A 1 380 ? 34.339 -16.302 7.753 1.00 90.69 380 GLU A CA 1
ATOM 3033 C C . GLU A 1 380 ? 33.066 -17.100 7.406 1.00 90.69 380 GLU A C 1
ATOM 3035 O O . GLU A 1 380 ? 32.849 -18.181 7.958 1.00 90.69 380 GLU A O 1
ATOM 3040 N N . ALA A 1 381 ? 32.214 -16.603 6.503 1.00 90.06 381 ALA A N 1
ATOM 3041 C CA . ALA A 1 381 ? 30.969 -17.275 6.155 1.00 90.06 381 ALA A CA 1
ATOM 3042 C C . ALA A 1 381 ? 31.224 -18.557 5.335 1.00 90.06 381 ALA A C 1
ATOM 3044 O O . ALA A 1 381 ? 32.209 -18.654 4.600 1.00 90.06 381 ALA A O 1
ATOM 3045 N N . PRO A 1 382 ? 30.324 -19.552 5.389 1.00 93.38 382 PRO A N 1
ATOM 3046 C CA . PRO A 1 382 ? 30.394 -20.718 4.512 1.00 93.38 382 PRO A CA 1
ATOM 3047 C C . PRO A 1 382 ? 30.401 -20.332 3.024 1.00 93.38 382 PRO A C 1
ATOM 3049 O O . PRO A 1 382 ? 29.722 -19.389 2.619 1.00 93.38 382 PRO A O 1
ATOM 3052 N N . LEU A 1 383 ? 31.127 -21.091 2.192 1.00 88.69 383 LEU A N 1
ATOM 3053 C CA . LEU A 1 383 ? 31.286 -20.791 0.759 1.00 88.69 383 LEU A CA 1
ATOM 3054 C C . LEU A 1 383 ? 29.941 -20.656 0.029 1.00 88.69 383 LEU A C 1
ATOM 3056 O O . LEU A 1 383 ? 29.797 -19.771 -0.800 1.00 88.69 383 LEU A O 1
ATOM 3060 N N . ASN A 1 384 ? 28.948 -21.484 0.360 1.00 89.56 384 ASN A N 1
ATOM 3061 C CA . ASN A 1 384 ? 27.619 -21.398 -0.245 1.00 89.56 384 ASN A CA 1
ATOM 3062 C C . ASN A 1 384 ? 26.923 -20.063 0.058 1.00 89.56 384 ASN A C 1
ATOM 3064 O O . ASN A 1 384 ? 26.311 -19.497 -0.832 1.00 89.56 384 ASN A O 1
ATOM 3068 N N . VAL A 1 385 ? 27.069 -19.530 1.274 1.00 89.69 385 VAL A N 1
ATOM 3069 C CA . VAL A 1 385 ? 26.485 -18.231 1.644 1.00 89.69 385 VAL A CA 1
ATOM 3070 C C . VAL A 1 385 ? 27.171 -17.097 0.878 1.00 89.69 385 VAL A C 1
ATOM 3072 O O . VAL A 1 385 ? 26.509 -16.170 0.424 1.00 89.69 385 VAL A O 1
ATOM 3075 N N . GLN A 1 386 ? 28.492 -17.184 0.693 1.00 92.06 386 GLN A N 1
ATOM 3076 C CA . GLN A 1 386 ? 29.241 -16.219 -0.120 1.00 92.06 386 GLN A CA 1
ATOM 3077 C C . GLN A 1 386 ? 28.832 -16.290 -1.600 1.00 92.06 386 GLN A C 1
ATOM 3079 O O . GLN A 1 386 ? 28.662 -15.255 -2.236 1.00 92.06 386 GLN A O 1
ATOM 3084 N N . MET A 1 387 ? 28.631 -17.499 -2.132 1.00 91.44 387 MET A N 1
ATOM 3085 C CA . MET A 1 387 ? 28.134 -17.706 -3.495 1.00 91.44 387 MET A CA 1
ATOM 3086 C C . MET A 1 387 ? 26.745 -17.098 -3.678 1.00 91.44 387 MET A C 1
ATOM 3088 O O . MET A 1 387 ? 26.553 -16.349 -4.624 1.00 91.44 387 MET A O 1
ATOM 3092 N N . ASP A 1 388 ? 25.805 -17.363 -2.767 1.00 88.56 388 ASP A N 1
ATOM 3093 C CA . ASP A 1 388 ? 24.443 -16.818 -2.843 1.00 88.56 388 ASP A CA 1
ATOM 3094 C C . ASP A 1 388 ? 24.453 -15.276 -2.807 1.00 88.56 388 ASP A C 1
ATOM 3096 O O . ASP A 1 388 ? 23.681 -14.623 -3.512 1.00 88.56 388 ASP A O 1
ATOM 3100 N N . ALA A 1 389 ? 25.366 -14.675 -2.035 1.00 90.19 389 ALA A N 1
ATOM 3101 C CA . ALA A 1 389 ? 25.555 -13.226 -2.024 1.00 90.19 389 ALA A CA 1
ATOM 3102 C C . ALA A 1 389 ? 26.048 -12.690 -3.381 1.00 90.19 389 ALA A C 1
ATOM 3104 O O . ALA A 1 389 ? 25.534 -11.672 -3.845 1.00 90.19 389 ALA A O 1
ATOM 3105 N N . LEU A 1 390 ? 26.997 -13.374 -4.032 1.00 92.69 390 LEU A N 1
ATOM 3106 C CA . LEU A 1 390 ? 27.483 -13.017 -5.372 1.00 92.69 390 LEU A CA 1
ATOM 3107 C C . LEU A 1 390 ? 26.406 -13.205 -6.449 1.00 92.69 390 LEU A C 1
ATOM 3109 O O . LEU A 1 390 ? 26.225 -12.308 -7.271 1.00 92.69 390 LEU A O 1
ATOM 3113 N N . GLU A 1 391 ? 25.633 -14.300 -6.398 1.00 93.44 391 GLU A N 1
ATOM 3114 C CA . GLU A 1 391 ? 24.476 -14.503 -7.285 1.00 93.44 391 GLU A CA 1
ATOM 3115 C C . GLU A 1 391 ? 23.515 -13.302 -7.167 1.00 93.44 391 GLU A C 1
ATOM 3117 O O . GLU A 1 391 ? 23.092 -12.731 -8.173 1.00 93.44 391 GLU A O 1
ATOM 3122 N N . GLY A 1 392 ? 23.242 -12.851 -5.936 1.00 88.50 392 GLY A N 1
ATOM 3123 C CA . GLY A 1 392 ? 22.419 -11.671 -5.672 1.00 88.50 392 GLY A CA 1
ATOM 3124 C C . GLY A 1 392 ? 22.999 -10.360 -6.216 1.00 88.50 392 GLY A C 1
ATOM 3125 O O . GLY A 1 392 ? 22.236 -9.506 -6.666 1.00 88.50 392 GLY A O 1
ATOM 3126 N N . VAL A 1 393 ? 24.325 -10.182 -6.210 1.00 90.56 393 VAL A N 1
ATOM 3127 C CA . VAL A 1 393 ? 24.982 -9.012 -6.825 1.00 90.56 393 VAL A CA 1
ATOM 3128 C C . VAL A 1 393 ? 24.774 -9.015 -8.337 1.00 90.56 393 VAL A C 1
ATOM 3130 O O . VAL A 1 393 ? 24.392 -7.987 -8.888 1.00 90.56 393 VAL A O 1
ATOM 3133 N N . ILE A 1 394 ? 24.948 -10.162 -8.998 1.00 93.38 394 ILE A N 1
ATOM 3134 C CA . ILE A 1 394 ? 24.745 -10.268 -10.448 1.00 93.38 394 ILE A CA 1
ATOM 3135 C C . ILE A 1 394 ? 23.294 -9.971 -10.825 1.00 93.38 394 ILE A C 1
ATOM 3137 O O . ILE A 1 394 ? 23.045 -9.179 -11.731 1.00 93.38 394 ILE A O 1
ATOM 3141 N N . VAL A 1 395 ? 22.332 -10.562 -10.110 1.00 89.31 395 VAL A N 1
ATOM 3142 C CA . VAL A 1 395 ? 20.902 -10.309 -10.349 1.00 89.31 395 VAL A CA 1
ATOM 3143 C C . VAL A 1 395 ? 20.582 -8.817 -10.208 1.00 89.31 395 VAL A C 1
ATOM 3145 O O . VAL A 1 395 ? 19.890 -8.263 -11.059 1.00 89.31 395 VAL A O 1
ATOM 3148 N N . LYS A 1 396 ? 21.134 -8.141 -9.191 1.00 84.69 396 LYS A N 1
ATOM 3149 C CA . LYS A 1 396 ? 20.969 -6.690 -9.007 1.00 84.69 396 LYS A CA 1
ATOM 3150 C C . LYS A 1 396 ? 21.585 -5.874 -10.140 1.00 84.69 396 LYS A C 1
ATOM 3152 O O . LYS A 1 396 ? 20.950 -4.928 -10.593 1.00 84.69 396 LYS A O 1
ATOM 3157 N N . SER A 1 397 ? 22.782 -6.229 -10.607 1.00 88.69 397 SER A N 1
ATOM 3158 C CA . SER A 1 397 ? 23.416 -5.549 -11.743 1.00 88.69 397 SER A CA 1
ATOM 3159 C C . SER A 1 397 ? 22.578 -5.690 -13.012 1.00 88.69 397 SER A C 1
ATOM 3161 O O . SER A 1 397 ? 22.310 -4.694 -13.676 1.00 88.69 397 SER A O 1
ATOM 3163 N N . VAL A 1 398 ? 22.081 -6.895 -13.315 1.00 88.50 398 VAL A N 1
ATOM 3164 C CA . VAL A 1 398 ? 21.192 -7.106 -14.469 1.00 88.50 398 VAL A CA 1
ATOM 3165 C C . VAL A 1 398 ? 19.890 -6.312 -14.316 1.00 88.50 398 VAL A C 1
ATOM 3167 O O . VAL A 1 398 ? 19.478 -5.665 -15.274 1.00 88.50 398 VAL A O 1
ATOM 3170 N N . ASN A 1 399 ? 19.278 -6.274 -13.126 1.00 79.31 399 ASN A N 1
ATOM 3171 C CA . ASN A 1 399 ? 18.111 -5.417 -12.870 1.00 79.31 399 ASN A CA 1
ATOM 3172 C C . ASN A 1 399 ? 18.411 -3.936 -13.107 1.00 79.31 399 ASN A C 1
ATOM 3174 O O . ASN A 1 399 ? 17.601 -3.250 -13.717 1.00 79.31 399 ASN A O 1
ATOM 3178 N N . GLY A 1 400 ? 19.560 -3.438 -12.644 1.00 77.62 400 GLY A N 1
ATOM 3179 C CA . GLY A 1 400 ? 19.965 -2.049 -12.869 1.00 77.62 400 GLY A CA 1
ATOM 3180 C C . GLY A 1 400 ? 20.042 -1.70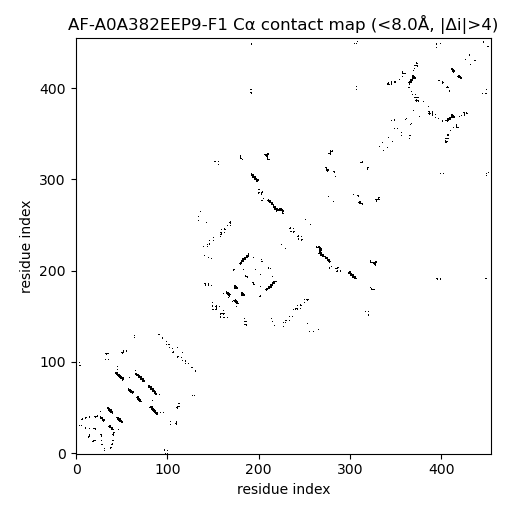1 -14.358 1.00 77.62 400 GLY A C 1
ATOM 3181 O O . GLY A 1 400 ? 19.550 -0.655 -14.780 1.00 77.62 400 GLY A O 1
ATOM 3182 N N . LEU A 1 401 ? 20.584 -2.615 -15.166 1.00 81.81 401 LEU A N 1
ATOM 3183 C CA . LEU A 1 401 ? 20.648 -2.460 -16.620 1.00 81.81 401 LEU A CA 1
ATOM 3184 C C . LEU A 1 401 ? 19.255 -2.537 -17.273 1.00 81.81 401 LEU A C 1
ATOM 3186 O O . LEU A 1 401 ? 18.943 -1.714 -18.127 1.00 81.81 401 LEU A O 1
ATOM 3190 N N . LEU A 1 402 ? 18.397 -3.475 -16.855 1.00 74.31 402 LEU A N 1
ATOM 3191 C CA . LEU A 1 402 ? 17.033 -3.628 -17.389 1.00 74.31 402 LEU A CA 1
ATOM 3192 C C . LEU A 1 402 ? 16.104 -2.460 -17.026 1.00 74.31 402 LEU A C 1
ATOM 3194 O O . LEU A 1 402 ? 15.276 -2.065 -17.838 1.00 74.31 402 LEU A O 1
ATOM 3198 N N . ASN A 1 403 ? 16.259 -1.894 -15.828 1.00 67.50 403 ASN A N 1
ATOM 3199 C CA . ASN A 1 403 ? 15.470 -0.756 -15.346 1.00 67.50 403 ASN A CA 1
ATOM 3200 C C . ASN A 1 403 ? 15.939 0.595 -15.921 1.00 67.50 403 ASN A C 1
ATOM 3202 O O . ASN A 1 403 ? 15.356 1.630 -15.600 1.00 67.50 403 ASN A O 1
ATOM 3206 N N . SER A 1 404 ? 17.005 0.604 -16.723 1.00 69.62 404 SER A N 1
ATOM 3207 C CA . SER A 1 404 ? 17.524 1.790 -17.408 1.00 69.62 404 SER A CA 1
ATOM 3208 C C . SER A 1 404 ? 17.373 1.638 -18.930 1.00 69.62 404 SER A C 1
ATOM 3210 O O . SER A 1 404 ? 16.407 1.048 -19.403 1.00 69.62 404 SER A O 1
ATOM 3212 N N . GLU A 1 405 ? 18.291 2.175 -19.732 1.00 71.44 405 GLU A N 1
ATOM 3213 C CA . GLU A 1 405 ? 18.226 2.130 -21.205 1.00 71.44 405 GLU A CA 1
ATOM 3214 C C . GLU A 1 405 ? 18.907 0.865 -21.778 1.00 71.44 405 GLU A C 1
ATOM 3216 O O . GLU A 1 405 ? 19.394 0.844 -22.914 1.00 71.44 405 GLU A O 1
ATOM 3221 N N . GLY A 1 406 ? 18.988 -0.192 -20.964 1.00 75.88 406 GLY A N 1
ATOM 3222 C CA . GLY A 1 406 ? 19.743 -1.406 -21.248 1.00 75.88 406 GLY A CA 1
ATOM 3223 C C . GLY A 1 406 ? 21.252 -1.255 -21.028 1.00 75.88 406 GLY A C 1
ATOM 3224 O O . GLY A 1 406 ? 21.781 -0.173 -20.758 1.00 75.88 406 GLY A O 1
ATOM 3225 N N . GLY A 1 407 ? 21.966 -2.371 -21.179 1.00 84.19 407 GLY A N 1
ATOM 3226 C CA . GLY A 1 407 ? 23.426 -2.391 -21.168 1.00 84.19 407 GLY A CA 1
ATOM 3227 C C . GLY A 1 407 ? 24.012 -3.798 -21.173 1.00 84.19 407 GLY A C 1
ATOM 3228 O O . GLY A 1 407 ? 23.307 -4.784 -21.387 1.00 84.19 407 GLY A O 1
ATOM 3229 N N . SER A 1 408 ? 25.323 -3.878 -20.952 1.00 88.25 408 SER A N 1
ATOM 3230 C CA . SER A 1 408 ? 26.098 -5.120 -20.957 1.00 88.25 408 SER A CA 1
ATOM 3231 C C . SER A 1 408 ? 26.740 -5.373 -19.594 1.00 88.25 408 SER A C 1
ATOM 3233 O O . SER A 1 408 ? 27.337 -4.478 -19.002 1.00 88.25 408 SER A O 1
ATOM 3235 N N . LEU A 1 409 ? 26.647 -6.613 -19.114 1.00 91.12 409 LEU A N 1
ATOM 3236 C CA . LEU A 1 409 ? 27.366 -7.091 -17.935 1.00 91.12 409 LEU A CA 1
ATOM 3237 C C . LEU A 1 409 ? 28.503 -8.010 -18.391 1.00 91.12 409 LEU A C 1
ATOM 3239 O O . LEU A 1 409 ? 28.244 -9.058 -18.986 1.00 91.12 409 LEU A O 1
ATOM 3243 N N . LEU A 1 410 ? 29.748 -7.646 -18.086 1.00 92.38 410 LEU A N 1
ATOM 3244 C CA . LEU A 1 410 ? 30.916 -8.494 -18.327 1.00 92.38 410 LEU A CA 1
ATOM 3245 C C . LEU A 1 410 ? 31.324 -9.215 -17.042 1.00 92.38 410 LEU A C 1
ATOM 3247 O O . LEU A 1 410 ? 31.674 -8.590 -16.041 1.00 92.38 410 LEU A O 1
ATOM 3251 N N . ILE A 1 411 ? 31.298 -10.548 -17.088 1.00 93.81 411 ILE A N 1
ATOM 3252 C CA . ILE A 1 411 ? 31.667 -11.418 -15.968 1.00 93.81 411 ILE A CA 1
ATOM 3253 C C . ILE A 1 411 ? 33.051 -12.014 -16.223 1.00 93.81 411 ILE A C 1
ATOM 3255 O O . ILE A 1 411 ? 33.343 -12.478 -17.325 1.00 93.81 411 ILE A O 1
ATOM 3259 N N . GLY A 1 412 ? 33.888 -12.044 -15.188 1.00 93.00 412 GLY A N 1
ATOM 3260 C CA . GLY A 1 412 ? 35.276 -12.489 -15.292 1.00 93.00 412 GLY A CA 1
ATOM 3261 C C . GLY A 1 412 ? 36.237 -11.339 -15.583 1.00 93.00 412 GLY A C 1
ATOM 3262 O O . GLY A 1 412 ? 37.262 -11.562 -16.226 1.00 93.00 412 GLY A O 1
ATOM 3263 N N . VAL A 1 413 ? 35.910 -10.124 -15.138 1.00 92.94 413 VAL A N 1
ATOM 3264 C CA . VAL A 1 413 ? 36.731 -8.915 -15.307 1.00 92.94 413 VAL A CA 1
ATOM 3265 C C . VAL A 1 413 ? 36.863 -8.210 -13.959 1.00 92.94 413 VAL A C 1
ATOM 3267 O O . VAL A 1 413 ? 35.885 -8.108 -13.221 1.00 92.94 413 VAL A O 1
ATOM 3270 N N . SER A 1 414 ? 38.072 -7.780 -13.598 1.00 89.88 414 SER A N 1
ATOM 3271 C CA . SER A 1 414 ? 38.302 -7.006 -12.373 1.00 89.88 414 SER A CA 1
ATOM 3272 C C . SER A 1 414 ? 37.689 -5.606 -12.478 1.00 89.88 414 SER A C 1
ATOM 3274 O O . SER A 1 414 ? 37.445 -5.111 -13.576 1.00 89.88 414 SER A O 1
ATOM 3276 N N . ASP A 1 415 ? 37.541 -4.917 -11.348 1.00 84.50 415 ASP A N 1
ATOM 3277 C CA . ASP A 1 415 ? 37.067 -3.523 -11.317 1.00 84.50 415 ASP A CA 1
ATOM 3278 C C . ASP A 1 415 ? 37.994 -2.558 -12.094 1.00 84.50 415 ASP A C 1
ATOM 3280 O O . ASP A 1 415 ? 37.600 -1.452 -12.450 1.00 84.50 415 ASP A O 1
ATOM 3284 N N . ASN A 1 416 ? 39.232 -2.979 -12.392 1.00 84.88 416 ASN A N 1
ATOM 3285 C CA . ASN A 1 416 ? 40.193 -2.215 -13.194 1.00 84.88 416 ASN A CA 1
ATOM 3286 C C . ASN A 1 416 ? 40.187 -2.600 -14.688 1.00 84.88 416 ASN A C 1
ATOM 3288 O O . ASN A 1 416 ? 41.033 -2.111 -15.436 1.00 84.88 416 ASN A O 1
ATOM 3292 N N . GLY A 1 417 ? 39.289 -3.491 -15.123 1.00 84.00 417 GLY A N 1
ATOM 3293 C CA . GLY A 1 417 ? 39.226 -3.982 -16.504 1.00 84.00 417 GLY A CA 1
ATOM 3294 C C . GLY A 1 417 ? 40.167 -5.156 -16.811 1.00 84.00 417 GLY A C 1
ATOM 3295 O O . GLY A 1 417 ? 40.284 -5.568 -17.966 1.00 84.00 417 GLY A O 1
ATOM 3296 N N . ASP A 1 418 ? 40.845 -5.731 -15.807 1.00 89.50 418 ASP A N 1
ATOM 3297 C CA . ASP A 1 418 ? 41.751 -6.862 -16.039 1.00 89.50 418 ASP A CA 1
ATOM 3298 C C . ASP A 1 418 ? 40.952 -8.154 -16.282 1.00 89.50 418 ASP A C 1
ATOM 3300 O O . ASP A 1 418 ? 40.108 -8.517 -15.456 1.00 89.50 418 ASP A O 1
ATOM 3304 N N . PRO A 1 419 ? 41.231 -8.913 -17.357 1.00 90.69 419 PRO A N 1
ATOM 3305 C CA . PRO A 1 419 ? 40.535 -10.165 -17.621 1.00 90.69 419 PRO A CA 1
ATOM 3306 C C . PRO A 1 419 ? 40.950 -11.243 -16.608 1.00 90.69 419 PRO A C 1
ATOM 3308 O O . PRO A 1 419 ? 42.096 -11.694 -16.579 1.00 90.69 419 PRO A O 1
ATOM 3311 N N . LEU A 1 420 ? 39.992 -11.692 -15.798 1.00 92.19 420 LEU A N 1
ATOM 3312 C CA . LEU A 1 420 ? 40.130 -12.793 -14.839 1.00 92.19 420 LEU A CA 1
ATOM 3313 C C . LEU A 1 420 ? 39.683 -14.138 -15.436 1.00 92.19 420 LEU A C 1
ATOM 3315 O O . LEU A 1 420 ? 40.199 -15.191 -15.054 1.00 92.19 420 LEU A O 1
ATOM 3319 N N . GLY A 1 421 ? 38.744 -14.096 -16.387 1.00 91.69 421 GLY A N 1
ATOM 3320 C CA . GLY A 1 421 ? 38.160 -15.265 -17.043 1.00 91.69 421 GLY A CA 1
ATOM 3321 C C . GLY A 1 421 ? 37.173 -16.042 -16.163 1.00 91.69 421 GLY A C 1
ATOM 3322 O O . GLY A 1 421 ? 36.903 -15.688 -15.019 1.00 91.69 421 GLY A O 1
ATOM 3323 N N . LEU A 1 422 ? 36.624 -17.133 -16.709 1.00 94.56 422 LEU A N 1
ATOM 3324 C CA . LEU A 1 422 ? 35.561 -17.923 -16.062 1.00 94.56 422 LEU A CA 1
ATOM 3325 C C . LEU A 1 422 ? 36.053 -19.240 -15.436 1.00 94.56 422 LEU A C 1
ATOM 3327 O O . LEU A 1 422 ? 35.291 -19.928 -14.759 1.00 94.56 422 LEU A O 1
ATOM 3331 N N . ASP A 1 423 ? 37.327 -19.606 -15.612 1.00 94.50 423 ASP A N 1
ATOM 3332 C CA . ASP A 1 423 ? 37.874 -20.901 -15.167 1.00 94.50 423 ASP A CA 1
ATOM 3333 C C . ASP A 1 423 ? 37.745 -21.130 -13.657 1.00 94.50 423 ASP A C 1
ATOM 3335 O O . ASP A 1 423 ? 37.499 -22.247 -13.190 1.00 94.50 423 ASP A O 1
ATOM 3339 N N . VAL A 1 424 ? 37.955 -20.076 -12.871 1.00 92.94 424 VAL A N 1
ATOM 3340 C CA . VAL A 1 424 ? 37.862 -20.139 -11.408 1.00 92.94 424 VAL A CA 1
ATOM 3341 C C . VAL A 1 424 ? 36.405 -20.295 -10.970 1.00 92.94 424 VAL A C 1
ATOM 3343 O O . VAL A 1 424 ? 36.106 -21.006 -10.006 1.00 92.94 424 VAL A O 1
ATOM 3346 N N . ASP A 1 425 ? 35.498 -19.691 -11.723 1.00 92.88 425 ASP A N 1
ATOM 3347 C CA . ASP A 1 425 ? 34.066 -19.708 -11.477 1.00 92.88 425 ASP A CA 1
ATOM 3348 C C . ASP A 1 425 ? 33.471 -21.091 -11.792 1.00 92.88 425 ASP A C 1
ATOM 3350 O O . ASP A 1 425 ? 32.808 -21.703 -10.948 1.00 92.88 425 ASP A O 1
ATOM 3354 N N . LEU A 1 426 ? 33.861 -21.664 -12.940 1.00 95.25 426 LEU A N 1
ATOM 3355 C CA . LEU A 1 426 ? 33.594 -23.055 -13.323 1.00 95.25 426 LEU A CA 1
ATOM 3356 C C . LEU A 1 426 ? 34.049 -24.030 -12.228 1.00 95.25 426 LEU A C 1
ATOM 3358 O O . LEU A 1 426 ? 33.274 -24.882 -11.787 1.00 95.25 426 LEU A O 1
ATOM 3362 N N . LYS A 1 427 ? 35.284 -23.879 -11.729 1.00 94.12 427 LYS A N 1
ATOM 3363 C CA . LYS A 1 427 ? 35.829 -24.729 -10.655 1.00 94.12 427 LYS A CA 1
ATOM 3364 C C . LYS A 1 427 ? 35.067 -24.576 -9.344 1.00 94.12 427 LYS A C 1
ATOM 3366 O O . LYS A 1 427 ? 34.795 -25.579 -8.689 1.00 94.12 427 LYS A O 1
ATOM 3371 N N . THR A 1 428 ? 34.722 -23.347 -8.964 1.00 92.88 428 THR A N 1
ATOM 3372 C CA . THR A 1 428 ? 34.015 -23.057 -7.706 1.00 92.88 428 THR A CA 1
ATOM 3373 C C . THR A 1 428 ? 32.622 -23.673 -7.705 1.00 92.88 428 THR A C 1
ATOM 3375 O O . THR A 1 428 ? 32.202 -24.257 -6.706 1.00 92.88 428 THR A O 1
ATOM 3378 N N . ARG A 1 429 ? 31.924 -23.604 -8.844 1.00 91.06 429 ARG A N 1
ATOM 3379 C CA . ARG A 1 429 ? 30.577 -24.160 -8.998 1.00 91.06 429 ARG A CA 1
ATOM 3380 C C . ARG A 1 429 ? 30.561 -25.644 -9.388 1.00 91.06 429 ARG A C 1
ATOM 3382 O O . ARG A 1 429 ? 29.503 -26.267 -9.323 1.00 91.06 429 ARG A O 1
ATOM 3389 N N . GLY A 1 430 ? 31.712 -26.223 -9.737 1.00 92.69 430 GLY A N 1
ATOM 3390 C CA . GLY A 1 430 ? 31.845 -27.626 -10.143 1.00 92.69 430 GLY A CA 1
ATOM 3391 C C . GLY A 1 430 ? 31.311 -27.912 -11.551 1.00 92.69 430 GLY A C 1
ATOM 3392 O O . GLY A 1 430 ? 30.818 -29.010 -11.810 1.00 92.69 430 GLY A O 1
ATOM 3393 N N . LEU A 1 431 ? 31.374 -26.924 -12.441 1.00 94.00 431 LEU A N 1
ATOM 3394 C CA . LEU A 1 431 ? 30.889 -26.991 -13.819 1.00 94.00 431 LEU A CA 1
ATOM 3395 C C . LEU A 1 431 ? 32.001 -27.489 -14.748 1.00 94.00 431 LEU A C 1
ATOM 3397 O O . LEU A 1 431 ? 33.179 -27.200 -14.533 1.00 94.00 431 LEU A O 1
ATOM 3401 N N . LYS A 1 432 ? 31.634 -28.267 -15.771 1.00 90.38 432 LYS A N 1
ATOM 3402 C CA . LYS A 1 432 ? 32.617 -28.921 -16.656 1.00 90.38 432 LYS A CA 1
ATOM 3403 C C . LYS A 1 432 ? 33.015 -28.081 -17.866 1.00 90.38 432 LYS A C 1
ATOM 3405 O O . LYS A 1 432 ? 34.117 -28.257 -18.376 1.00 90.38 432 LYS A O 1
ATOM 3410 N N . ASP A 1 433 ? 32.108 -27.238 -18.337 1.00 93.50 433 ASP A N 1
ATOM 3411 C CA . ASP A 1 433 ? 32.192 -26.531 -19.611 1.00 93.50 433 ASP A CA 1
ATOM 3412 C C . ASP A 1 433 ? 31.353 -25.242 -19.571 1.00 93.50 433 ASP A C 1
ATOM 3414 O O . ASP A 1 433 ? 30.616 -24.985 -18.612 1.00 93.50 433 ASP A O 1
ATOM 3418 N N . LEU A 1 434 ? 31.506 -24.421 -20.613 1.00 92.38 434 LEU A N 1
ATOM 3419 C CA . LEU A 1 434 ? 30.792 -23.153 -20.761 1.00 92.38 434 LEU A CA 1
ATOM 3420 C C . LEU A 1 434 ? 29.288 -23.350 -20.993 1.00 92.38 434 LEU A C 1
ATOM 3422 O O . LEU A 1 434 ? 28.505 -22.540 -20.511 1.00 92.38 434 LEU A O 1
ATOM 3426 N N . ASP A 1 435 ? 28.870 -24.450 -21.622 1.00 91.88 435 ASP A N 1
ATOM 3427 C CA . ASP A 1 435 ? 27.448 -24.749 -21.838 1.00 91.88 435 ASP A CA 1
ATOM 3428 C C . ASP A 1 435 ? 26.710 -24.909 -20.495 1.00 91.88 435 ASP A C 1
ATOM 3430 O O . ASP A 1 435 ? 25.615 -24.382 -20.287 1.00 91.88 435 ASP A O 1
ATOM 3434 N N . GLN A 1 436 ? 27.323 -25.606 -19.532 1.00 93.12 436 GLN A N 1
ATOM 3435 C CA . GLN A 1 436 ? 26.780 -25.720 -18.176 1.00 93.12 436 GLN A CA 1
ATOM 3436 C C . GLN A 1 436 ? 26.825 -24.399 -17.407 1.00 93.12 436 GLN A C 1
ATOM 3438 O O . GLN A 1 436 ? 25.954 -24.167 -16.564 1.00 93.12 436 GLN A O 1
ATOM 3443 N N . TYR A 1 437 ? 27.823 -23.553 -17.677 1.00 93.69 437 TYR A N 1
ATOM 3444 C CA . TYR A 1 437 ? 27.909 -22.205 -17.116 1.00 93.69 437 TYR A CA 1
ATOM 3445 C C . TYR A 1 437 ? 26.731 -21.352 -17.570 1.00 93.69 437 TYR A C 1
ATOM 3447 O O . TYR A 1 437 ? 25.985 -20.854 -16.726 1.00 93.69 437 TYR A O 1
ATOM 3455 N N . GLU A 1 438 ? 26.510 -21.271 -18.882 1.00 92.38 438 GLU A N 1
ATOM 3456 C CA . GLU A 1 438 ? 25.399 -20.541 -19.484 1.00 92.38 438 GLU A CA 1
ATOM 3457 C C . GLU A 1 438 ? 24.060 -21.060 -18.959 1.00 92.38 438 GLU A C 1
ATOM 3459 O O . GLU A 1 438 ? 23.288 -20.293 -18.394 1.00 92.38 438 GLU A O 1
ATOM 3464 N N . LEU A 1 439 ? 23.817 -22.376 -19.009 1.00 90.81 439 LEU A N 1
ATOM 3465 C CA . LEU A 1 439 ? 22.566 -22.964 -18.522 1.00 90.81 439 LEU A CA 1
ATOM 3466 C C . LEU A 1 439 ? 22.291 -22.612 -17.053 1.00 90.81 439 LEU A C 1
ATOM 3468 O O . LEU A 1 439 ? 21.145 -22.359 -16.664 1.00 90.81 439 LEU A O 1
ATOM 3472 N N . ARG A 1 440 ? 23.329 -22.634 -16.208 1.00 91.62 440 ARG A N 1
ATOM 3473 C CA . ARG A 1 440 ? 23.177 -22.338 -14.783 1.00 91.62 440 ARG A CA 1
ATOM 3474 C C . ARG A 1 440 ? 22.920 -20.854 -14.553 1.00 91.62 440 ARG A C 1
ATOM 3476 O O . ARG A 1 440 ? 22.030 -20.542 -13.765 1.00 91.62 440 ARG A O 1
ATOM 3483 N N . LEU A 1 441 ? 23.647 -19.986 -15.250 1.00 91.75 441 LEU A N 1
ATOM 3484 C CA . LEU A 1 441 ? 23.462 -18.540 -15.219 1.00 91.75 441 LEU A CA 1
ATOM 3485 C C . LEU A 1 441 ? 22.055 -18.166 -15.698 1.00 91.75 441 LEU A C 1
ATOM 3487 O O . LEU A 1 441 ? 21.313 -17.529 -14.954 1.00 91.75 441 LEU A O 1
ATOM 3491 N N . SER A 1 442 ? 21.630 -18.653 -16.868 1.00 87.94 442 SER A N 1
ATOM 3492 C CA . SER A 1 442 ? 20.287 -18.417 -17.409 1.00 87.94 442 SER A CA 1
ATOM 3493 C C . SER A 1 442 ? 19.201 -18.882 -16.453 1.00 87.94 442 SER A C 1
ATOM 3495 O O . SER A 1 442 ? 18.180 -18.214 -16.323 1.00 87.94 442 SER A O 1
ATOM 3497 N N . ARG A 1 443 ? 19.405 -20.001 -15.747 1.00 89.31 443 ARG A N 1
ATOM 3498 C CA . ARG A 1 443 ? 18.455 -20.479 -14.741 1.00 89.31 443 ARG A CA 1
ATOM 3499 C C . ARG A 1 443 ? 18.385 -19.564 -13.524 1.00 89.31 443 ARG A C 1
ATOM 3501 O O . ARG A 1 443 ? 17.280 -19.268 -13.096 1.00 89.31 443 ARG A O 1
ATOM 3508 N N . VAL A 1 444 ? 19.520 -19.112 -12.986 1.00 89.81 444 VAL A N 1
ATOM 3509 C CA . VAL A 1 444 ? 19.528 -18.152 -11.866 1.00 89.81 444 VAL A CA 1
ATOM 3510 C C . VAL A 1 444 ? 18.825 -16.861 -12.279 1.00 89.81 444 VAL A C 1
ATOM 3512 O O . VAL A 1 444 ? 17.960 -16.386 -11.548 1.00 89.81 444 VAL A O 1
ATOM 3515 N N . LEU A 1 445 ? 19.119 -16.337 -13.472 1.00 87.12 445 LEU A N 1
ATOM 3516 C CA . LEU A 1 445 ? 18.431 -15.159 -13.997 1.00 87.12 445 LEU A CA 1
ATOM 3517 C C . LEU A 1 445 ? 16.935 -15.427 -14.193 1.00 87.12 445 LEU A C 1
ATOM 3519 O O . LEU A 1 445 ? 16.126 -14.645 -13.728 1.00 87.12 445 LEU A O 1
ATOM 3523 N N . THR A 1 446 ? 16.543 -16.555 -14.780 1.00 83.56 446 THR A N 1
ATOM 3524 C CA . THR A 1 446 ? 15.128 -16.902 -15.005 1.00 83.56 446 THR A CA 1
ATOM 3525 C C . THR A 1 446 ? 14.346 -17.070 -13.701 1.00 83.56 446 THR A C 1
ATOM 3527 O O . THR A 1 446 ? 13.210 -16.613 -13.588 1.00 83.56 446 THR A O 1
ATOM 3530 N N . ASP A 1 447 ? 14.940 -17.746 -12.716 1.00 83.56 447 ASP A N 1
ATOM 3531 C CA . ASP A 1 447 ? 14.306 -18.033 -11.428 1.00 83.56 447 ASP A CA 1
ATOM 3532 C C . ASP A 1 447 ? 14.093 -16.742 -10.613 1.00 83.56 447 ASP A C 1
ATOM 3534 O O . ASP A 1 447 ? 13.156 -16.674 -9.815 1.00 83.56 447 ASP A O 1
ATOM 3538 N N . ASN A 1 448 ? 14.923 -15.715 -10.836 1.00 81.06 448 ASN A N 1
ATOM 3539 C CA . ASN A 1 448 ? 14.787 -14.409 -10.193 1.00 81.06 448 ASN A CA 1
ATOM 3540 C C . ASN A 1 448 ? 13.945 -13.435 -11.034 1.00 81.06 448 ASN A C 1
ATOM 3542 O O . ASN A 1 448 ? 12.938 -12.925 -10.549 1.00 81.06 448 ASN A O 1
ATOM 3546 N N . LEU A 1 449 ? 14.336 -13.184 -12.284 1.00 77.62 449 LEU A N 1
ATOM 3547 C CA . LEU A 1 449 ? 13.789 -12.141 -13.159 1.00 77.62 449 LEU A CA 1
ATOM 3548 C C . LEU A 1 449 ? 12.439 -12.516 -13.781 1.00 77.62 449 LEU A C 1
ATOM 3550 O O . LEU A 1 449 ? 11.596 -11.642 -13.951 1.00 77.62 449 LEU A O 1
ATOM 3554 N N . GLY A 1 450 ? 12.212 -13.800 -14.066 1.00 70.56 450 GLY A N 1
ATOM 3555 C CA . GLY A 1 450 ? 11.083 -14.268 -14.868 1.00 70.56 450 GLY A CA 1
ATOM 3556 C C . GLY A 1 450 ? 11.542 -15.049 -16.100 1.00 70.56 450 GLY A C 1
ATOM 3557 O O . GLY A 1 450 ? 12.718 -15.057 -16.462 1.00 70.56 450 GLY A O 1
ATOM 3558 N N . LYS A 1 451 ? 10.611 -15.765 -16.740 1.00 67.69 451 LYS A N 1
ATOM 3559 C CA . LYS A 1 451 ? 10.889 -16.447 -18.012 1.00 67.69 451 LYS A CA 1
ATOM 3560 C C . LYS A 1 451 ? 10.662 -15.471 -19.159 1.00 67.69 451 LYS A C 1
ATOM 3562 O O . LYS A 1 451 ? 9.598 -14.854 -19.164 1.00 67.69 451 LYS A O 1
ATOM 3567 N N . PRO A 1 452 ? 11.561 -15.417 -20.161 1.00 56.44 452 PRO A N 1
ATOM 3568 C CA . PRO A 1 452 ? 11.288 -14.643 -21.359 1.00 56.44 452 PRO A CA 1
ATOM 3569 C C . PRO A 1 452 ? 9.963 -15.115 -21.981 1.00 56.44 452 PRO A C 1
ATOM 3571 O O . PRO A 1 452 ? 9.676 -16.324 -21.957 1.00 56.44 452 PRO A O 1
ATOM 3574 N N . PRO A 1 453 ? 9.139 -14.194 -22.512 1.00 47.50 453 PRO A N 1
ATOM 3575 C CA . PRO A 1 453 ? 7.907 -14.561 -23.188 1.00 47.50 453 PRO A CA 1
ATOM 3576 C C . PRO A 1 453 ? 8.236 -15.535 -24.322 1.00 47.50 453 PRO A C 1
ATOM 3578 O O . PRO A 1 453 ? 9.140 -15.304 -25.124 1.00 47.50 453 PRO A O 1
ATOM 3581 N N . VAL A 1 454 ? 7.529 -16.665 -24.356 1.00 42.44 454 VAL A N 1
ATOM 3582 C CA . VAL A 1 454 ? 7.641 -17.608 -25.472 1.00 42.44 454 VAL A CA 1
ATOM 3583 C C . VAL A 1 454 ? 7.006 -16.916 -26.674 1.00 42.44 454 VAL A C 1
ATOM 3585 O O . VAL A 1 454 ? 5.799 -16.671 -26.653 1.00 42.44 454 VAL A O 1
ATOM 3588 N N . GLY A 1 455 ? 7.841 -16.534 -27.642 1.00 33.50 455 GLY A N 1
ATOM 3589 C CA . GLY A 1 455 ? 7.416 -15.900 -28.892 1.00 33.50 455 GLY A CA 1
ATOM 3590 C C . GLY A 1 455 ? 6.521 -16.780 -29.750 1.00 33.50 455 GLY A C 1
ATOM 3591 O O . GLY A 1 455 ? 6.647 -18.026 -29.664 1.00 33.50 455 GLY A O 1
#